Protein 4IQN (pdb70)

Solvent-accessible surface area: 31808 Å² total

CATH classification: 3.40.1580.30

Organism: Salmonella typhimurium (strain 14028s / SGSC 2262) (NCBI:txid588858)

Structure (mmCIF, N/CA/C/O backbone):
data_4IQN
#
_entry.id   4IQN
#
_cell.length_a   62.138
_cell.length_b   95.477
_cell.length_c   69.897
_cell.angle_alpha   90.00
_cell.angle_beta   109.66
_cell.angle_gamma   90.00
#
_symmetry.space_group_name_H-M   'P 1 21 1'
#
loop_
_entity.id
_entity.type
_entity.pdbx_description
1 polymer 'Putative cytoplasmic protein'
2 polymer 'Putative cytoplasmic protein'
3 polymer 'Putative cytoplasmic protein'
4 non-polymer DI(HYDROXYETHYL)ETHER
5 non-polymer 'TETRAETHYLENE GLYCOL'
6 water water
#
loop_
_atom_site.group_PDB
_atom_site.id
_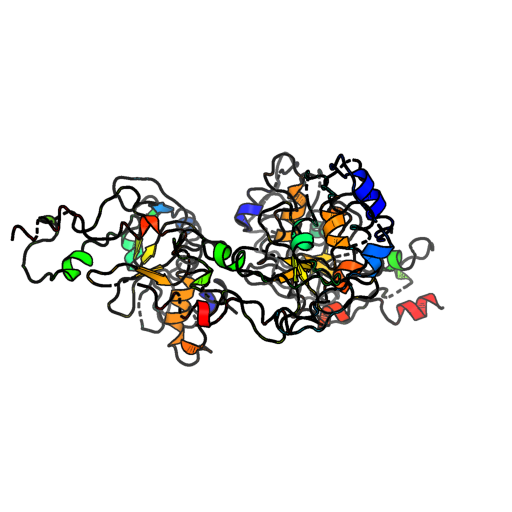atom_site.type_symbol
_atom_site.label_atom_id
_atom_site.label_alt_id
_atom_site.label_comp_id
_atom_site.label_asym_id
_atom_site.label_entity_id
_atom_site.label_seq_id
_atom_site.pdbx_PDB_ins_code
_atom_site.Cartn_x
_atom_site.Cartn_y
_atom_site.Cartn_z
_atom_site.occupancy
_atom_site.B_iso_or_equiv
_atom_site.auth_seq_id
_atom_site.auth_comp_id
_atom_site.auth_asym_id
_atom_site.auth_atom_id
_atom_site.pdbx_PDB_model_num
ATOM 1 N N . ALA A 1 3 ? 42.607 14.628 26.495 1.00 81.74 0 ALA A N 1
ATOM 2 C CA . ALA A 1 3 ? 41.675 13.879 27.388 1.00 66.64 0 ALA A CA 1
ATOM 3 C C . ALA A 1 3 ? 40.618 13.023 26.650 1.00 60.37 0 ALA A C 1
ATOM 4 O O . ALA A 1 3 ? 39.919 12.273 27.303 1.00 62.06 0 ALA A O 1
ATOM 14 N N . ASP A 1 5 ? 38.530 10.125 24.671 1.00 46.02 2 ASP A N 1
ATOM 15 C CA . ASP A 1 5 ? 38.594 8.664 24.692 1.00 49.47 2 ASP A CA 1
ATOM 16 C C . ASP A 1 5 ? 38.337 8.095 23.294 1.00 48.82 2 ASP A C 1
ATOM 17 O O . ASP A 1 5 ? 37.209 8.203 22.767 1.00 52.27 2 ASP A O 1
ATOM 22 N N . ILE A 1 6 ? 39.379 7.479 22.713 1.00 33.84 3 ILE A N 1
ATOM 23 C CA . ILE A 1 6 ? 39.360 7.050 21.307 1.00 35.96 3 ILE A CA 1
ATOM 24 C C . ILE A 1 6 ? 39.586 5.547 21.105 1.00 38.61 3 ILE A C 1
ATOM 25 O O . ILE A 1 6 ? 40.065 5.071 20.021 1.00 37.24 3 ILE A O 1
ATOM 30 N N . SER A 1 7 ? 39.196 4.804 22.133 1.00 34.29 4 SER A N 1
ATOM 31 C CA . SER A 1 7 ? 39.259 3.349 22.111 1.00 33.71 4 SER A CA 1
ATOM 32 C C . SER A 1 7 ? 38.352 2.730 21.044 1.00 31.07 4 SER A C 1
ATOM 33 O O . SER A 1 7 ? 37.373 3.298 20.582 1.00 27.62 4 SER A O 1
ATOM 36 N N . LEU A 1 8 ? 38.676 1.508 20.676 1.00 31.38 5 LEU A N 1
ATOM 37 C CA . LEU A 1 8 ? 37.819 0.774 19.792 1.00 35.34 5 LEU A CA 1
ATOM 38 C C . LEU A 1 8 ? 36.401 0.561 20.390 1.00 34.20 5 LEU A C 1
ATOM 39 O O . LEU A 1 8 ? 35.386 0.666 19.689 1.00 30.99 5 LEU A O 1
ATOM 44 N N . THR A 1 9 ? 36.327 0.315 21.695 1.00 33.83 6 THR A N 1
ATOM 45 C CA . THR A 1 9 ? 35.038 0.071 22.365 1.00 38.97 6 THR A CA 1
ATOM 46 C C . THR A 1 9 ? 34.146 1.292 22.222 1.00 34.81 6 THR A C 1
ATOM 47 O O . THR A 1 9 ? 32.959 1.173 21.877 1.00 31.76 6 THR A O 1
ATOM 51 N N A ASN A 1 10 ? 34.728 2.459 22.488 0.70 31.53 7 ASN A N 1
ATOM 52 N N B ASN A 1 10 ? 34.703 2.472 22.484 0.30 32.04 7 ASN A N 1
ATOM 53 C CA A ASN A 1 10 ? 34.020 3.712 22.337 0.70 32.42 7 ASN A CA 1
ATOM 54 C CA B ASN A 1 10 ? 33.954 3.706 22.307 0.30 30.75 7 ASN A CA 1
ATOM 55 C C A ASN A 1 10 ? 33.576 3.907 20.880 0.70 28.12 7 ASN A C 1
ATOM 56 C C B ASN A 1 10 ? 33.544 3.890 20.855 0.30 28.18 7 ASN A C 1
ATOM 57 O O A ASN A 1 10 ? 32.434 4.315 20.616 0.70 27.95 7 ASN A O 1
ATOM 58 O O B ASN A 1 10 ? 32.406 4.284 20.572 0.30 26.90 7 ASN A O 1
ATOM 67 N N . LEU A 1 11 ? 34.455 3.594 19.928 1.00 29.99 8 LEU A N 1
ATOM 68 C CA . LEU A 1 11 ? 34.132 3.740 18.519 1.00 27.63 8 LEU A CA 1
ATOM 69 C C . LEU A 1 11 ? 32.900 2.906 18.123 1.00 26.93 8 LEU A C 1
ATOM 70 O O . LEU A 1 11 ? 31.995 3.394 17.453 1.00 28.58 8 LEU A O 1
ATOM 75 N N . ILE A 1 12 ? 32.847 1.667 18.568 1.00 27.35 9 ILE A N 1
ATOM 76 C CA . ILE A 1 12 ? 31.728 0.823 18.224 1.00 30.49 9 ILE A CA 1
ATOM 77 C C . ILE A 1 12 ? 30.408 1.364 18.803 1.00 30.93 9 ILE A C 1
ATOM 78 O O . ILE A 1 12 ? 29.390 1.351 18.107 1.00 32.57 9 ILE A O 1
ATOM 83 N N . GLU A 1 13 ? 30.420 1.876 20.036 1.00 30.37 10 GLU A N 1
ATOM 84 C CA . GLU A 1 13 ? 29.222 2.518 20.573 1.00 32.31 10 GLU A CA 1
ATOM 85 C C . GLU A 1 13 ? 28.751 3.664 19.681 1.00 36.24 10 GLU A C 1
ATOM 86 O O . GLU A 1 13 ? 27.536 3.844 19.489 1.00 38.62 10 GLU A O 1
ATOM 92 N N . LEU A 1 14 ? 29.688 4.453 19.167 1.00 30.85 11 LEU A N 1
ATOM 93 C CA . LEU A 1 14 ? 29.341 5.533 18.254 1.00 31.97 11 LEU A CA 1
ATOM 94 C C . LEU A 1 14 ? 28.848 4.985 16.912 1.00 32.58 11 LEU A C 1
ATOM 95 O O . LEU A 1 14 ? 27.899 5.501 16.347 1.00 36.90 11 LEU A O 1
ATOM 100 N N . VAL A 1 15 ? 29.448 3.905 16.428 1.00 32.78 12 VAL A N 1
ATOM 101 C CA . VAL A 1 15 ? 29.004 3.302 15.174 1.00 34.26 12 VAL A CA 1
ATOM 102 C C . VAL A 1 15 ? 27.574 2.775 15.337 1.00 41.26 12 VAL A C 1
ATOM 103 O O . VAL A 1 15 ? 26.724 3.048 14.482 1.00 48.60 12 VAL A O 1
ATOM 107 N N . LYS A 1 16 ? 27.302 2.079 16.448 1.00 42.71 13 LYS A N 1
ATOM 108 C CA . LYS A 1 16 ? 25.926 1.649 16.802 1.00 49.24 13 LYS A CA 1
ATOM 109 C C . LYS A 1 16 ? 24.962 2.825 16.816 1.00 44.03 13 LYS A C 1
ATOM 110 O O . LYS A 1 16 ? 23.797 2.689 16.466 1.00 49.26 13 LYS A O 1
ATOM 116 N N . LYS A 1 17 ? 25.456 3.970 17.247 1.00 50.22 14 LYS A N 1
ATOM 117 C CA . LYS A 1 17 ? 24.636 5.149 17.379 1.00 44.03 14 LYS A CA 1
ATOM 118 C C . LYS A 1 17 ? 24.221 5.755 16.052 1.00 45.47 14 LYS A C 1
ATOM 119 O O . LYS A 1 17 ? 23.099 6.185 15.935 1.00 48.68 14 LYS A O 1
ATOM 125 N N . VAL A 1 18 ? 25.103 5.778 15.061 1.00 41.06 15 VAL A N 1
ATOM 126 C CA . VAL A 1 18 ? 24.796 6.409 13.761 1.00 36.65 15 VAL A CA 1
ATOM 127 C C . VAL A 1 18 ? 24.285 5.443 12.677 1.00 32.32 15 VAL A C 1
ATOM 128 O O . VAL A 1 18 ? 23.814 5.886 11.628 1.00 37.36 15 VAL A O 1
ATOM 132 N N . ASN A 1 19 ? 24.399 4.142 12.911 1.00 31.50 16 ASN A N 1
ATOM 133 C CA . ASN A 1 19 ? 24.160 3.142 11.876 1.00 30.83 16 ASN A CA 1
ATOM 134 C C . ASN A 1 19 ? 22.784 3.324 11.235 1.00 30.84 16 ASN A C 1
ATOM 135 O O . ASN A 1 19 ? 21.770 3.333 11.908 1.00 30.51 16 ASN A O 1
ATOM 140 N N . ARG A 1 20 ? 22.774 3.457 9.921 1.00 32.74 17 ARG A N 1
ATOM 141 C CA . ARG A 1 20 ? 21.558 3.689 9.172 1.00 30.96 17 ARG A CA 1
ATOM 142 C C . ARG A 1 20 ? 20.978 2.377 8.629 1.00 34.34 17 ARG A C 1
ATOM 143 O O . ARG A 1 20 ? 19.884 2.366 8.059 1.00 35.25 17 ARG A O 1
ATOM 151 N N . ASN A 1 21 ? 21.704 1.281 8.812 1.00 31.90 18 ASN A N 1
ATOM 152 C CA . ASN A 1 21 ? 21.243 -0.024 8.368 1.00 32.75 18 ASN A CA 1
ATOM 153 C C . ASN A 1 21 ? 20.185 -0.547 9.299 1.00 34.79 18 ASN A C 1
ATOM 154 O O . ASN A 1 21 ? 20.435 -0.757 10.479 1.00 39.11 18 ASN A O 1
ATOM 159 N N . LYS A 1 22 ? 19.010 -0.784 8.736 1.00 37.53 19 LYS A N 1
ATOM 160 C CA . LYS A 1 22 ? 17.846 -1.211 9.491 1.00 42.22 19 LYS A CA 1
ATOM 161 C C . LYS A 1 22 ? 17.867 -2.729 9.754 1.00 39.82 19 LYS A C 1
ATOM 162 O O . LYS A 1 22 ? 17.073 -3.223 10.550 1.00 38.17 19 LYS A O 1
ATOM 168 N N . VAL A 1 23 ? 18.758 -3.470 9.084 1.00 37.54 20 VAL A N 1
ATOM 169 C CA . VAL A 1 23 ? 18.853 -4.931 9.313 1.00 36.06 20 VAL A CA 1
ATOM 170 C C . VAL A 1 23 ? 20.270 -5.349 9.713 1.00 35.41 20 VAL A C 1
ATOM 171 O O . VAL A 1 23 ? 21.033 -5.903 8.881 1.00 33.93 20 VAL A O 1
ATOM 175 N N . PRO A 1 24 ? 20.638 -5.092 10.984 1.00 35.99 21 PRO A N 1
ATOM 176 C CA . PRO A 1 24 ? 22.019 -5.355 11.383 1.00 36.33 21 PRO A CA 1
ATOM 177 C C . PRO A 1 24 ? 22.318 -6.833 11.290 1.00 32.49 21 PRO A C 1
ATOM 178 O O . PRO A 1 24 ? 21.497 -7.636 11.687 1.00 37.22 21 PRO A O 1
ATOM 182 N N . THR A 1 25 ? 23.479 -7.182 10.759 1.00 29.74 22 THR A N 1
ATOM 183 C CA . THR A 1 25 ? 23.838 -8.590 10.531 1.00 32.35 22 THR A CA 1
ATOM 184 C C . THR A 1 25 ? 25.248 -8.877 11.051 1.00 31.55 22 THR A C 1
ATOM 185 O O . THR A 1 25 ? 26.222 -8.867 10.298 1.00 34.69 22 THR A O 1
ATOM 189 N N . PRO A 1 26 ? 25.377 -9.116 12.350 1.00 33.77 23 PRO A N 1
ATOM 190 C CA . PRO A 1 26 ? 26.712 -9.423 12.856 1.00 31.64 23 PRO A CA 1
ATOM 191 C C . PRO A 1 26 ? 27.198 -10.752 12.359 1.00 38.17 23 PRO A C 1
ATOM 192 O O . PRO A 1 26 ? 26.377 -11.668 12.154 1.00 38.85 23 PRO A O 1
ATOM 204 N N . SER A 1 28 ? 29.260 -14.026 13.526 1.00 36.02 25 SER A N 1
ATOM 205 C CA . SER A 1 28 ? 29.479 -14.610 14.848 1.00 36.02 25 SER A CA 1
ATOM 206 C C . SER A 1 28 ? 30.986 -14.554 15.197 1.00 32.36 25 SER A C 1
ATOM 207 O O . SER A 1 28 ? 31.847 -14.376 14.321 1.00 35.58 25 SER A O 1
ATOM 210 N N . ALA A 1 29 ? 31.268 -14.689 16.482 1.00 34.37 26 ALA A N 1
ATOM 211 C CA . ALA A 1 29 ? 32.636 -14.807 17.013 1.00 38.14 26 ALA A CA 1
ATOM 212 C C . ALA A 1 29 ? 33.438 -15.886 16.303 1.00 36.05 26 ALA A C 1
ATOM 213 O O . ALA A 1 29 ? 34.616 -15.687 15.985 1.00 35.63 26 ALA A O 1
ATOM 215 N N . GLU A 1 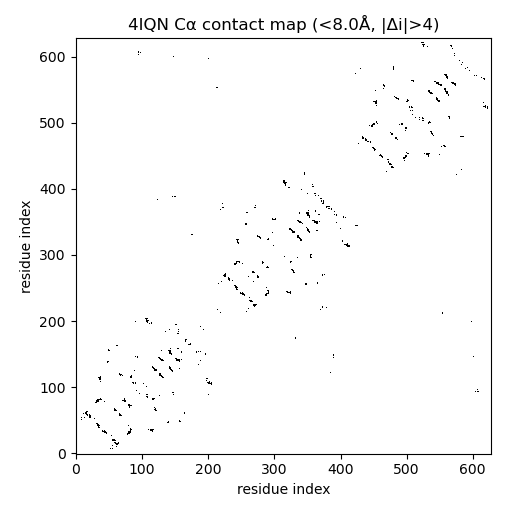30 ? 32.799 -17.037 16.093 1.00 43.07 27 GLU A N 1
ATOM 216 C CA . GLU A 1 30 ? 33.447 -18.178 15.443 1.00 40.10 27 GLU A CA 1
ATOM 217 C C . GLU A 1 30 ? 33.890 -17.822 14.023 1.00 35.34 27 GLU A C 1
ATOM 218 O O . GLU A 1 30 ? 35.044 -18.040 13.672 1.00 40.32 27 GLU A O 1
ATOM 224 N N . GLU A 1 31 ? 32.981 -17.238 13.230 1.00 34.06 28 GLU A N 1
ATOM 225 C CA . GLU A 1 31 ? 33.284 -16.811 11.860 1.00 36.51 28 GLU A CA 1
ATOM 226 C C . GLU A 1 31 ? 34.431 -15.777 11.853 1.00 36.39 28 GLU A C 1
ATOM 227 O O . GLU A 1 31 ? 35.372 -15.846 11.040 1.00 39.39 28 GLU A O 1
ATOM 233 N N . ILE A 1 32 ? 34.347 -14.813 12.760 1.00 37.22 29 ILE A N 1
ATOM 234 C CA . ILE A 1 32 ? 35.353 -13.756 12.843 1.00 29.57 29 ILE A CA 1
ATOM 235 C C . ILE A 1 32 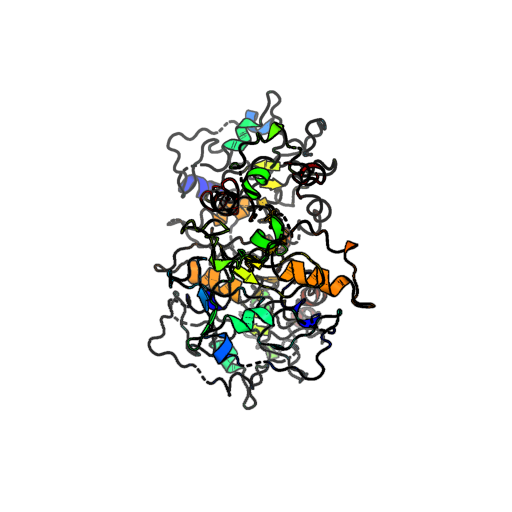? 36.702 -14.344 13.215 1.00 31.48 29 ILE A C 1
ATOM 236 O O . ILE A 1 32 ? 37.699 -13.952 12.654 1.00 35.82 29 ILE A O 1
ATOM 241 N N . SER A 1 33 ? 36.718 -15.341 14.093 1.00 35.26 30 SER A N 1
ATOM 242 C CA . SER A 1 33 ? 37.968 -15.998 14.514 1.00 33.80 30 SER A CA 1
ATOM 243 C C . SER A 1 33 ? 38.739 -16.687 13.413 1.00 32.55 30 SER A C 1
ATOM 244 O O . SER A 1 33 ? 39.955 -16.810 13.513 1.00 38.76 30 SER A O 1
ATOM 247 N N . ARG A 1 34 ? 38.036 -17.182 12.396 1.00 34.84 31 ARG A N 1
ATOM 248 C CA . ARG A 1 34 ? 38.665 -17.884 11.270 1.00 35.34 31 ARG A CA 1
ATOM 249 C C . ARG A 1 34 ? 39.326 -16.924 10.267 1.00 33.73 31 ARG A C 1
ATOM 250 O O . ARG A 1 34 ? 40.122 -17.355 9.419 1.00 30.61 31 ARG A O 1
ATOM 258 N N . LEU A 1 35 ? 38.979 -15.647 10.324 1.00 29.44 32 LEU A N 1
ATOM 259 C CA . LEU A 1 35 ? 39.413 -14.713 9.283 1.00 32.53 32 LEU A CA 1
ATOM 260 C C . LEU A 1 35 ? 40.899 -14.402 9.356 1.00 28.67 32 LEU A C 1
ATOM 261 O O . LEU A 1 35 ? 41.467 -14.226 10.428 1.00 31.64 32 LEU A O 1
ATOM 266 N N . ARG A 1 36 ? 41.506 -14.355 8.183 1.00 26.45 33 ARG A N 1
ATOM 267 C CA . ARG A 1 36 ? 42.887 -13.938 7.993 1.00 26.58 33 ARG A CA 1
ATOM 268 C C . ARG A 1 36 ? 42.907 -13.064 6.744 1.00 25.15 33 ARG A C 1
ATOM 269 O O . ARG A 1 36 ? 41.931 -13.038 5.986 1.00 28.29 33 ARG A O 1
ATOM 277 N N . VAL A 1 37 ? 44.002 -12.350 6.509 1.00 24.60 34 VAL A N 1
ATOM 278 C CA . VAL A 1 37 ? 44.137 -11.581 5.268 1.00 22.04 34 VAL A CA 1
ATOM 279 C C . VAL A 1 37 ? 45.474 -11.937 4.598 1.00 26.89 34 VAL A C 1
ATOM 280 O O . VAL A 1 37 ? 46.499 -12.121 5.283 1.00 27.71 34 VAL A O 1
ATOM 284 N N . ARG A 1 38 ? 45.476 -12.046 3.265 1.00 22.85 35 ARG A N 1
ATOM 285 C CA . ARG A 1 38 ? 46.754 -12.138 2.542 1.00 24.53 35 ARG A CA 1
ATOM 286 C C . ARG A 1 38 ? 47.714 -11.013 2.938 1.00 23.12 35 ARG A C 1
ATOM 287 O O . ARG A 1 38 ? 47.285 -9.870 3.131 1.00 24.49 35 ARG A O 1
ATOM 295 N N . LYS A 1 39 ? 48.996 -11.341 3.104 1.00 25.56 36 LYS A N 1
ATOM 296 C CA . LYS A 1 39 ? 50.018 -10.364 3.486 1.00 24.62 36 LYS A CA 1
ATOM 297 C C . LYS A 1 39 ? 50.461 -9.490 2.309 1.00 25.42 36 LYS A C 1
ATOM 298 O O . LYS A 1 39 ? 50.811 -8.317 2.506 1.00 24.01 36 LYS A O 1
ATOM 304 N N . TYR A 1 40 ? 50.444 -10.046 1.103 1.00 20.43 37 TYR A N 1
ATOM 305 C CA . TYR A 1 40 ? 51.019 -9.383 -0.071 1.00 23.43 37 TYR A CA 1
ATOM 306 C C . TYR A 1 40 ? 50.012 -9.173 -1.178 1.00 23.09 37 TYR A C 1
ATOM 307 O O . TYR A 1 40 ? 49.000 -9.865 -1.282 1.00 26.68 37 TYR A O 1
ATOM 316 N N . ARG A 1 41 ? 50.286 -8.167 -2.011 1.00 24.52 38 ARG A N 1
ATOM 317 C CA . ARG A 1 41 ? 49.462 -7.913 -3.157 1.00 27.04 38 ARG A CA 1
ATOM 318 C C . ARG A 1 41 ? 49.505 -9.041 -4.208 1.00 22.64 38 ARG A C 1
ATOM 319 O O . ARG A 1 41 ? 48.520 -9.334 -4.890 1.00 25.07 38 ARG A O 1
ATOM 327 N N . ASP A 1 42 ? 50.673 -9.639 -4.348 1.00 25.14 39 ASP A N 1
ATOM 328 C CA . ASP A 1 42 ? 50.889 -10.756 -5.309 1.00 25.79 39 ASP A CA 1
ATOM 329 C C . ASP A 1 42 ? 49.879 -11.908 -5.088 1.00 25.01 39 ASP A C 1
ATOM 330 O O . ASP A 1 42 ? 49.946 -12.614 -4.084 1.00 26.45 39 ASP A O 1
ATOM 335 N N . PRO A 1 43 ? 48.943 -12.095 -6.028 1.00 28.13 40 PRO A N 1
ATOM 336 C CA . PRO A 1 43 ? 47.918 -13.129 -5.827 1.00 34.21 40 PRO A CA 1
ATOM 337 C C . PRO A 1 43 ? 48.473 -14.552 -5.646 1.00 33.12 40 PRO A C 1
ATOM 338 O O . PRO A 1 43 ? 47.818 -15.395 -5.011 1.00 35.23 40 PRO A O 1
ATOM 342 N N . GLN A 1 44 ? 49.670 -14.824 -6.169 1.00 34.93 41 GLN A N 1
ATOM 343 C CA . GLN A 1 44 ? 50.241 -16.193 -6.070 1.00 36.73 41 GLN A CA 1
ATOM 344 C C . GLN A 1 44 ? 50.941 -16.422 -4.726 1.00 33.32 41 GLN A C 1
ATOM 345 O O . GLN A 1 44 ? 51.327 -17.536 -4.411 1.00 39.29 41 GLN A O 1
ATOM 351 N N . ASN A 1 45 ? 51.163 -15.355 -3.955 1.00 31.53 42 ASN A N 1
ATOM 352 C CA . ASN A 1 45 ? 51.791 -15.488 -2.651 1.00 32.65 42 ASN A CA 1
ATOM 353 C C . ASN A 1 45 ? 50.728 -15.813 -1.600 1.00 33.57 42 ASN A C 1
ATOM 354 O O . ASN A 1 45 ? 49.922 -14.995 -1.329 1.00 29.00 42 ASN A O 1
ATOM 359 N N . THR A 1 46 ? 50.742 -17.010 -1.017 1.00 32.95 43 THR A N 1
ATOM 360 C CA . THR A 1 46 ? 49.642 -17.421 -0.126 1.00 33.92 43 THR A CA 1
ATOM 361 C C . THR A 1 46 ? 49.851 -17.048 1.358 1.00 36.40 43 THR A C 1
ATOM 362 O O . THR A 1 46 ? 49.045 -17.426 2.203 1.00 33.37 43 THR A O 1
ATOM 366 N N . GLU A 1 47 ? 50.930 -16.337 1.688 1.00 33.09 44 GLU A N 1
ATOM 367 C CA . GLU A 1 47 ? 51.181 -15.972 3.066 1.00 29.30 44 GLU A CA 1
ATOM 368 C C . GLU A 1 47 ? 50.063 -15.099 3.570 1.00 25.47 44 GLU A C 1
ATOM 369 O O . GLU A 1 47 ? 49.617 -14.188 2.878 1.00 27.83 44 GLU A O 1
ATOM 375 N N . THR A 1 48 ? 49.619 -15.367 4.784 1.00 30.28 45 THR A N 1
ATOM 376 C CA . THR A 1 48 ? 48.559 -14.566 5.400 1.00 28.59 45 THR A CA 1
ATOM 377 C C . THR A 1 48 ? 49.054 -13.952 6.698 1.00 30.13 45 THR A C 1
ATOM 378 O O . THR A 1 48 ? 50.141 -14.313 7.213 1.00 30.96 45 THR A O 1
ATOM 382 N N . THR A 1 49 ? 48.263 -13.012 7.214 1.00 26.85 46 THR A N 1
ATOM 383 C CA . THR A 1 49 ? 48.556 -12.333 8.453 1.00 27.82 46 THR A CA 1
ATOM 384 C C . THR A 1 49 ? 47.227 -11.960 9.122 1.00 27.46 46 THR A C 1
ATOM 385 O O . THR A 1 49 ? 46.154 -12.332 8.616 1.00 27.64 46 THR A O 1
ATOM 389 N N . GLU A 1 50 ? 47.291 -11.229 10.238 1.00 28.25 47 GLU A N 1
ATOM 390 C CA . GLU A 1 50 ? 46.098 -10.926 11.061 1.00 30.04 47 GLU A CA 1
ATOM 391 C C . GLU A 1 50 ? 45.299 -9.746 10.526 1.00 27.73 47 GLU A C 1
ATOM 392 O O . GLU A 1 50 ? 45.881 -8.794 9.969 1.00 25.17 47 GLU A O 1
ATOM 398 N N . LEU A 1 51 ? 43.982 -9.805 10.716 1.00 27.28 48 LEU A N 1
ATOM 399 C CA . LEU A 1 51 ? 43.122 -8.656 10.448 1.00 24.76 48 LEU A CA 1
ATOM 400 C C . LEU A 1 51 ? 43.424 -7.578 11.483 1.00 23.88 48 LEU A C 1
ATOM 401 O O . LEU A 1 51 ? 43.907 -7.892 12.594 1.00 23.50 48 LEU A O 1
ATOM 406 N N . PRO A 1 52 ? 43.143 -6.301 11.140 1.00 20.54 49 PRO A N 1
ATOM 407 C CA . PRO A 1 52 ? 43.226 -5.315 12.196 1.00 19.94 49 PRO A CA 1
ATOM 408 C C . PRO A 1 52 ? 42.041 -5.441 13.150 1.00 20.34 49 PRO A C 1
ATOM 409 O O . PRO A 1 52 ? 40.947 -5.841 12.720 1.00 21.70 49 PRO A O 1
ATOM 413 N N . GLU A 1 53 ? 42.235 -5.036 14.406 1.00 20.83 50 GLU A N 1
ATOM 414 C CA . GLU A 1 53 ? 41.209 -5.181 15.444 1.00 21.26 50 GLU A CA 1
ATOM 415 C C . GLU A 1 53 ? 39.906 -4.454 15.112 1.00 21.36 50 GLU A C 1
ATOM 416 O O . GLU A 1 53 ? 38.810 -4.967 15.389 1.00 21.73 50 GLU A O 1
ATOM 422 N N . SER A 1 54 ? 40.030 -3.256 14.533 1.00 21.35 51 SER A N 1
ATOM 423 C CA . SER A 1 54 ? 38.872 -2.456 14.150 1.00 23.43 51 SER A CA 1
ATOM 424 C C . SER A 1 54 ? 37.953 -3.216 13.192 1.00 21.55 51 SER A C 1
ATOM 425 O O . SER A 1 54 ? 36.758 -3.236 13.351 1.00 23.65 51 SER A O 1
ATOM 428 N N . LEU A 1 55 ? 38.522 -3.852 12.180 1.00 23.62 52 LEU A N 1
ATOM 429 C CA . LEU A 1 55 ? 37.710 -4.574 11.192 1.00 23.24 52 LEU A CA 1
ATOM 430 C C . LEU A 1 55 ? 36.956 -5.746 11.848 1.00 23.72 52 LEU A C 1
ATOM 431 O O . LEU A 1 55 ? 35.766 -5.957 11.584 1.00 27.31 52 LEU A O 1
ATOM 447 N N . ALA A 1 57 ? 36.034 -5.914 14.993 1.00 24.20 54 ALA A N 1
ATOM 448 C CA . ALA A 1 57 ? 34.981 -5.355 15.835 1.00 22.58 54 ALA A CA 1
ATOM 449 C C . ALA A 1 57 ? 33.772 -4.885 15.019 1.00 26.57 54 ALA A C 1
ATOM 450 O O . ALA A 1 57 ? 32.611 -5.061 15.458 1.00 25.56 54 ALA A O 1
ATOM 452 N N . LEU A 1 58 ? 34.034 -4.254 13.857 1.00 25.44 55 LEU A N 1
ATOM 453 C CA . LEU A 1 58 ? 32.946 -3.862 12.955 1.00 26.72 55 LEU A CA 1
ATOM 454 C C . LEU A 1 58 ? 32.139 -5.089 12.440 1.00 26.99 55 LEU A C 1
ATOM 455 O O . LEU A 1 58 ? 30.917 -5.091 12.457 1.00 25.44 55 LEU A O 1
ATOM 460 N N . LEU A 1 59 ? 32.828 -6.128 11.990 1.00 25.25 56 LEU A N 1
ATOM 461 C CA . LEU A 1 59 ? 32.167 -7.346 11.502 1.00 25.07 56 LEU A CA 1
ATOM 462 C C . LEU A 1 59 ? 31.355 -8.041 12.581 1.00 27.14 56 LEU A C 1
ATOM 463 O O . LEU A 1 59 ? 30.311 -8.634 12.313 1.00 35.16 56 LEU A O 1
ATOM 468 N N . ALA A 1 60 ? 31.831 -7.945 13.806 1.00 28.03 57 ALA A N 1
ATOM 469 C CA . ALA A 1 60 ? 31.109 -8.498 14.936 1.00 31.06 57 ALA A CA 1
ATOM 470 C C . ALA A 1 60 ? 29.827 -7.732 15.268 1.00 33.64 57 ALA A C 1
ATOM 471 O O . ALA A 1 60 ? 28.974 -8.244 15.988 1.00 35.72 57 ALA A O 1
ATOM 473 N N . TYR A 1 61 ? 29.684 -6.512 14.750 1.00 27.76 58 TYR A N 1
ATOM 474 C CA . TYR A 1 61 ? 28.536 -5.697 15.097 1.00 33.50 58 TYR A CA 1
ATOM 475 C C . TYR A 1 61 ? 27.501 -5.762 13.961 1.00 32.98 58 TYR A C 1
ATOM 476 O O . TYR A 1 61 ? 26.336 -6.127 14.174 1.00 33.18 58 TYR A O 1
ATOM 485 N N . ASP A 1 62 ? 27.933 -5.464 12.745 1.00 29.57 59 ASP A N 1
ATOM 486 C CA . ASP A 1 62 ? 27.035 -5.425 11.615 1.00 30.62 59 ASP A CA 1
ATOM 487 C C . ASP A 1 62 ? 27.845 -5.402 10.333 1.00 27.79 59 ASP A C 1
ATOM 488 O O . ASP A 1 62 ? 28.430 -4.369 9.965 1.00 28.68 59 ASP A O 1
ATOM 493 N N . ARG A 1 63 ? 27.833 -6.522 9.615 1.00 29.98 60 ARG A N 1
ATOM 494 C CA . ARG A 1 63 ? 28.607 -6.628 8.389 1.00 26.81 60 ARG A CA 1
ATOM 495 C C . ARG A 1 63 ? 28.043 -5.723 7.297 1.00 29.28 60 ARG A C 1
ATOM 496 O O . ARG A 1 63 ? 28.700 -5.528 6.262 1.00 29.39 60 ARG A O 1
ATOM 504 N N . ASP A 1 64 ? 26.839 -5.187 7.532 1.00 28.55 61 ASP A N 1
ATOM 505 C CA . ASP A 1 64 ? 26.125 -4.373 6.557 1.00 31.78 61 ASP A CA 1
ATOM 506 C C . ASP A 1 64 ? 25.895 -2.925 7.060 1.00 32.58 61 ASP A C 1
ATOM 507 O O . ASP A 1 64 ? 25.002 -2.212 6.582 1.00 29.81 61 ASP A O 1
ATOM 512 N N . LEU A 1 65 ? 26.718 -2.482 7.998 1.00 28.59 62 LEU A N 1
ATOM 513 C CA . LEU A 1 65 ? 26.562 -1.145 8.585 1.00 30.06 62 LEU A CA 1
ATOM 514 C C . LEU A 1 65 ? 26.644 -0.058 7.532 1.00 26.19 62 LEU A C 1
ATOM 515 O O . LEU A 1 65 ? 27.290 -0.221 6.501 1.00 26.91 62 LEU A O 1
ATOM 520 N N . LEU A 1 66 ? 25.917 1.018 7.803 1.00 28.69 63 LEU A N 1
ATOM 521 C CA . LEU A 1 66 ? 25.851 2.207 6.975 1.00 24.54 63 LEU A CA 1
ATOM 522 C C . LEU A 1 66 ? 26.177 3.384 7.887 1.00 25.29 63 LEU A C 1
ATOM 523 O O . LEU A 1 66 ? 25.591 3.520 8.956 1.00 31.45 63 LEU A O 1
ATOM 528 N N . SER A 1 67 ? 27.124 4.226 7.472 1.00 25.27 64 SER A N 1
ATOM 529 C CA . SER A 1 67 ? 27.533 5.345 8.271 1.00 24.50 64 SER A CA 1
ATOM 530 C C . SER A 1 67 ? 26.435 6.389 8.371 1.00 27.98 64 SER A C 1
ATOM 531 O O . SER A 1 67 ? 25.371 6.255 7.757 1.00 28.75 64 SER A O 1
ATOM 534 N N . ASN A 1 68 ? 26.724 7.424 9.161 1.00 29.60 65 ASN A N 1
ATOM 535 C CA . ASN A 1 68 ? 25.925 8.651 9.183 1.00 31.40 65 ASN A CA 1
ATOM 536 C C . ASN A 1 68 ? 25.698 9.284 7.801 1.00 32.76 65 ASN A C 1
ATOM 537 O O . ASN A 1 68 ? 24.778 10.090 7.637 1.00 35.42 65 ASN A O 1
ATOM 542 N N . TYR A 1 69 ? 26.528 8.933 6.821 1.00 27.97 66 TYR A N 1
ATOM 543 C CA . TYR A 1 69 ? 26.330 9.323 5.426 1.00 30.24 66 TYR A CA 1
ATOM 544 C C . TYR A 1 69 ? 25.350 8.429 4.655 1.00 30.04 66 TYR A C 1
ATOM 545 O O . TYR A 1 69 ? 25.107 8.664 3.477 1.00 30.64 66 TYR A O 1
ATOM 554 N N . ASN A 1 70 ? 24.779 7.440 5.332 1.00 30.44 67 ASN A N 1
ATOM 555 C CA . ASN A 1 70 ? 23.920 6.438 4.734 1.00 32.10 67 ASN A CA 1
ATOM 556 C C . ASN A 1 70 ? 24.616 5.683 3.604 1.00 26.44 67 ASN A C 1
ATOM 557 O O . ASN A 1 70 ? 24.004 5.404 2.582 1.00 28.10 67 ASN A O 1
ATOM 578 N N . PRO A 1 72 ? 27.859 2.532 2.816 1.00 26.22 69 PRO A N 1
ATOM 579 C CA . PRO A 1 72 ? 28.587 1.445 3.450 1.00 25.78 69 PRO A CA 1
ATOM 580 C C . PRO A 1 72 ? 30.052 1.771 3.750 1.00 25.48 69 PRO A C 1
ATOM 581 O O . PRO A 1 72 ? 30.552 2.792 3.297 1.00 23.77 69 PRO A O 1
ATOM 585 N N . VAL A 1 73 ? 30.710 0.903 4.521 1.00 23.55 70 VAL A N 1
ATOM 586 C CA . VAL A 1 73 ? 32.121 1.043 4.872 1.00 20.59 70 VAL A CA 1
ATOM 587 C C . VAL A 1 73 ? 32.915 -0.219 4.555 1.00 23.42 70 VAL A C 1
ATOM 588 O O . VAL A 1 73 ? 34.064 -0.162 4.051 1.00 21.72 70 VAL A O 1
ATOM 592 N N . ILE A 1 74 ? 32.313 -1.362 4.883 1.00 22.46 71 ILE A N 1
ATOM 593 C CA . ILE A 1 74 ? 33.015 -2.632 4.783 1.00 25.74 71 ILE A CA 1
ATOM 594 C C . ILE A 1 74 ? 32.314 -3.602 3.846 1.00 24.81 71 ILE A C 1
ATOM 595 O O . ILE A 1 74 ? 32.396 -4.797 4.032 1.00 27.30 71 ILE A O 1
ATOM 600 N N . GLU A 1 75 ? 31.628 -3.085 2.831 1.00 27.93 72 GLU A N 1
ATOM 601 C CA . GLU A 1 75 ? 30.876 -3.924 1.897 1.00 28.83 72 GLU A CA 1
ATOM 602 C C . GLU A 1 75 ? 31.768 -4.639 0.886 1.00 26.45 72 GLU A C 1
ATOM 603 O O . GLU A 1 75 ? 31.720 -5.868 0.741 1.00 29.34 72 GLU A O 1
ATOM 609 N N . THR A 1 76 ? 32.571 -3.871 0.180 1.00 23.53 73 THR A N 1
ATOM 610 C CA . THR A 1 76 ? 33.387 -4.387 -0.905 1.00 22.28 73 THR A CA 1
ATOM 611 C C . THR A 1 76 ? 34.342 -5.503 -0.448 1.00 23.34 73 THR A C 1
ATOM 612 O O . THR A 1 76 ? 34.573 -6.497 -1.184 1.00 25.61 73 THR A O 1
ATOM 616 N N . LEU A 1 77 ? 34.907 -5.344 0.741 1.00 25.11 74 LEU A N 1
ATOM 617 C CA . LEU A 1 77 ? 35.947 -6.262 1.198 1.00 24.04 74 LEU A CA 1
ATOM 618 C C . LEU A 1 77 ? 35.388 -7.667 1.356 1.00 24.38 74 LEU A C 1
ATOM 619 O O . LEU A 1 77 ? 36.134 -8.671 1.267 1.00 28.57 74 LEU A O 1
ATOM 624 N N . GLN A 1 78 ? 34.087 -7.765 1.580 1.00 27.78 75 GLN A N 1
ATOM 625 C CA . GLN A 1 78 ? 33.470 -9.098 1.786 1.00 29.77 75 GLN A CA 1
ATOM 626 C C . GLN A 1 78 ? 33.439 -9.935 0.488 1.00 27.58 75 GLN A C 1
ATOM 627 O O . GLN A 1 78 ? 33.318 -11.153 0.533 1.00 32.50 75 GLN A O 1
ATOM 633 N N . LYS A 1 79 ? 33.551 -9.267 -0.655 1.00 27.86 76 LYS A N 1
ATOM 634 C CA . LYS A 1 79 ? 33.655 -9.906 -1.935 1.00 29.04 76 LYS A CA 1
ATOM 635 C C . LYS A 1 79 ? 35.000 -10.639 -2.075 1.00 30.71 76 LYS A C 1
ATOM 636 O O . LYS A 1 79 ? 35.149 -11.451 -2.989 1.00 30.47 76 LYS A O 1
ATOM 642 N N . SER A 1 80 ? 35.959 -10.363 -1.183 1.00 27.05 77 SER A N 1
ATOM 643 C CA . SER A 1 80 ? 37.320 -10.923 -1.280 1.00 32.95 77 SER A CA 1
ATOM 644 C C . SER A 1 80 ? 37.570 -12.117 -0.350 1.00 31.40 77 SER A C 1
ATOM 645 O O . SER A 1 80 ? 38.646 -12.685 -0.356 1.00 31.49 77 SER A O 1
ATOM 648 N N . ILE A 1 81 ? 36.576 -12.475 0.449 1.00 26.11 78 ILE A N 1
ATOM 649 C CA . ILE A 1 81 ? 36.714 -13.504 1.469 1.00 27.80 78 ILE A CA 1
ATOM 650 C C . ILE A 1 81 ? 36.474 -14.857 0.813 1.00 33.06 78 ILE A C 1
ATOM 651 O O . ILE A 1 81 ? 35.414 -15.078 0.259 1.00 37.80 78 ILE A O 1
ATOM 656 N N . ASP A 1 82 ? 37.446 -15.760 0.893 1.00 33.84 79 ASP A N 1
ATOM 657 C CA . ASP A 1 82 ? 37.275 -17.111 0.375 1.00 33.92 79 ASP A CA 1
ATOM 658 C C . ASP A 1 82 ? 36.655 -18.084 1.390 1.00 35.21 79 ASP A C 1
ATOM 659 O O . ASP A 1 82 ? 36.344 -17.688 2.498 1.00 37.29 79 ASP A O 1
ATOM 664 N N . ASN A 1 83 ? 36.462 -19.344 0.959 1.00 39.58 80 ASN A N 1
ATOM 665 C CA . ASN A 1 83 ? 36.016 -20.457 1.786 1.00 43.67 80 ASN A CA 1
ATOM 666 C C . ASN A 1 83 ? 36.752 -20.749 3.073 1.00 44.34 80 ASN A C 1
ATOM 667 O O . ASN A 1 83 ? 36.150 -21.192 4.071 1.00 44.91 80 ASN A O 1
ATOM 672 N N A GLU A 1 84 ? 38.053 -20.527 3.033 0.70 39.37 81 GLU A N 1
ATOM 673 N N B GLU A 1 84 ? 38.070 -20.578 3.024 0.30 43.16 81 GLU A N 1
ATOM 674 C CA A GLU A 1 84 ? 38.927 -20.794 4.162 0.70 44.42 81 GLU A CA 1
ATOM 675 C CA B GLU A 1 84 ? 38.952 -20.814 4.167 0.30 40.44 81 GLU A CA 1
ATOM 676 C C A GLU A 1 84 ? 38.905 -19.615 5.135 0.70 41.08 81 GLU A C 1
ATOM 677 C C B GLU A 1 84 ? 39.034 -19.561 5.046 0.30 40.01 81 GLU A C 1
ATOM 678 O O A GLU A 1 84 ? 39.471 -19.675 6.226 0.70 45.85 81 GLU A O 1
ATOM 679 O O B GLU A 1 84 ? 39.845 -19.502 5.970 0.30 52.26 81 GLU A O 1
ATOM 690 N N . GLY A 1 85 ? 38.203 -18.560 4.754 1.00 36.65 82 GLY A N 1
ATOM 691 C CA . GLY A 1 85 ? 38.178 -17.318 5.543 1.00 35.69 82 GLY A CA 1
ATOM 692 C C . GLY A 1 85 ? 39.324 -16.344 5.281 1.00 32.82 82 GLY A C 1
ATOM 693 O O . GLY A 1 85 ? 39.532 -15.421 6.056 1.00 34.28 82 GLY A O 1
ATOM 694 N N . VAL A 1 86 ? 40.061 -16.540 4.191 1.00 30.71 83 VAL A N 1
ATOM 695 C CA . VAL A 1 86 ? 41.148 -15.662 3.852 1.00 30.45 83 VAL A CA 1
ATOM 696 C C . VAL A 1 86 ? 40.627 -14.525 2.983 1.00 27.86 83 VAL A C 1
ATOM 697 O O . VAL A 1 86 ? 40.008 -14.772 1.959 1.00 29.42 83 VAL A O 1
ATOM 701 N N . ILE A 1 87 ? 40.902 -13.286 3.408 1.00 25.07 84 ILE A N 1
ATOM 702 C CA . ILE A 1 87 ? 40.622 -12.093 2.602 1.00 23.83 84 ILE A CA 1
ATOM 703 C C . ILE A 1 87 ? 41.751 -11.928 1.600 1.00 24.79 84 ILE A C 1
ATOM 704 O O . ILE A 1 87 ? 42.885 -11.660 1.989 1.00 22.05 84 ILE A O 1
ATOM 709 N N . HIS A 1 88 ? 41.439 -12.111 0.320 1.00 21.73 85 HIS A N 1
ATOM 710 C CA . HIS A 1 88 ? 42.439 -11.953 -0.746 1.00 23.81 85 HIS A CA 1
ATOM 711 C C . HIS A 1 88 ? 42.675 -10.447 -0.959 1.00 22.98 85 HIS A C 1
ATOM 712 O O . HIS A 1 88 ? 41.813 -9.642 -0.663 1.00 22.93 85 HIS A O 1
ATOM 719 N N . SER A 1 89 ? 43.873 -10.100 -1.402 1.00 23.60 86 SER A N 1
ATOM 720 C CA . SER A 1 89 ? 44.226 -8.715 -1.608 1.00 23.43 86 SER A CA 1
ATOM 721 C C . SER A 1 89 ? 43.371 -8.073 -2.696 1.00 22.46 86 SER A C 1
ATOM 722 O O . SER A 1 89 ? 42.968 -8.680 -3.670 1.00 21.23 86 SER A O 1
ATOM 725 N N . TYR A 1 90 ? 43.135 -6.782 -2.520 1.00 22.02 87 TYR A N 1
ATOM 726 C CA . TYR A 1 90 ? 42.547 -5.965 -3.540 1.00 22.93 87 TYR A CA 1
ATOM 727 C C . TYR A 1 90 ? 43.709 -5.335 -4.288 1.00 22.47 87 TYR A C 1
ATOM 728 O O . TYR A 1 90 ? 44.787 -5.140 -3.728 1.00 26.70 87 TYR A O 1
ATOM 737 N N . SER A 1 91 ? 43.485 -4.988 -5.534 1.00 25.17 88 SER A N 1
ATOM 738 C CA . SER A 1 91 ? 44.521 -4.316 -6.321 1.00 27.08 88 SER A CA 1
ATOM 739 C C . SER A 1 91 ? 43.855 -3.107 -6.937 1.00 24.75 88 SER A C 1
ATOM 740 O O . SER A 1 91 ? 42.767 -3.230 -7.461 1.00 27.62 88 SER A O 1
ATOM 743 N N . PRO A 1 92 ? 44.518 -1.938 -6.895 1.00 23.11 89 PRO A N 1
ATOM 744 C CA . PRO A 1 92 ? 43.867 -0.732 -7.298 1.00 23.80 89 PRO A CA 1
ATOM 745 C C . PRO A 1 92 ? 43.913 -0.410 -8.798 1.00 21.71 89 PRO A C 1
ATOM 746 O O . PRO A 1 92 ? 43.897 0.746 -9.187 1.00 19.90 89 PRO A O 1
ATOM 750 N N . ASP A 1 93 ? 43.914 -1.399 -9.657 1.00 22.43 90 ASP A N 1
ATOM 751 C CA . ASP A 1 93 ? 44.046 -1.127 -11.076 1.00 23.95 90 ASP A CA 1
ATOM 752 C C . ASP A 1 93 ? 42.853 -0.318 -11.654 1.00 24.08 90 ASP A C 1
ATOM 753 O O . ASP A 1 93 ? 43.079 0.573 -12.478 1.00 22.43 90 ASP A O 1
ATOM 758 N N A GLU A 1 94 ? 41.625 -0.597 -11.195 0.70 24.03 91 GLU A N 1
ATOM 759 N N B GLU A 1 94 ? 41.623 -0.613 -11.231 0.30 24.30 91 GLU A N 1
ATOM 760 C CA A GLU A 1 94 ? 40.442 0.102 -11.737 0.70 26.53 91 GLU A CA 1
ATOM 761 C CA B GLU A 1 94 ? 40.455 0.100 -11.766 0.30 25.15 91 GLU A CA 1
ATOM 762 C C A GLU A 1 94 ? 40.463 1.568 -11.350 0.70 25.57 91 GLU A C 1
ATOM 763 C C B GLU A 1 94 ? 40.466 1.566 -11.356 0.30 24.61 91 GLU A C 1
ATOM 764 O O A GLU A 1 94 ? 40.234 2.459 -12.201 0.70 26.64 91 GLU A O 1
ATOM 765 O O B GLU A 1 94 ? 40.218 2.455 -12.188 0.30 25.39 91 GLU A O 1
ATOM 776 N N . GLU A 1 95 ? 40.769 1.815 -10.086 1.00 21.23 92 GLU A N 1
ATOM 777 C CA . GLU A 1 95 ? 40.899 3.183 -9.574 1.00 24.03 92 GLU A CA 1
ATOM 778 C C . GLU A 1 95 ? 42.000 3.918 -10.330 1.00 24.29 92 GLU A C 1
ATOM 779 O O . GLU A 1 95 ? 41.828 5.058 -10.716 1.00 22.34 92 GLU A O 1
ATOM 785 N N . ALA A 1 96 ? 43.115 3.236 -10.581 1.00 22.34 93 ALA A N 1
ATOM 786 C CA . ALA A 1 96 ? 44.237 3.824 -11.346 1.00 22.27 93 ALA A CA 1
ATOM 787 C C . ALA A 1 96 ? 43.889 4.145 -12.789 1.00 20.72 93 ALA A C 1
ATOM 788 O O . ALA A 1 96 ? 44.267 5.191 -13.330 1.00 22.82 93 ALA A O 1
ATOM 790 N N . TYR A 1 97 ? 43.178 3.222 -13.413 1.00 20.46 94 TYR A N 1
ATOM 791 C CA . TYR A 1 97 ? 42.723 3.365 -14.769 1.00 20.64 94 TYR A CA 1
ATOM 792 C C . TYR A 1 97 ? 41.761 4.549 -14.924 1.00 22.93 94 TYR A C 1
ATOM 793 O O . TYR A 1 97 ? 41.937 5.416 -15.807 1.00 22.89 94 TYR A O 1
ATOM 802 N N . TYR A 1 98 ? 40.772 4.603 -14.039 1.00 22.68 95 TYR A N 1
ATOM 803 C CA . TYR A 1 98 ? 39.845 5.750 -13.995 1.00 26.01 95 TYR A CA 1
ATOM 804 C C . TYR A 1 98 ? 40.621 7.051 -13.673 1.00 23.19 95 TYR A C 1
ATOM 805 O O . TYR A 1 98 ? 40.251 8.139 -14.146 1.00 23.87 95 TYR A O 1
ATOM 814 N N . GLY A 1 99 ? 41.685 6.950 -12.886 1.00 25.11 96 GLY A N 1
ATOM 815 C CA . GLY A 1 99 ? 42.452 8.115 -12.445 1.00 24.95 96 GLY A CA 1
ATOM 816 C C . GLY A 1 99 ? 43.118 8.908 -13.561 1.00 28.63 96 GLY A C 1
ATOM 817 O O . GLY A 1 99 ? 43.296 10.110 -13.448 1.00 30.29 96 GLY A O 1
ATOM 818 N N . VAL A 1 100 ? 43.525 8.222 -14.625 1.00 24.70 97 VAL A N 1
ATOM 819 C CA . VAL A 1 100 ? 44.101 8.896 -15.775 1.00 23.39 97 VAL A CA 1
ATOM 820 C C . VAL A 1 100 ? 43.088 9.042 -16.899 1.00 25.83 97 VAL A C 1
ATOM 821 O O . VAL A 1 100 ? 43.454 9.302 -18.044 1.00 27.72 97 VAL A O 1
ATOM 825 N N . GLY A 1 101 ? 41.810 8.871 -16.550 1.00 25.52 98 GLY A N 1
ATOM 826 C CA . GLY A 1 101 ? 40.685 9.067 -17.447 1.00 22.88 98 GLY A CA 1
ATOM 827 C C . GLY A 1 101 ? 40.484 7.984 -18.509 1.00 26.29 98 GLY A C 1
ATOM 828 O O . GLY A 1 101 ? 39.774 8.212 -19.473 1.00 28.12 98 GLY A O 1
ATOM 837 N N . ASP A 1 103 ? 38.823 5.352 -18.493 1.00 31.46 100 ASP A N 1
ATOM 838 C CA . ASP A 1 103 ? 37.464 4.818 -18.549 1.00 37.12 100 ASP A CA 1
ATOM 839 C C . ASP A 1 103 ? 36.681 5.341 -19.761 1.00 35.87 100 ASP A C 1
ATOM 840 O O . ASP A 1 103 ? 35.702 4.747 -20.150 1.00 37.45 100 ASP A O 1
ATOM 845 N N . SER A 1 104 ? 37.104 6.454 -20.358 1.00 35.65 101 SER A N 1
ATOM 846 C CA . SER A 1 104 ? 36.427 6.973 -21.545 1.00 32.06 101 SER A CA 1
ATOM 847 C C . SER A 1 104 ? 37.176 6.618 -22.821 1.00 30.79 101 SER A C 1
ATOM 848 O O . SER A 1 104 ? 36.800 7.079 -23.857 1.00 37.49 101 SER A O 1
ATOM 851 N N . SER A 1 105 ? 38.234 5.805 -22.739 1.00 30.06 102 SER A N 1
ATOM 852 C CA . SER A 1 105 ? 39.039 5.466 -23.917 1.00 32.04 102 SER A CA 1
ATOM 853 C C . SER A 1 105 ? 38.391 4.462 -24.834 1.00 37.58 102 SER A C 1
ATOM 854 O O . SER A 1 105 ? 38.801 4.360 -25.976 1.00 39.22 102 SER A O 1
ATOM 857 N N . GLY A 1 106 ? 37.435 3.683 -24.320 1.00 33.91 103 GLY A N 1
ATOM 858 C CA . GLY A 1 106 ? 36.868 2.546 -25.055 1.00 40.03 103 GLY A CA 1
ATOM 859 C C . GLY A 1 106 ? 37.785 1.327 -25.143 1.00 38.66 103 GLY A C 1
ATOM 860 O O . GLY A 1 106 ? 37.490 0.372 -25.882 1.00 44.54 103 GLY A O 1
ATOM 861 N N . ILE A 1 107 ? 38.880 1.352 -24.390 1.00 32.54 104 ILE A N 1
ATOM 862 C CA . ILE A 1 107 ? 39.826 0.248 -24.308 1.00 35.41 104 ILE A CA 1
ATOM 863 C C . ILE A 1 107 ? 39.536 -0.451 -23.013 1.00 32.40 104 ILE A C 1
ATOM 864 O O . ILE A 1 107 ? 39.528 0.193 -21.967 1.00 33.96 104 ILE A O 1
ATOM 869 N N . ASP A 1 108 ? 39.284 -1.758 -23.094 1.00 35.82 105 ASP A N 1
ATOM 870 C CA . ASP A 1 108 ? 39.041 -2.596 -21.919 1.00 34.10 105 ASP A CA 1
ATOM 871 C C . ASP A 1 108 ? 40.295 -2.638 -21.049 1.00 30.01 105 ASP A C 1
ATOM 872 O O . ASP A 1 108 ? 41.411 -2.854 -21.556 1.00 30.21 105 ASP A O 1
ATOM 877 N N . ILE A 1 109 ? 40.115 -2.447 -19.736 1.00 30.11 106 ILE A N 1
ATOM 878 C CA . ILE A 1 109 ? 41.234 -2.436 -18.802 1.00 27.26 106 ILE A CA 1
ATOM 879 C C . ILE A 1 109 ? 42.109 -3.696 -18.951 1.00 26.38 106 ILE A C 1
ATOM 880 O O . ILE A 1 109 ? 43.329 -3.625 -18.865 1.00 25.48 106 ILE A O 1
ATOM 885 N N . GLU A 1 110 ? 41.467 -4.835 -19.212 1.00 29.92 107 GLU A N 1
ATOM 886 C CA . GLU A 1 110 ? 42.170 -6.120 -19.353 1.00 30.10 107 GLU A CA 1
ATOM 887 C C . GLU A 1 110 ? 43.287 -6.040 -20.397 1.00 31.93 107 GLU A C 1
ATOM 888 O O . GLU A 1 110 ? 44.353 -6.603 -20.198 1.00 35.40 107 GLU A O 1
ATOM 894 N N . ASP A 1 111 ? 43.051 -5.312 -21.483 1.00 32.36 108 ASP A N 1
ATOM 895 C CA . ASP A 1 111 ? 44.059 -5.126 -22.548 1.00 35.90 108 ASP A CA 1
ATOM 896 C C . ASP A 1 111 ? 45.285 -4.320 -22.101 1.00 34.31 108 ASP A C 1
ATOM 897 O O . ASP A 1 111 ? 46.334 -4.358 -22.765 1.00 35.97 108 ASP A O 1
ATOM 902 N N . LEU A 1 112 ? 45.163 -3.581 -21.002 1.00 34.32 109 LEU A N 1
ATOM 903 C CA . LEU A 1 112 ? 46.268 -2.721 -20.558 1.00 31.76 109 LEU A CA 1
ATOM 904 C C . LEU A 1 112 ? 46.886 -3.107 -19.197 1.00 28.58 109 LEU A C 1
ATOM 905 O O . LEU A 1 112 ? 47.760 -2.398 -18.681 1.00 26.97 109 LEU A O 1
ATOM 918 N N . PRO A 1 114 ? 49.196 -5.219 -16.459 1.00 26.61 111 PRO A N 1
ATOM 919 C CA . PRO A 1 114 ? 49.031 -4.406 -15.270 1.00 24.44 111 PRO A CA 1
ATOM 920 C C . PRO A 1 114 ? 48.996 -2.910 -15.395 1.00 25.99 111 PRO A C 1
ATOM 921 O O . PRO A 1 114 ? 49.849 -2.337 -16.077 1.00 24.06 111 PRO A O 1
ATOM 925 N N . VAL A 1 115 ? 48.017 -2.294 -14.731 1.00 21.85 112 VAL A N 1
ATOM 926 C CA . VAL A 1 115 ? 47.924 -0.832 -14.736 1.00 21.67 112 VAL A CA 1
ATOM 927 C C . VAL A 1 115 ? 48.831 -0.240 -13.652 1.00 21.92 112 VAL A C 1
ATOM 928 O O . VAL A 1 115 ? 49.645 0.651 -13.919 1.00 20.39 112 VAL A O 1
ATOM 932 N N . TRP A 1 116 ? 48.669 -0.719 -12.431 1.00 21.92 113 TRP A N 1
ATOM 933 C CA . TRP A 1 116 ? 49.488 -0.334 -11.294 1.00 21.18 113 TRP A CA 1
ATOM 934 C C . TRP A 1 116 ? 50.664 -1.260 -11.164 1.00 21.43 113 TRP A C 1
ATOM 935 O O . TRP A 1 116 ? 50.675 -2.335 -11.764 1.00 23.21 113 TRP A O 1
ATOM 946 N N . SER A 1 117 ? 51.666 -0.836 -10.407 1.00 20.30 114 SER A N 1
ATOM 947 C CA . SER A 1 117 ? 52.849 -1.643 -10.140 1.00 22.89 114 SER A CA 1
ATOM 948 C C . SER A 1 117 ? 52.459 -3.015 -9.612 1.00 19.55 114 SER A C 1
ATOM 949 O O . SER A 1 117 ? 51.478 -3.158 -8.905 1.00 22.41 114 SER A O 1
ATOM 952 N N . ASN A 1 118 ? 53.221 -4.018 -10.008 1.00 23.75 115 ASN A N 1
ATOM 953 C CA . ASN A 1 118 ? 53.055 -5.385 -9.463 1.00 21.45 115 ASN A CA 1
ATOM 954 C C . ASN A 1 118 ? 54.329 -5.840 -8.771 1.00 22.45 115 ASN A C 1
ATOM 955 O O . ASN A 1 118 ? 54.617 -7.029 -8.696 1.00 22.50 115 ASN A O 1
ATOM 960 N N . ASP A 1 119 ? 55.112 -4.893 -8.272 1.00 22.03 116 ASP A N 1
ATOM 961 C CA . ASP A 1 119 ? 56.350 -5.241 -7.598 1.00 23.06 116 ASP A CA 1
ATOM 962 C C . ASP A 1 119 ? 56.061 -6.292 -6.506 1.00 22.89 116 ASP A C 1
ATOM 963 O O . ASP A 1 119 ? 55.085 -6.170 -5.767 1.00 23.12 116 ASP A O 1
ATOM 968 N N . PRO A 1 120 ? 56.893 -7.334 -6.406 1.00 26.31 117 PRO A N 1
ATOM 969 C CA . PRO A 1 120 ? 56.613 -8.442 -5.481 1.00 25.78 117 PRO A CA 1
ATOM 970 C C . PRO A 1 120 ? 56.631 -8.083 -3.972 1.00 26.65 117 PRO A C 1
ATOM 971 O O . PRO A 1 120 ? 56.136 -8.857 -3.147 1.00 27.67 117 PRO A O 1
ATOM 975 N N . ARG A 1 121 ? 57.230 -6.939 -3.628 1.00 22.45 118 ARG A N 1
ATOM 976 C CA . ARG A 1 121 ? 57.221 -6.429 -2.269 1.00 23.07 118 ARG A CA 1
ATOM 977 C C . ARG A 1 121 ? 55.911 -5.760 -1.849 1.00 22.55 118 ARG A C 1
ATOM 978 O O . ARG A 1 121 ? 55.719 -5.525 -0.658 1.00 23.94 118 ARG A O 1
ATOM 986 N N . LEU A 1 122 ? 55.021 -5.452 -2.792 1.00 20.36 119 LEU A N 1
ATOM 987 C CA . LEU A 1 122 ? 53.839 -4.607 -2.461 1.00 19.91 119 LEU A CA 1
ATOM 988 C C . LEU A 1 122 ? 52.959 -5.326 -1.425 1.00 19.60 119 LEU A C 1
ATOM 989 O O . LEU A 1 122 ? 52.762 -6.543 -1.512 1.00 24.37 119 LEU A O 1
ATOM 994 N N . PRO A 1 123 ? 52.476 -4.594 -0.413 1.00 18.30 120 PRO A N 1
ATOM 995 C CA . PRO A 1 123 ? 51.627 -5.195 0.585 1.00 18.56 120 PRO A CA 1
ATOM 996 C C . PRO A 1 123 ? 50.218 -5.370 0.078 1.00 16.62 120 PRO A C 1
ATOM 997 O O . PRO A 1 123 ? 49.792 -4.709 -0.867 1.00 20.38 120 PRO A O 1
ATOM 1001 N N . ALA A 1 124 ? 49.480 -6.255 0.728 1.00 18.16 121 ALA A N 1
ATOM 1002 C CA . ALA A 1 124 ? 48.055 -6.414 0.446 1.00 16.98 121 ALA A CA 1
ATOM 1003 C C . ALA A 1 124 ? 47.280 -5.162 0.754 1.00 16.53 121 ALA A C 1
ATOM 1004 O O . ALA A 1 124 ? 47.746 -4.362 1.538 1.00 18.13 121 ALA A O 1
ATOM 1006 N N . LEU A 1 125 ? 46.108 -5.036 0.148 1.00 17.38 122 LEU A N 1
ATOM 1007 C CA . LEU A 1 125 ? 45.171 -3.939 0.404 1.00 19.23 122 LEU A CA 1
ATOM 1008 C C . LEU A 1 125 ? 43.814 -4.519 0.707 1.00 19.21 122 LEU A C 1
ATOM 1009 O O . LEU A 1 125 ? 43.416 -5.497 0.122 1.00 20.74 122 LEU A O 1
ATOM 1014 N N . ILE A 1 126 ? 43.107 -3.882 1.633 1.00 17.47 123 ILE A N 1
ATOM 1015 C CA . ILE A 1 126 ? 41.698 -4.124 1.852 1.00 19.09 123 ILE A CA 1
ATOM 1016 C C . ILE A 1 126 ? 40.977 -2.860 1.473 1.00 18.28 123 ILE A C 1
ATOM 1017 O O . ILE A 1 126 ? 41.266 -1.781 2.043 1.00 19.82 123 ILE A O 1
ATOM 1022 N N . ARG A 1 127 ? 40.018 -2.970 0.560 1.00 20.44 124 ARG A N 1
ATOM 1023 C CA . ARG A 1 127 ? 39.276 -1.781 0.106 1.00 17.11 124 ARG A CA 1
ATOM 1024 C C . ARG A 1 127 ? 38.240 -1.407 1.135 1.00 19.48 124 ARG A C 1
ATOM 1025 O O . ARG A 1 127 ? 37.519 -2.261 1.640 1.00 21.36 124 ARG A O 1
ATOM 1033 N N . ILE A 1 128 ? 38.161 -0.121 1.445 1.00 16.93 125 ILE A N 1
ATOM 1034 C CA . ILE A 1 128 ? 37.123 0.442 2.335 1.00 18.43 125 ILE A CA 1
ATOM 1035 C C . ILE A 1 128 ? 36.217 1.331 1.482 1.00 19.62 125 ILE A C 1
ATOM 1036 O O . ILE A 1 128 ? 36.704 2.106 0.652 1.00 21.07 125 ILE A O 1
ATOM 1041 N N . ASP A 1 129 ? 34.905 1.218 1.678 1.00 18.82 126 ASP A N 1
ATOM 1042 C CA . ASP A 1 129 ? 33.946 1.978 0.909 1.00 21.24 126 ASP A CA 1
ATOM 1043 C C . ASP A 1 129 ? 33.878 3.378 1.526 1.00 21.71 126 ASP A C 1
ATOM 1044 O O . ASP A 1 129 ? 33.789 3.516 2.723 1.00 20.36 126 ASP A O 1
ATOM 1049 N N . HIS A 1 130 ? 33.957 4.391 0.681 1.00 24.28 127 HIS A N 1
ATOM 1050 C CA . HIS A 1 130 ? 34.178 5.761 1.120 1.00 24.10 127 HIS A CA 1
ATOM 1051 C C . HIS A 1 130 ? 32.966 6.622 0.807 1.00 27.61 127 HIS A C 1
ATOM 1052 O O . HIS A 1 130 ? 32.076 6.219 0.059 1.00 28.38 127 HIS A O 1
ATOM 1059 N N . VAL A 1 131 ? 32.911 7.779 1.449 1.00 26.17 128 VAL A N 1
ATOM 1060 C CA . VAL A 1 131 ? 31.770 8.664 1.351 1.00 26.22 128 VAL A CA 1
ATOM 1061 C C . VAL A 1 131 ? 31.943 9.697 0.244 1.00 30.52 128 VAL A C 1
ATOM 1062 O O . VAL A 1 131 ? 30.990 10.412 -0.080 1.00 32.39 128 VAL A O 1
ATOM 1066 N N . GLY A 1 132 ? 33.138 9.756 -0.342 1.00 31.21 129 GLY A N 1
ATOM 1067 C CA . GLY A 1 132 ? 33.446 10.657 -1.461 1.00 35.61 129 GLY A CA 1
ATOM 1068 C C . GLY A 1 132 ? 34.123 9.933 -2.615 1.00 30.82 129 GLY A C 1
ATOM 1069 O O . GLY A 1 132 ? 34.081 8.710 -2.706 1.00 31.65 129 GLY A O 1
ATOM 1070 N N . ASP A 1 133 ? 34.756 10.709 -3.496 1.00 29.90 130 ASP A N 1
ATOM 1071 C CA . ASP A 1 133 ? 35.364 10.215 -4.734 1.00 33.37 130 ASP A CA 1
ATOM 1072 C C . ASP A 1 133 ? 36.652 9.434 -4.485 1.00 30.43 130 ASP A C 1
ATOM 1073 O O . ASP A 1 133 ? 37.054 8.602 -5.305 1.00 29.04 130 ASP A O 1
ATOM 1078 N N . GLN A 1 134 ? 37.346 9.713 -3.398 1.00 27.15 131 GLN A N 1
ATOM 1079 C CA . GLN A 1 134 ? 38.628 9.030 -3.178 1.00 23.07 131 GLN A CA 1
ATOM 1080 C C . GLN A 1 134 ? 38.439 7.539 -2.897 1.00 22.74 131 GLN A C 1
ATOM 1081 O O . GLN A 1 134 ? 37.377 7.107 -2.413 1.00 27.19 131 GLN A O 1
ATOM 1087 N N . ALA A 1 135 ? 39.491 6.782 -3.173 1.00 18.68 132 ALA A N 1
ATOM 1088 C CA . ALA A 1 135 ? 39.568 5.372 -2.723 1.00 19.77 132 ALA A CA 1
ATOM 1089 C C . ALA A 1 135 ? 40.291 5.313 -1.389 1.00 19.07 132 ALA A C 1
ATOM 1090 O O . ALA A 1 135 ? 41.289 6.035 -1.175 1.00 20.15 132 ALA A O 1
ATOM 1092 N N . ILE A 1 136 ? 39.839 4.419 -0.495 1.00 17.51 133 ILE A N 1
ATOM 1093 C CA . ILE A 1 136 ? 40.403 4.279 0.814 1.00 18.95 133 ILE A CA 1
ATOM 1094 C C . ILE A 1 136 ? 40.788 2.796 0.945 1.00 16.80 133 ILE A C 1
ATOM 1095 O O . ILE A 1 136 ? 40.002 1.926 0.515 1.00 17.62 133 ILE A O 1
ATOM 1100 N N . PHE A 1 137 ? 41.965 2.521 1.527 1.00 16.37 134 PHE A N 1
ATOM 1101 C CA . PHE A 1 137 ? 42.437 1.131 1.677 1.00 16.98 134 PHE A CA 1
ATOM 1102 C C . PHE A 1 137 ? 43.056 0.972 3.050 1.00 17.55 134 PHE A C 1
ATOM 1103 O O . PHE A 1 137 ? 43.662 1.887 3.603 1.00 16.19 134 PHE A O 1
ATOM 1111 N N . ILE A 1 138 ? 42.912 -0.211 3.615 1.00 17.08 135 ILE A N 1
ATOM 1112 C CA . ILE A 1 138 ? 43.716 -0.605 4.703 1.00 17.67 135 ILE A CA 1
ATOM 1113 C C . ILE A 1 138 ? 44.991 -1.168 4.082 1.00 16.30 135 ILE A C 1
ATOM 1114 O O . ILE A 1 138 ? 44.929 -2.038 3.182 1.00 20.36 135 ILE A O 1
ATOM 1119 N N . TYR A 1 139 ? 46.120 -0.667 4.558 1.00 17.55 136 TYR A N 1
ATOM 1120 C CA . TYR A 1 139 ? 47.441 -0.965 3.981 1.00 17.77 136 TYR A CA 1
ATOM 1121 C C . TYR A 1 139 ? 48.067 -2.051 4.815 1.00 18.90 136 TYR A C 1
ATOM 1122 O O . TYR A 1 139 ? 48.501 -1.794 5.938 1.00 18.95 136 TYR A O 1
ATOM 1131 N N . ILE A 1 140 ? 48.101 -3.286 4.285 1.00 19.00 137 ILE A N 1
ATOM 1132 C CA . ILE A 1 140 ? 48.439 -4.438 5.110 1.00 19.43 137 ILE A CA 1
ATOM 1133 C C . ILE A 1 140 ? 49.963 -4.642 5.194 1.00 22.03 137 ILE A C 1
ATOM 1134 O O . ILE A 1 140 ? 50.542 -5.392 4.429 1.00 22.40 137 ILE A O 1
ATOM 1139 N N . THR A 1 141 ? 50.598 -3.921 6.109 1.00 21.31 138 THR A N 1
ATOM 1140 C CA . THR A 1 141 ? 52.021 -3.994 6.337 1.00 23.44 138 THR A CA 1
ATOM 1141 C C . THR A 1 141 ? 52.209 -4.620 7.699 1.00 24.56 138 THR A C 1
ATOM 1142 O O . THR A 1 141 ? 52.234 -5.853 7.806 1.00 24.03 138 THR A O 1
ATOM 1146 N N . GLU A 1 142 ? 52.265 -3.814 8.744 1.00 23.14 139 GLU A N 1
ATOM 1147 C CA . GLU A 1 142 ? 52.523 -4.323 10.094 1.00 25.52 139 GLU A CA 1
ATOM 1148 C C . GLU A 1 142 ? 51.500 -3.664 10.992 1.00 23.12 139 GLU A C 1
ATOM 1149 O O . GLU A 1 142 ? 51.170 -2.488 10.790 1.00 22.59 139 GLU A O 1
ATOM 1155 N N . ARG A 1 143 ? 50.973 -4.422 11.944 1.00 21.78 140 ARG A N 1
ATOM 1156 C CA . ARG A 1 143 ? 50.082 -3.851 12.949 1.00 24.68 140 ARG A CA 1
ATOM 1157 C C . ARG A 1 143 ? 50.831 -3.068 14.024 1.00 21.65 140 ARG A C 1
ATOM 1158 O O . ARG A 1 143 ? 51.954 -3.378 14.393 1.00 25.70 140 ARG A O 1
ATOM 1166 N N . ASP A 1 144 ? 50.180 -2.034 14.528 1.00 21.79 141 ASP A N 1
ATOM 1167 C CA . ASP A 1 144 ? 50.728 -1.195 15.537 1.00 20.44 141 ASP A CA 1
ATOM 1168 C C . ASP A 1 144 ? 50.330 -1.671 16.923 1.00 19.92 141 ASP A C 1
ATOM 1169 O O . ASP A 1 144 ? 49.808 -2.764 17.083 1.00 22.18 141 ASP A O 1
ATOM 1174 N N . ALA A 1 145 ? 50.606 -0.867 17.944 1.00 19.94 142 ALA A N 1
ATOM 1175 C CA . ALA A 1 145 ? 50.360 -1.249 19.340 1.00 21.13 142 ALA A CA 1
ATOM 1176 C C . ALA A 1 145 ? 48.899 -1.519 19.651 1.00 21.25 142 ALA A C 1
ATOM 1177 O O . ALA A 1 145 ? 48.615 -2.211 20.609 1.00 24.47 142 ALA A O 1
ATOM 1179 N N . ASN A 1 146 ? 47.989 -0.936 18.888 1.00 18.84 143 ASN A N 1
ATOM 1180 C CA . ASN A 1 146 ? 46.540 -1.154 19.021 1.00 22.09 143 ASN A CA 1
ATOM 1181 C C . ASN A 1 146 ? 46.010 -2.213 18.077 1.00 21.26 143 ASN A C 1
ATOM 1182 O O . ASN A 1 146 ? 44.793 -2.402 17.964 1.00 25.69 143 ASN A O 1
ATOM 1187 N N . GLY A 1 147 ? 46.895 -2.899 17.363 1.00 23.71 144 GLY A N 1
ATOM 1188 C CA . GLY A 1 147 ? 46.449 -3.916 16.413 1.00 22.09 144 GLY A CA 1
ATOM 1189 C C . GLY A 1 147 ? 45.863 -3.377 15.121 1.00 20.98 144 GLY A C 1
ATOM 1190 O O . GLY A 1 147 ? 45.010 -4.014 14.525 1.00 20.95 144 GLY A O 1
ATOM 1191 N N . GLU A 1 148 ? 46.302 -2.186 14.703 1.00 21.87 145 GLU A N 1
ATOM 1192 C CA . GLU A 1 148 ? 45.798 -1.543 13.505 1.00 19.51 145 GLU A CA 1
ATOM 1193 C C . GLU A 1 148 ? 46.850 -1.447 12.418 1.00 19.45 145 GLU A C 1
ATOM 1194 O O . GLU A 1 148 ? 48.029 -1.372 12.705 1.00 17.07 145 GLU A O 1
ATOM 1200 N N . TYR A 1 149 ? 46.386 -1.422 11.175 1.00 18.49 146 TYR A N 1
ATOM 1201 C CA . TYR A 1 149 ? 47.210 -1.113 10.023 1.00 17.36 146 TYR A CA 1
ATOM 1202 C C . TYR A 1 149 ? 46.956 0.342 9.586 1.00 16.72 146 TYR A C 1
ATOM 1203 O O . TYR A 1 149 ? 45.923 0.922 9.900 1.00 17.57 146 TYR A O 1
ATOM 1212 N N . PRO A 1 150 ? 47.863 0.902 8.789 1.00 17.10 147 PRO A N 1
ATOM 1213 C CA . PRO A 1 150 ? 47.577 2.267 8.286 1.00 17.32 147 PRO A CA 1
ATOM 1214 C C . PRO A 1 150 ? 46.448 2.303 7.260 1.00 18.33 147 PRO A C 1
ATOM 1215 O O . PRO A 1 150 ? 46.061 1.270 6.696 1.00 17.63 147 PRO A O 1
ATOM 1219 N N . ILE A 1 151 ? 45.922 3.497 7.004 1.00 17.15 148 ILE A N 1
ATOM 1220 C CA . ILE A 1 151 ? 45.032 3.747 5.894 1.00 16.56 148 ILE A CA 1
ATOM 1221 C C . ILE A 1 151 ? 45.821 4.413 4.763 1.00 18.29 148 ILE A C 1
ATOM 1222 O O . ILE A 1 151 ? 46.681 5.266 5.013 1.00 17.45 148 ILE A O 1
ATOM 1227 N N . ALA A 1 152 ? 45.530 3.996 3.535 1.00 17.77 149 ALA A N 1
ATOM 1228 C CA . ALA A 1 152 ? 46.036 4.662 2.335 1.00 14.92 149 ALA A CA 1
ATOM 1229 C C . ALA A 1 152 ? 44.862 5.266 1.588 1.00 18.09 149 ALA A C 1
ATOM 1230 O O . ALA A 1 152 ? 43.730 4.737 1.646 1.00 16.89 149 ALA A O 1
ATOM 1232 N N . ARG A 1 153 ? 45.141 6.363 0.878 1.00 18.22 150 ARG A N 1
ATOM 1233 C CA . ARG A 1 153 ? 44.180 7.032 0.038 1.00 15.87 150 ARG A CA 1
ATOM 1234 C C . ARG A 1 153 ? 44.676 7.117 -1.398 1.00 17.15 150 ARG A C 1
ATOM 1235 O O . ARG A 1 153 ? 45.889 7.196 -1.642 1.00 20.32 150 ARG A O 1
ATOM 1251 N N . GLU A 1 155 ? 43.588 9.272 -5.045 1.00 26.16 152 GLU A N 1
ATOM 1252 C CA . GLU A 1 155 ? 42.752 10.225 -5.762 1.00 25.23 152 GLU A CA 1
ATOM 1253 C C . GLU A 1 155 ? 43.387 10.486 -7.091 1.00 26.12 152 GLU A C 1
ATOM 1254 O O . GLU A 1 155 ? 44.567 10.801 -7.147 1.00 26.28 152 GLU A O 1
ATOM 1260 N N . ARG A 1 156 ? 42.606 10.359 -8.151 1.00 27.06 153 ARG A N 1
ATOM 1261 C CA . ARG A 1 156 ? 43.115 10.351 -9.515 1.00 30.49 153 ARG A CA 1
ATOM 1262 C C . ARG A 1 156 ? 44.381 9.488 -9.583 1.00 27.79 153 ARG A C 1
ATOM 1263 O O . ARG A 1 156 ? 44.329 8.296 -9.299 1.00 28.40 153 ARG A O 1
ATOM 1271 N N . ASN A 1 157 ? 45.505 10.069 -9.953 1.00 25.24 154 ASN A N 1
ATOM 1272 C CA . ASN A 1 157 ? 46.731 9.312 -10.070 1.00 28.96 154 ASN A CA 1
ATOM 1273 C C . ASN A 1 157 ? 47.595 9.218 -8.839 1.00 25.37 154 ASN A C 1
ATOM 1274 O O . ASN A 1 157 ? 48.672 8.645 -8.922 1.00 30.60 154 ASN A O 1
ATOM 1279 N N A GLU A 1 158 ? 47.142 9.780 -7.715 0.70 24.03 155 GLU A N 1
ATOM 1280 N N B GLU A 1 158 ? 47.172 9.773 -7.707 0.30 23.45 155 GLU A N 1
ATOM 1281 C CA A GLU A 1 158 ? 47.972 9.899 -6.507 0.70 24.12 155 GLU A CA 1
ATOM 1282 C CA B GLU A 1 158 ? 48.078 9.906 -6.558 0.30 23.58 155 GLU A CA 1
ATOM 1283 C C A GLU A 1 158 ? 47.588 8.821 -5.472 0.70 23.60 155 GLU A C 1
ATOM 1284 C C B GLU A 1 158 ? 47.631 9.011 -5.364 0.30 21.09 155 GLU A C 1
ATOM 1285 O O A GLU A 1 158 ? 46.411 8.505 -5.302 0.70 24.38 155 GLU A O 1
ATOM 1286 O O B GLU A 1 158 ? 46.462 8.992 -4.990 0.30 19.38 155 GLU A O 1
ATOM 1297 N N . PHE A 1 159 ? 48.589 8.281 -4.793 1.00 20.84 156 PHE A N 1
ATOM 1298 C CA . PHE A 1 159 ? 48.363 7.245 -3.762 1.00 19.69 156 PHE A CA 1
ATOM 1299 C C . PHE A 1 159 ? 49.259 7.571 -2.585 1.00 19.79 156 PHE A C 1
ATOM 1300 O O . PHE A 1 159 ? 50.444 7.787 -2.784 1.00 24.06 156 PHE A O 1
ATOM 1308 N N . TRP A 1 160 ? 48.712 7.669 -1.376 1.00 21.36 157 TRP A N 1
ATOM 1309 C CA . TRP A 1 160 ? 49.491 8.040 -0.196 1.00 17.84 157 TRP A CA 1
ATOM 1310 C C . TRP A 1 160 ? 48.971 7.462 1.117 1.00 17.61 157 TRP A C 1
ATOM 1311 O O . TRP A 1 160 ? 47.801 7.163 1.240 1.00 18.88 157 TRP A O 1
ATOM 1322 N N . LEU A 1 161 ? 49.859 7.329 2.089 1.00 18.65 158 LEU A N 1
ATOM 1323 C CA . LEU A 1 161 ? 49.468 6.947 3.453 1.00 20.17 158 LEU A CA 1
ATOM 1324 C C . LEU A 1 161 ? 48.836 8.148 4.137 1.00 19.29 158 LEU A C 1
ATOM 1325 O O . LEU A 1 161 ? 49.370 9.267 4.104 1.00 20.63 158 LEU A O 1
ATOM 1330 N N . ALA A 1 162 ? 47.703 7.895 4.736 1.00 18.02 159 ALA A N 1
ATOM 1331 C CA . ALA A 1 162 ? 46.866 8.940 5.279 1.00 17.59 159 ALA A CA 1
ATOM 1332 C C . ALA A 1 162 ? 46.603 8.716 6.803 1.00 16.29 159 ALA A C 1
ATOM 1333 O O . ALA A 1 162 ? 47.555 8.815 7.611 1.00 17.71 159 ALA A O 1
ATOM 1335 N N . GLU A 1 163 ? 45.366 8.417 7.210 1.00 16.30 160 GLU A N 1
ATOM 1336 C CA . GLU A 1 163 ? 45.051 8.180 8.603 1.00 16.42 160 GLU A CA 1
ATOM 1337 C C . GLU A 1 163 ? 45.898 7.054 9.230 1.00 17.69 160 GLU A C 1
ATOM 1338 O O . GLU A 1 163 ? 46.370 6.131 8.525 1.00 16.44 160 GLU A O 1
ATOM 1344 N N . SER A 1 164 ? 46.081 7.168 10.539 1.00 17.76 161 SER A N 1
ATOM 1345 C CA . SER A 1 164 ? 46.880 6.247 11.327 1.00 15.43 161 SER A CA 1
ATOM 1346 C C . SER A 1 164 ? 46.254 4.840 11.252 1.00 16.91 161 SER A C 1
ATOM 1347 O O . SER A 1 164 ? 46.995 3.864 11.260 1.00 18.44 161 SER A O 1
ATOM 1350 N N . SER A 1 165 ? 44.925 4.776 11.155 1.00 15.40 162 SER A N 1
ATOM 1351 C CA . SER A 1 165 ? 44.171 3.537 11.109 1.00 16.62 162 SER A CA 1
ATOM 1352 C C . SER A 1 165 ? 42.743 3.766 10.711 1.00 16.76 162 SER A C 1
ATOM 1353 O O . SER A 1 165 ? 42.273 4.919 10.647 1.00 15.70 162 SER A O 1
ATOM 1356 N N . LEU A 1 166 ? 42.012 2.659 10.502 1.00 15.66 163 LEU A N 1
ATOM 1357 C CA . LEU A 1 166 ? 40.584 2.683 10.298 1.00 16.84 163 LEU A CA 1
ATOM 1358 C C . LEU A 1 166 ? 39.825 3.361 11.479 1.00 15.78 163 LEU A C 1
ATOM 1359 O O . LEU A 1 166 ? 38.772 3.972 11.271 1.00 18.48 163 LEU A O 1
ATOM 1364 N N . VAL A 1 167 ? 40.365 3.251 12.687 1.00 17.67 164 VAL A N 1
ATOM 1365 C CA . VAL A 1 167 ? 39.792 3.909 13.851 1.00 18.27 164 VAL A CA 1
ATOM 1366 C C . VAL A 1 167 ? 39.788 5.433 13.656 1.00 17.43 164 VAL A C 1
ATOM 1367 O O . VAL A 1 167 ? 38.745 6.064 13.791 1.00 16.80 164 VAL A O 1
ATOM 1371 N N . GLU A 1 168 ? 40.919 6.000 13.310 1.00 17.02 165 GLU A N 1
ATOM 1372 C CA . GLU A 1 168 ? 40.992 7.437 13.044 1.00 17.25 165 GLU A CA 1
ATOM 1373 C C . GLU A 1 168 ? 40.072 7.828 11.876 1.00 15.93 165 GLU A C 1
ATOM 1374 O O . GLU A 1 168 ? 39.347 8.824 11.954 1.00 17.31 165 GLU A O 1
ATOM 1380 N N . TYR A 1 169 ? 40.092 7.039 10.805 1.00 16.56 166 TYR A N 1
ATOM 1381 C CA . TYR A 1 169 ? 39.248 7.296 9.659 1.00 16.04 166 TYR A CA 1
ATOM 1382 C C . TYR A 1 169 ? 37.778 7.380 10.083 1.00 17.25 166 TYR A C 1
ATOM 1383 O O . TYR A 1 169 ? 37.063 8.337 9.740 1.00 18.56 166 TYR A O 1
ATOM 1392 N N . LEU A 1 170 ? 37.307 6.392 10.847 1.00 17.12 167 LEU A N 1
ATOM 1393 C CA . LEU A 1 170 ? 35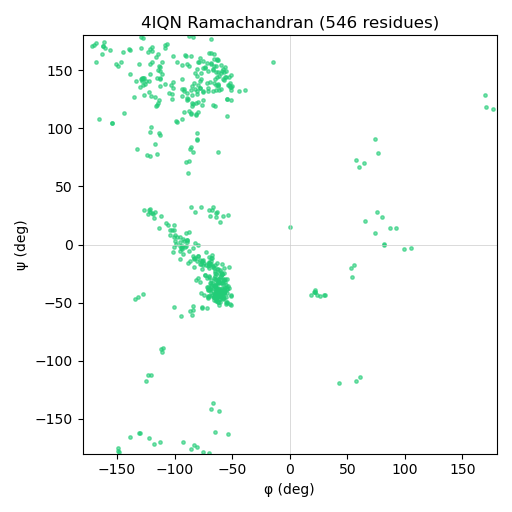.908 6.364 11.219 1.00 18.33 167 LEU A CA 1
ATOM 1394 C C . LEU A 1 170 ? 35.505 7.474 12.200 1.00 20.46 167 LEU A C 1
ATOM 1395 O O . LEU A 1 170 ? 34.392 8.021 12.085 1.00 20.77 167 LEU A O 1
ATOM 1400 N N . TYR A 1 171 ? 36.366 7.803 13.158 1.00 17.12 168 TYR A N 1
ATOM 1401 C CA . TYR A 1 171 ? 36.061 8.916 14.064 1.00 17.73 168 TYR A CA 1
ATOM 1402 C C . TYR A 1 171 ? 35.818 10.178 13.248 1.00 20.27 168 TYR A C 1
ATOM 1403 O O . TYR A 1 171 ? 34.910 10.984 13.559 1.00 20.69 168 TYR A O 1
ATOM 1412 N N . ASN A 1 172 ? 36.626 10.357 12.214 1.00 19.06 169 ASN A N 1
ATOM 1413 C CA . ASN A 1 172 ? 36.465 11.530 11.352 1.00 19.39 169 ASN A CA 1
ATOM 1414 C C . ASN A 1 172 ? 35.139 11.458 10.561 1.00 23.93 169 ASN A C 1
ATOM 1415 O O . ASN A 1 172 ? 34.396 12.431 10.521 1.00 21.75 169 ASN A O 1
ATOM 1420 N N . ILE A 1 173 ? 34.799 10.289 10.012 1.00 20.27 170 ILE A N 1
ATOM 1421 C CA . ILE A 1 173 ? 33.526 10.137 9.297 1.00 24.45 170 ILE A CA 1
ATOM 1422 C C . ILE A 1 173 ? 32.352 10.498 10.204 1.00 24.09 170 ILE A C 1
ATOM 1423 O O . ILE A 1 173 ? 31.473 11.256 9.817 1.00 26.14 170 ILE A O 1
ATOM 1428 N N A ILE A 1 174 ? 32.381 9.962 11.415 0.50 22.00 171 ILE A N 1
ATOM 1429 N N B ILE A 1 174 ? 32.322 9.960 11.412 0.50 21.98 171 ILE A N 1
ATOM 1430 C CA A ILE A 1 174 ? 31.285 10.103 12.363 0.50 24.26 171 ILE A CA 1
ATOM 1431 C CA B ILE A 1 174 ? 31.156 10.177 12.265 0.50 23.75 171 ILE A CA 1
ATOM 1432 C C A ILE A 1 174 ? 31.177 11.495 12.996 0.50 24.15 171 ILE A C 1
ATOM 1433 C C B ILE A 1 174 ? 31.137 11.545 12.954 0.50 23.85 171 ILE A C 1
ATOM 1434 O O A ILE A 1 174 ? 30.122 11.861 13.501 0.50 25.81 171 ILE A O 1
ATOM 1435 O O B ILE A 1 174 ? 30.096 11.952 13.457 0.50 24.40 171 ILE A O 1
ATOM 1444 N N . SER A 1 175 ? 32.253 12.275 12.931 1.00 24.79 172 SER A N 1
ATOM 1445 C CA . SER A 1 175 ? 32.304 13.605 13.592 1.00 26.18 172 SER A CA 1
ATOM 1446 C C . SER A 1 175 ? 31.257 14.597 13.083 1.00 27.65 172 SER A C 1
ATOM 1447 O O . SER A 1 175 ? 30.863 15.500 13.812 1.00 29.01 172 SER A O 1
ATOM 1450 N N . GLY A 1 176 ? 30.808 14.442 11.847 1.00 28.34 173 GLY A N 1
ATOM 1451 C CA . GLY A 1 176 ? 29.858 15.382 11.260 1.00 32.38 173 GLY A CA 1
ATOM 1452 C C . GLY A 1 176 ? 28.459 15.253 11.815 1.00 35.12 173 GLY A C 1
ATOM 1453 O O . GLY A 1 176 ? 27.647 16.158 11.646 1.00 36.69 173 GLY A O 1
ATOM 1454 N N . ALA A 1 177 ? 28.158 14.130 12.466 1.00 29.69 174 ALA A N 1
ATOM 1455 C CA . ALA A 1 177 ? 26.866 13.984 13.105 1.00 34.24 174 ALA A CA 1
ATOM 1456 C C . ALA A 1 177 ? 26.766 15.019 14.250 1.00 35.73 174 ALA A C 1
ATOM 1457 O O . ALA A 1 177 ? 27.692 15.246 15.016 1.00 34.72 174 ALA A O 1
ATOM 1470 N N . ASP A 1 179 ? 24.720 15.205 16.971 1.00 29.10 176 ASP A N 1
ATOM 1471 C CA . ASP A 1 179 ? 24.491 14.801 18.341 1.00 30.87 176 ASP A CA 1
ATOM 1472 C C . ASP A 1 179 ? 25.596 13.904 18.862 1.00 27.55 176 ASP A C 1
ATOM 1473 O O . ASP A 1 179 ? 25.420 13.275 19.900 1.00 31.07 176 ASP A O 1
ATOM 1478 N N . ILE A 1 180 ? 26.733 13.857 18.168 1.00 29.20 177 ILE A N 1
ATOM 1479 C CA . ILE A 1 180 ? 27.744 12.833 18.460 1.00 30.88 177 ILE A CA 1
ATOM 1480 C C . ILE A 1 180 ? 28.709 13.236 19.573 1.00 30.18 177 ILE A C 1
ATOM 1481 O O . ILE A 1 180 ? 29.441 12.396 20.081 1.00 31.58 177 ILE A O 1
ATOM 1486 N N . GLY A 1 181 ? 28.743 14.512 19.948 1.00 26.67 178 GLY A N 1
ATOM 1487 C CA . GLY A 1 181 ? 29.557 14.922 21.105 1.00 27.40 178 GLY A CA 1
ATOM 1488 C C . GLY A 1 181 ? 30.925 15.522 20.808 1.00 31.49 178 GLY A C 1
ATOM 1489 O O . GLY A 1 181 ? 31.606 15.973 21.725 1.00 36.21 178 GLY A O 1
ATOM 1490 N N . PHE A 1 182 ? 31.317 15.554 19.539 1.00 26.77 179 PHE A N 1
ATOM 1491 C CA . PHE A 1 182 ? 32.596 16.099 19.147 1.00 26.30 179 PHE A CA 1
ATOM 1492 C C . PHE A 1 182 ? 32.529 16.557 17.677 1.00 25.58 179 PHE A C 1
ATOM 1493 O O . PHE A 1 182 ? 31.551 16.250 16.955 1.00 26.01 179 PHE A O 1
ATOM 1501 N N . THR A 1 183 ? 33.541 17.321 17.260 1.00 23.61 180 THR A N 1
ATOM 1502 C CA . THR A 1 183 ? 33.701 17.707 15.865 1.00 27.14 180 THR A CA 1
ATOM 1503 C C . THR A 1 183 ? 35.104 17.346 15.395 1.00 22.67 180 THR A C 1
ATOM 1504 O O . THR A 1 183 ? 35.945 16.894 16.179 1.00 21.12 180 THR A O 1
ATOM 1508 N N . GLU A 1 184 ? 35.346 17.607 14.114 1.00 21.65 181 GLU A N 1
ATOM 1509 C CA . GLU A 1 184 ? 36.654 17.413 13.481 1.00 24.06 181 GLU A CA 1
ATOM 1510 C C . GLU A 1 184 ? 37.765 18.156 14.225 1.00 22.39 181 GLU A C 1
ATOM 1511 O O . GLU A 1 184 ? 38.931 17.736 14.206 1.00 21.78 181 GLU A O 1
ATOM 1517 N N . GLU A 1 185 ? 37.433 19.278 14.872 1.00 23.21 182 GLU A N 1
ATOM 1518 C CA . GLU A 1 185 ? 38.439 20.071 15.584 1.00 23.36 182 GLU A CA 1
ATOM 1519 C C . GLU A 1 185 ? 38.984 19.376 16.822 1.00 22.61 182 GLU A C 1
ATOM 1520 O O . GLU A 1 185 ? 40.057 19.745 17.304 1.00 25.42 182 GLU A O 1
ATOM 1526 N N . ASP A 1 186 ? 38.271 18.335 17.298 1.00 19.41 183 ASP A N 1
ATOM 1527 C CA . ASP A 1 186 ? 38.687 17.557 18.450 1.00 20.92 183 ASP A CA 1
ATOM 1528 C C . ASP A 1 186 ? 39.554 16.363 18.075 1.00 19.57 183 ASP A C 1
ATOM 1529 O O . ASP A 1 186 ? 39.987 15.628 18.948 1.00 20.64 183 ASP A O 1
ATOM 1534 N N . LEU A 1 187 ? 39.796 16.173 16.791 1.00 18.45 184 LEU A N 1
ATOM 1535 C CA . LEU A 1 187 ? 40.465 14.937 16.303 1.00 20.18 184 LEU A CA 1
ATOM 1536 C C . LEU A 1 187 ? 41.919 15.117 15.885 1.00 17.77 184 LEU A C 1
ATOM 1537 O O . LEU A 1 187 ? 42.486 14.268 15.219 1.00 19.03 184 LEU A O 1
ATOM 1542 N N . HIS A 1 188 ? 42.540 16.210 16.289 1.00 18.66 185 HIS A N 1
ATOM 1543 C CA . HIS A 1 188 ? 43.975 16.407 16.047 1.00 18.15 185 HIS A CA 1
ATOM 1544 C C . HIS A 1 188 ? 44.754 15.848 17.234 1.00 19.26 185 HIS A C 1
ATOM 1545 O O . HIS A 1 188 ? 45.284 16.572 18.055 1.00 21.65 185 HIS A O 1
ATOM 1552 N N . LEU A 1 189 ? 44.780 14.516 17.355 1.00 21.12 186 LEU A N 1
ATOM 1553 C CA . LEU A 1 189 ? 45.335 13.888 18.524 1.00 20.93 186 LEU A CA 1
ATOM 1554 C C . LEU A 1 189 ? 46.814 13.548 18.293 1.00 17.36 186 LEU A C 1
ATOM 1555 O O . LEU A 1 189 ? 47.163 12.986 17.243 1.00 18.07 186 LEU A O 1
ATOM 1560 N N . PRO A 1 190 ? 47.687 13.875 19.271 1.00 18.04 187 PRO A N 1
ATOM 1561 C CA . PRO A 1 190 ? 49.127 13.651 19.084 1.00 17.56 187 PRO A CA 1
ATOM 1562 C C . PRO A 1 190 ? 49.441 12.195 18.908 1.00 19.04 187 PRO A C 1
ATOM 1563 O O . PRO A 1 190 ? 50.373 11.861 18.191 1.00 19.57 187 PRO A O 1
ATOM 1567 N N . GLN A 1 191 ? 48.656 11.327 19.532 1.00 16.77 188 GLN A N 1
ATOM 1568 C CA . GLN A 1 191 ? 48.989 9.885 19.381 1.00 16.85 188 GLN A CA 1
ATOM 1569 C C . GLN A 1 191 ? 48.750 9.384 17.977 1.00 17.51 188 GLN A C 1
ATOM 1570 O O . GLN A 1 191 ? 49.483 8.468 17.494 1.00 20.55 188 GLN A O 1
ATOM 1576 N N . TRP A 1 192 ? 47.734 9.933 17.304 1.00 17.58 189 TRP A N 1
ATOM 1577 C CA . TRP A 1 192 ? 47.508 9.641 15.899 1.00 14.90 189 TRP A CA 1
ATOM 1578 C C . TRP A 1 192 ? 48.606 10.164 15.011 1.00 16.63 189 TRP A C 1
ATOM 1579 O O . TRP A 1 192 ? 49.107 9.433 14.148 1.00 17.86 189 TRP A O 1
ATOM 1590 N N . LYS A 1 193 ? 49.002 11.431 15.197 1.00 16.13 190 LYS A N 1
ATOM 1591 C CA . LYS A 1 193 ? 50.105 11.978 14.396 1.00 18.20 190 LYS A CA 1
ATOM 1592 C C . LYS A 1 193 ? 51.387 11.156 14.584 1.00 18.47 190 LYS A C 1
ATOM 1593 O O . LYS A 1 193 ? 52.106 10.877 13.612 1.00 19.22 190 LYS A O 1
ATOM 1599 N N . ALA A 1 194 ? 51.662 10.772 15.812 1.00 19.25 191 ALA A N 1
ATOM 1600 C CA . ALA A 1 194 ? 52.853 9.981 16.154 1.00 21.57 191 ALA A CA 1
ATOM 1601 C C . ALA A 1 194 ? 52.819 8.622 15.452 1.00 19.48 191 ALA A C 1
ATOM 1602 O O . ALA A 1 194 ? 53.838 8.174 14.964 1.00 19.86 191 ALA A O 1
ATOM 1604 N N . GLN A 1 195 ? 51.654 7.987 15.399 1.00 17.58 192 GLN A N 1
ATOM 1605 C CA . GLN A 1 195 ? 51.551 6.703 14.697 1.00 17.06 192 GLN A CA 1
ATOM 1606 C C . GLN A 1 195 ? 51.680 6.885 13.175 1.00 18.30 192 GLN A C 1
ATOM 1607 O O . GLN A 1 195 ? 52.324 6.066 12.496 1.00 20.14 192 GLN A O 1
ATOM 1613 N N . GLN A 1 196 ? 51.096 7.944 12.626 1.00 17.65 193 GLN A N 1
ATOM 1614 C CA . GLN A 1 196 ? 51.259 8.240 11.221 1.00 17.02 193 GLN A CA 1
ATOM 1615 C C . GLN A 1 196 ? 52.720 8.418 10.855 1.00 17.41 193 GLN A C 1
ATOM 1616 O O . GLN A 1 196 ? 53.181 7.899 9.845 1.00 20.11 193 GLN A O 1
ATOM 1622 N N . LYS A 1 197 ? 53.436 9.189 11.660 1.00 21.02 194 LYS A N 1
ATOM 1623 C CA . LYS A 1 197 ? 54.886 9.370 11.451 1.00 22.67 194 LYS A CA 1
ATOM 1624 C C . LYS A 1 197 ? 55.641 8.020 11.491 1.00 22.43 194 LYS A C 1
ATOM 1625 O O . LYS A 1 197 ? 56.467 7.752 10.624 1.00 26.50 194 LYS A O 1
ATOM 1639 N N . ASN A 1 199 ? 54.383 5.069 10.864 1.00 20.19 196 ASN A N 1
ATOM 1640 C CA . ASN A 1 199 ? 53.879 4.260 9.763 1.00 17.60 196 ASN A CA 1
ATOM 1641 C C . ASN A 1 199 ? 54.606 4.664 8.502 1.00 18.34 196 ASN A C 1
ATOM 1642 O O . ASN A 1 199 ? 55.061 3.822 7.754 1.00 20.07 196 ASN A O 1
ATOM 1647 N N . GLU A 1 200 ? 54.777 5.968 8.303 1.00 20.82 197 GLU A N 1
ATOM 1648 C CA . GLU A 1 200 ? 55.440 6.465 7.113 1.00 20.19 197 GLU A CA 1
ATOM 1649 C C . GLU A 1 200 ? 56.911 6.099 7.057 1.00 23.86 197 GLU A C 1
ATOM 1650 O O . GLU A 1 200 ? 57.433 5.741 5.974 1.00 25.32 197 GLU A O 1
ATOM 1656 N N A GLN A 1 201 ? 57.582 6.157 8.194 0.70 21.89 198 GLN A N 1
ATOM 1657 N N B GLN A 1 201 ? 57.578 6.168 8.211 0.30 22.65 198 GLN A N 1
ATOM 1658 C CA A GLN A 1 201 ? 58.983 5.761 8.252 0.70 28.25 198 GLN A CA 1
ATOM 1659 C CA B GLN A 1 201 ? 58.992 5.777 8.360 0.30 26.52 198 GLN A CA 1
ATOM 1660 C C A GLN A 1 201 ? 59.086 4.275 7.931 0.70 26.93 198 GLN A C 1
ATOM 1661 C C B GLN A 1 201 ? 59.200 4.284 8.118 0.30 26.29 198 GLN A C 1
ATOM 1662 O O A GLN A 1 201 ? 59.861 3.872 7.060 0.70 26.44 198 GLN A O 1
ATOM 1663 O O B GLN A 1 201 ? 60.210 3.870 7.550 0.30 26.74 198 GLN A O 1
ATOM 1674 N N . ARG A 1 202 ? 58.254 3.488 8.596 1.00 26.56 199 ARG A N 1
ATOM 1675 C CA . ARG A 1 202 ? 58.319 2.036 8.510 1.00 28.49 199 ARG A CA 1
ATOM 1676 C C . ARG A 1 202 ? 58.010 1.536 7.099 1.00 25.95 199 ARG A C 1
ATOM 1677 O O . ARG A 1 202 ? 58.680 0.639 6.616 1.00 24.61 199 ARG A O 1
ATOM 1685 N N . ASP A 1 203 ? 57.010 2.129 6.443 1.00 26.92 200 ASP A N 1
ATOM 1686 C CA . ASP A 1 203 ? 56.489 1.646 5.173 1.00 25.87 200 ASP A CA 1
ATOM 1687 C C . ASP A 1 203 ? 56.935 2.469 3.951 1.00 24.20 200 ASP A C 1
ATOM 1688 O O . ASP A 1 203 ? 56.461 2.245 2.838 1.00 22.08 200 ASP A O 1
ATOM 1693 N N . ALA A 1 204 ? 57.868 3.402 4.154 1.00 23.51 201 ALA A N 1
ATOM 1694 C CA . ALA A 1 204 ? 58.282 4.340 3.092 1.00 25.52 201 ALA A CA 1
ATOM 1695 C C . ALA A 1 204 ? 58.786 3.646 1.827 1.00 26.00 201 ALA A C 1
ATOM 1696 O O . ALA A 1 204 ? 58.489 4.086 0.709 1.00 22.78 201 ALA A O 1
ATOM 1698 N N . ALA A 1 205 ? 59.513 2.544 2.001 1.00 25.55 202 ALA A N 1
ATOM 1699 C CA . ALA A 1 205 ? 60.131 1.880 0.859 1.00 28.49 202 ALA A CA 1
ATOM 1700 C C . ALA A 1 205 ? 59.067 1.185 0.018 1.00 26.66 202 ALA A C 1
ATOM 1701 O O . ALA A 1 205 ? 59.207 1.058 -1.189 1.00 31.60 202 ALA A O 1
ATOM 1703 N N . LEU A 1 206 ? 57.980 0.774 0.661 1.00 21.86 203 LEU A N 1
ATOM 1704 C CA . LEU A 1 206 ? 56.871 0.193 -0.035 1.00 22.66 203 LEU A CA 1
ATOM 1705 C C . LEU A 1 206 ? 56.010 1.227 -0.731 1.00 22.29 203 LEU A C 1
ATOM 1706 O O . LEU A 1 206 ? 55.585 1.018 -1.853 1.00 23.54 203 LEU A O 1
ATOM 1711 N N . LEU A 1 207 ? 55.756 2.350 -0.065 1.00 21.33 204 LEU A N 1
ATOM 1712 C CA . LEU A 1 207 ? 54.963 3.414 -0.673 1.00 23.06 204 LEU A CA 1
ATOM 1713 C C . LEU A 1 207 ? 55.639 3.941 -1.919 1.00 21.35 204 LEU A C 1
ATOM 1714 O O . LEU A 1 207 ? 54.981 4.338 -2.883 1.00 22.25 204 LEU A O 1
ATOM 1719 N N A ASP A 1 208 ? 56.958 3.936 -1.887 0.70 20.54 205 ASP A N 1
ATOM 1720 N N B ASP A 1 208 ? 56.973 3.973 -1.881 0.30 21.98 205 ASP A N 1
ATOM 1721 C CA A ASP A 1 208 ? 57.735 4.395 -3.013 0.70 27.62 205 ASP A CA 1
ATOM 1722 C CA B ASP A 1 208 ? 57.780 4.366 -3.038 0.30 25.67 205 ASP A CA 1
ATOM 1723 C C A ASP A 1 208 ? 57.480 3.531 -4.254 0.70 26.09 205 ASP A C 1
ATOM 1724 C C B ASP A 1 208 ? 57.409 3.548 -4.268 0.30 24.87 205 ASP A C 1
ATOM 1725 O O A ASP A 1 208 ? 57.679 3.985 -5.365 0.70 24.28 205 ASP A O 1
ATOM 1726 O O B ASP A 1 208 ? 57.464 4.049 -5.384 0.30 21.88 205 ASP A O 1
ATOM 1735 N N . LEU A 1 209 ? 57.020 2.290 -4.061 1.00 23.25 206 LEU A N 1
ATOM 1736 C CA . LEU A 1 209 ? 56.665 1.400 -5.177 1.00 22.80 206 LEU A CA 1
ATOM 1737 C C . LEU A 1 209 ? 55.246 1.610 -5.751 1.00 22.21 206 LEU A C 1
ATOM 1738 O O . LEU A 1 209 ? 54.910 1.065 -6.807 1.00 24.76 206 LEU A O 1
ATOM 1743 N N . GLU A 1 210 ? 54.399 2.366 -5.057 1.00 22.64 207 GLU A N 1
ATOM 1744 C CA . GLU A 1 210 ? 52.993 2.548 -5.490 1.00 19.67 207 GLU A CA 1
ATOM 1745 C C . GLU A 1 210 ? 52.887 3.594 -6.596 1.00 22.27 207 GLU A C 1
ATOM 1746 O O . GLU A 1 210 ? 52.829 4.814 -6.324 1.00 24.52 207 GLU A O 1
ATOM 1752 N N . ASP A 1 211 ? 52.858 3.147 -7.821 1.00 18.75 208 ASP A N 1
ATOM 1753 C CA . ASP A 1 211 ? 52.724 4.029 -8.998 1.00 21.99 208 ASP A CA 1
ATOM 1754 C C . ASP A 1 211 ? 52.287 3.141 -10.134 1.00 21.14 208 ASP A C 1
ATOM 1755 O O . ASP A 1 211 ? 52.264 1.883 -10.015 1.00 21.78 208 ASP A O 1
ATOM 1760 N N . TYR A 1 212 ? 51.932 3.786 -11.224 1.00 20.72 209 TYR A N 1
ATOM 1761 C CA . TYR A 1 212 ? 51.607 3.154 -12.477 1.00 19.93 209 TYR A CA 1
ATOM 1762 C C . TYR A 1 212 ? 52.770 2.306 -12.909 1.00 21.06 209 TYR A C 1
ATOM 1763 O O . TYR A 1 212 ? 53.957 2.634 -12.682 1.00 23.44 209 TYR A O 1
ATOM 1772 N N . HIS A 1 213 ? 52.427 1.198 -13.517 1.00 21.40 210 HIS A N 1
ATOM 1773 C CA . HIS A 1 213 ? 53.437 0.273 -14.078 1.00 22.72 210 HIS A CA 1
ATOM 1774 C C . HIS A 1 213 ? 54.109 0.892 -15.281 1.00 23.13 210 HIS A C 1
ATOM 1775 O O . HIS A 1 213 ? 53.465 1.532 -16.105 1.00 25.33 210 HIS A O 1
ATOM 1782 N N . GLU A 1 214 ? 55.415 0.691 -15.395 1.00 22.52 211 GLU A N 1
ATOM 1783 C CA . GLU A 1 214 ? 56.143 1.111 -16.583 1.00 27.53 211 GLU A CA 1
ATOM 1784 C C . GLU A 1 214 ? 55.578 0.548 -17.860 1.00 25.45 211 GLU A C 1
ATOM 1785 O O . GLU A 1 214 ? 55.563 1.237 -18.899 1.00 28.05 211 GLU A O 1
ATOM 1791 N N . ALA A 1 215 ? 55.103 -0.700 -17.804 1.00 23.96 212 ALA A N 1
ATOM 1792 C CA . ALA A 1 215 ? 54.570 -1.334 -18.988 1.00 29.28 212 ALA A CA 1
ATOM 1793 C C . ALA A 1 215 ? 53.230 -0.713 -19.411 1.00 25.65 212 ALA A C 1
ATOM 1794 O O . ALA A 1 215 ? 52.902 -0.692 -20.593 1.00 28.18 212 ALA A O 1
ATOM 1796 N N . PHE A 1 216 ? 52.479 -0.168 -18.461 1.00 24.25 213 PHE A N 1
ATOM 1797 C CA . PHE A 1 216 ? 51.274 0.561 -18.774 1.00 24.74 213 PHE A CA 1
ATOM 1798 C C . PHE A 1 216 ? 51.586 1.840 -19.609 1.00 23.97 213 PHE A C 1
ATOM 1799 O O . PHE A 1 216 ? 50.969 2.074 -20.631 1.00 24.99 213 PHE A O 1
ATOM 1807 N N . TRP A 1 217 ? 52.570 2.628 -19.185 1.00 24.00 214 TRP A N 1
ATOM 1808 C CA . TRP A 1 217 ? 53.000 3.799 -19.943 1.00 26.54 214 TRP A CA 1
ATOM 1809 C C . TRP A 1 217 ? 53.481 3.395 -21.344 1.00 28.01 214 TRP A C 1
ATOM 1810 O O . TRP A 1 217 ? 53.154 4.048 -22.300 1.00 28.70 214 TRP A O 1
ATOM 1821 N N . ALA A 1 218 ? 54.229 2.292 -21.434 1.00 28.55 215 ALA A N 1
ATOM 1822 C CA . ALA A 1 218 ? 54.760 1.786 -22.712 1.00 31.35 215 ALA A CA 1
ATOM 1823 C C . ALA A 1 218 ? 53.619 1.446 -23.700 1.00 35.30 215 ALA A C 1
ATOM 1824 O O . ALA A 1 218 ? 53.659 1.826 -24.879 1.00 35.55 215 ALA A O 1
ATOM 1837 N N . LEU A 1 220 ? 50.482 2.604 -23.496 1.00 30.32 217 LEU A N 1
ATOM 1838 C CA . LEU A 1 220 ? 49.787 3.843 -23.857 1.00 31.02 217 LEU A CA 1
ATOM 1839 C C . LEU A 1 220 ? 50.541 4.627 -24.918 1.00 31.01 217 LEU A C 1
ATOM 1840 O O . LEU A 1 220 ? 49.932 5.192 -25.817 1.00 30.61 217 LEU A O 1
ATOM 1845 N N . ASP A 1 221 ? 51.860 4.686 -24.785 1.00 33.89 218 ASP A N 1
ATOM 1846 C CA . ASP A 1 221 ? 52.714 5.391 -25.761 1.00 36.74 218 ASP A CA 1
ATOM 1847 C C . ASP A 1 221 ? 52.660 4.734 -27.117 1.00 36.97 218 ASP A C 1
ATOM 1848 O O . ASP A 1 221 ? 52.720 5.411 -28.159 1.00 38.73 218 ASP A O 1
ATOM 1853 N N . ALA A 1 222 ? 52.544 3.417 -27.130 1.00 37.42 219 ALA A N 1
ATOM 1854 C CA . ALA A 1 222 ? 52.491 2.683 -28.395 1.00 41.96 219 ALA A CA 1
ATOM 1855 C C . ALA A 1 222 ? 51.130 2.794 -29.112 1.00 42.40 219 ALA A C 1
ATOM 1856 O O . ALA A 1 222 ? 51.043 2.463 -30.286 1.00 48.59 219 ALA A O 1
ATOM 1858 N N . LEU A 1 223 ? 50.073 3.268 -28.437 1.00 39.42 220 LEU A N 1
ATOM 1859 C CA . LEU A 1 223 ? 48.739 3.305 -29.069 1.00 40.70 220 LEU A CA 1
ATOM 1860 C C . LEU A 1 223 ? 48.736 4.216 -30.281 1.00 44.20 220 LEU A C 1
ATOM 1861 O O . LEU A 1 223 ? 49.480 5.201 -30.311 1.00 49.80 220 LEU A O 1
ATOM 1866 N N . VAL A 1 224 ? 47.917 3.881 -31.277 1.00 59.24 221 VAL A N 1
ATOM 1867 C CA . VAL A 1 224 ? 47.602 4.804 -32.390 1.00 62.37 221 VAL A CA 1
ATOM 1868 C C . VAL A 1 224 ? 46.090 4.964 -32.499 1.00 58.19 221 VAL A C 1
ATOM 1869 O O . VAL A 1 224 ? 45.547 6.025 -32.146 1.00 82.43 221 VAL A O 1
ATOM 1881 N N . ASP B 2 5 ? 39.839 23.693 -6.362 1.00 76.76 2 ASP B N 1
ATOM 1882 C CA . ASP B 2 5 ? 41.047 24.511 -6.667 1.00 58.89 2 ASP B CA 1
ATOM 1883 C C . ASP B 2 5 ? 41.562 25.276 -5.443 1.00 45.95 2 ASP B C 1
ATOM 1884 O O . ASP B 2 5 ? 40.975 26.265 -5.011 1.00 50.18 2 ASP B O 1
ATOM 1886 N N . ILE B 2 6 ? 42.677 24.797 -4.903 1.00 42.59 3 ILE B N 1
ATOM 1887 C CA . ILE B 2 6 ? 43.311 25.400 -3.759 1.00 38.10 3 ILE B CA 1
ATOM 1888 C C . ILE B 2 6 ? 44.338 26.417 -4.224 1.00 36.81 3 ILE B C 1
ATOM 1889 O O . ILE B 2 6 ? 45.168 26.123 -5.058 1.00 42.31 3 ILE B O 1
ATOM 1894 N N . SER B 2 7 ? 44.292 27.599 -3.642 1.00 29.80 4 SER B N 1
ATOM 1895 C CA . SER B 2 7 ? 45.367 28.556 -3.752 1.00 29.14 4 SER B CA 1
ATOM 1896 C C . SER B 2 7 ? 45.133 29.560 -2.641 1.00 26.45 4 SER B C 1
ATOM 1897 O O . SER B 2 7 ? 44.034 29.652 -2.066 1.00 26.11 4 SER B O 1
ATOM 1900 N N . LEU B 2 8 ? 46.166 30.323 -2.358 1.00 23.19 5 LEU B N 1
ATOM 1901 C CA . LEU B 2 8 ? 46.015 31.447 -1.465 1.00 21.52 5 LEU B CA 1
ATOM 1902 C C . LEU B 2 8 ? 44.958 32.488 -1.930 1.00 23.57 5 LEU B C 1
ATOM 1903 O O . LEU B 2 8 ? 44.154 32.956 -1.120 1.00 22.07 5 LEU B O 1
ATOM 1908 N N . THR B 2 9 ? 44.971 32.827 -3.210 1.00 26.72 6 THR B N 1
ATOM 1909 C CA . THR B 2 9 ? 43.980 33.718 -3.805 1.00 30.43 6 THR B CA 1
ATOM 1910 C C . THR B 2 9 ? 42.571 33.225 -3.537 1.00 28.16 6 THR B C 1
ATOM 1911 O O . THR B 2 9 ? 41.715 33.985 -3.076 1.00 30.14 6 THR B O 1
ATOM 1915 N N . ASN B 2 10 ? 42.332 31.941 -3.813 1.00 25.81 7 ASN B N 1
ATOM 1916 C CA . ASN B 2 10 ? 41.013 31.355 -3.579 1.00 24.32 7 ASN B CA 1
ATOM 1917 C C . ASN B 2 10 ? 40.629 31.391 -2.093 1.00 24.12 7 ASN B C 1
ATOM 1918 O O . ASN B 2 10 ? 39.471 31.678 -1.745 1.00 24.66 7 ASN B O 1
ATOM 1923 N N . LEU B 2 11 ? 41.606 31.166 -1.222 1.00 22.13 8 LEU B N 1
ATOM 1924 C CA . LEU B 2 11 ? 41.360 31.154 0.185 1.00 18.76 8 LEU B CA 1
ATOM 1925 C C . LEU B 2 11 ? 40.953 32.535 0.635 1.00 21.88 8 LEU B C 1
ATOM 1926 O O . LEU B 2 11 ? 40.017 32.671 1.391 1.00 20.79 8 LEU B O 1
ATOM 1931 N N . ILE B 2 12 ? 41.658 33.560 0.171 1.00 24.18 9 ILE B N 1
ATOM 1932 C CA . ILE B 2 12 ? 41.317 34.925 0.585 1.00 22.64 9 ILE B CA 1
ATOM 1933 C C . ILE B 2 12 ? 39.886 35.308 0.130 1.00 19.34 9 ILE B C 1
ATOM 1934 O O . ILE B 2 12 ? 39.148 35.923 0.886 1.00 27.04 9 ILE B O 1
ATOM 1939 N N A GLU B 2 13 ? 39.510 34.908 -1.093 0.50 21.62 10 GLU B N 1
ATOM 1940 N N B GLU B 2 13 ? 39.505 34.914 -1.086 0.50 21.83 10 GLU B N 1
ATOM 1941 C CA A GLU B 2 13 ? 38.138 35.082 -1.601 0.50 25.05 10 GLU B CA 1
ATOM 1942 C CA B GLU B 2 13 ? 38.126 35.080 -1.560 0.50 25.71 10 GLU B CA 1
ATOM 1943 C C A GLU B 2 13 ? 37.117 34.419 -0.623 0.50 26.27 10 GLU B C 1
ATOM 1944 C C B GLU B 2 13 ? 37.132 34.439 -0.572 0.50 26.74 10 GLU B C 1
ATOM 1945 O O A GLU B 2 13 ? 36.069 35.008 -0.308 0.50 27.10 10 GLU B O 1
ATOM 1946 O O B GLU B 2 13 ? 36.112 35.047 -0.215 0.50 28.76 10 GLU B O 1
ATOM 1957 N N . LEU B 2 14 ? 37.419 33.217 -0.120 1.00 23.37 11 LEU B N 1
ATOM 1958 C CA . LEU B 2 14 ? 36.533 32.567 0.841 1.00 24.75 11 LEU B CA 1
ATOM 1959 C C . LEU B 2 14 ? 36.511 33.278 2.210 1.00 27.58 11 LEU B C 1
ATOM 1960 O O . LEU B 2 14 ? 35.458 33.419 2.848 1.00 28.57 11 LEU B O 1
ATOM 1965 N N . VAL B 2 15 ? 37.661 33.766 2.644 1.00 23.84 12 VAL B N 1
ATOM 1966 C CA . VAL B 2 15 ? 37.779 34.462 3.908 1.00 22.13 12 VAL B CA 1
ATOM 1967 C C . VAL B 2 15 ? 36.925 35.731 3.877 1.00 24.55 12 VAL B C 1
ATOM 1968 O O . VAL B 2 15 ? 36.278 36.082 4.892 1.00 25.94 12 VAL B O 1
ATOM 1994 N N . VAL B 2 18 ? 33.278 34.727 4.545 1.00 23.77 15 VAL B N 1
ATOM 1995 C CA . VAL B 2 18 ? 32.909 34.306 5.922 1.00 27.81 15 VAL B CA 1
ATOM 1996 C C . VAL B 2 18 ? 33.232 35.327 7.033 1.00 23.87 15 VAL B C 1
ATOM 1997 O O . VAL B 2 18 ? 32.722 35.236 8.135 1.00 25.60 15 VAL B O 1
ATOM 2001 N N . ASN B 2 19 ? 34.090 36.287 6.747 1.00 23.73 16 ASN B N 1
ATOM 2002 C CA . ASN B 2 19 ? 34.563 37.231 7.756 1.00 22.08 16 ASN B CA 1
ATOM 2003 C C . ASN B 2 19 ? 33.389 37.838 8.490 1.00 24.66 16 ASN B C 1
ATOM 2004 O O . ASN B 2 19 ? 32.481 38.373 7.852 1.00 26.71 16 ASN B O 1
ATOM 2009 N N . ARG B 2 20 ? 33.382 37.711 9.817 1.00 25.77 17 ARG B N 1
ATOM 2010 C CA . ARG B 2 20 ? 32.313 38.262 10.660 1.00 29.10 17 ARG B CA 1
ATOM 2011 C C . ARG B 2 20 ? 32.642 39.658 11.232 1.00 25.43 17 ARG B C 1
ATOM 2012 O O . ARG B 2 20 ? 31.830 40.247 11.910 1.00 27.80 17 ARG B O 1
ATOM 2020 N N . ASN B 2 21 ? 33.816 40.183 10.940 1.00 29.00 18 ASN B N 1
ATOM 2021 C CA . ASN B 2 21 ? 34.139 41.551 11.287 1.00 28.72 18 ASN B CA 1
ATOM 2022 C C . ASN B 2 21 ? 33.537 42.500 10.235 1.00 32.60 18 ASN B C 1
ATOM 2023 O O . ASN B 2 21 ? 33.811 42.408 9.046 1.00 30.25 18 ASN B O 1
ATOM 2028 N N . LYS B 2 22 ? 32.696 43.407 10.692 1.00 31.78 19 LYS B N 1
ATOM 2029 C CA . LYS B 2 22 ? 31.873 44.240 9.796 1.00 37.45 19 LYS B CA 1
ATOM 2030 C C . LYS B 2 22 ? 32.689 45.160 8.914 1.00 37.31 19 LYS B C 1
ATOM 2031 O O . LYS B 2 22 ? 32.417 45.259 7.710 1.00 39.83 19 LYS B O 1
ATOM 2037 N N . VAL B 2 23 ? 33.662 45.848 9.512 1.00 34.93 20 VAL B N 1
ATOM 2038 C CA . VAL B 2 23 ? 34.466 46.855 8.794 1.00 38.98 20 VAL B CA 1
ATOM 2039 C C . VAL B 2 23 ? 35.952 46.477 8.849 1.00 32.36 20 VAL B C 1
ATOM 2040 O O . VAL B 2 23 ? 36.644 46.712 9.826 1.00 31.85 20 VAL B O 1
ATOM 2044 N N . PRO B 2 24 ? 36.427 45.832 7.796 1.00 32.66 21 PRO B N 1
ATOM 2045 C CA . PRO B 2 24 ? 37.805 45.434 7.787 1.00 32.34 21 PRO B CA 1
ATOM 2046 C C . PRO B 2 24 ? 38.812 46.597 7.979 1.00 32.87 21 PRO B C 1
ATOM 2047 O O . PRO B 2 24 ? 38.559 47.754 7.558 1.00 31.30 21 PRO B O 1
ATOM 2051 N N . THR B 2 25 ? 39.942 46.272 8.601 1.00 31.18 22 THR B N 1
ATOM 2052 C CA . THR B 2 25 ? 41.033 47.219 8.852 1.00 30.97 22 THR B CA 1
ATOM 2053 C C . THR B 2 25 ? 42.317 46.696 8.187 1.00 27.76 22 THR B C 1
ATOM 2054 O O . THR B 2 25 ? 43.183 46.114 8.815 1.00 30.18 22 THR B O 1
ATOM 2058 N N . PRO B 2 26 ? 42.407 46.834 6.870 1.00 28.11 23 PRO B N 1
ATOM 2059 C CA . PRO B 2 26 ? 43.612 46.378 6.187 1.00 29.63 23 PRO B CA 1
ATOM 2060 C C . PRO B 2 26 ? 44.836 47.123 6.656 1.00 28.78 23 PRO B C 1
ATOM 2061 O O . PRO B 2 26 ? 44.749 48.311 6.952 1.00 31.92 23 PRO B O 1
ATOM 2081 N N . SER B 2 28 ? 48.373 48.696 5.411 1.00 37.46 25 SER B N 1
ATOM 2082 C CA . SER B 2 28 ? 48.836 49.201 4.106 1.00 39.68 25 SER B CA 1
ATOM 2083 C C . SER B 2 28 ? 49.904 48.303 3.462 1.00 33.48 25 SER B C 1
ATOM 2084 O O . SER B 2 28 ? 50.634 47.601 4.158 1.00 33.34 25 SER B O 1
ATOM 2087 N N . ALA B 2 29 ? 50.042 48.394 2.144 1.00 32.07 26 ALA B N 1
ATOM 2088 C CA . ALA B 2 29 ? 51.118 47.662 1.440 1.00 34.39 26 ALA B CA 1
ATOM 2089 C C . ALA B 2 29 ? 52.499 48.036 1.964 1.00 33.66 26 ALA B C 1
ATOM 2090 O O . ALA B 2 29 ? 53.388 47.164 2.093 1.00 28.74 26 ALA B O 1
ATOM 2092 N N A GLU B 2 30 ? 52.652 49.321 2.274 0.50 35.95 27 GLU B N 1
ATOM 2093 N N B GLU B 2 30 ? 52.714 49.321 2.260 0.50 35.66 27 GLU B N 1
ATOM 2094 C CA A GLU B 2 30 ? 53.897 49.877 2.765 0.50 37.40 27 GLU B CA 1
ATOM 2095 C CA B GLU B 2 30 ? 54.012 49.760 2.789 0.50 36.59 27 GLU B CA 1
ATOM 2096 C C A GLU B 2 30 ? 54.290 49.319 4.159 0.50 37.67 27 GLU B C 1
ATOM 2097 C C B GLU B 2 30 ? 54.296 49.139 4.158 0.50 34.99 27 GLU B C 1
ATOM 2098 O O A GLU B 2 30 ? 55.466 49.010 4.407 0.50 41.38 27 GLU B O 1
ATOM 2099 O O B GLU B 2 30 ? 55.392 48.599 4.395 0.50 30.63 27 GLU B O 1
ATOM 2110 N N . GLU B 2 31 ? 53.312 49.174 5.054 1.00 31.55 28 GLU B N 1
ATOM 2111 C CA . GLU B 2 31 ? 53.556 48.631 6.379 1.00 32.56 28 GLU B CA 1
ATOM 2112 C C . GLU B 2 31 ? 53.817 47.121 6.299 1.00 32.86 28 GLU B C 1
ATOM 2113 O O . GLU B 2 31 ? 54.652 46.593 7.027 1.00 36.70 28 GLU B O 1
ATOM 2119 N N . ILE B 2 32 ? 53.117 46.438 5.405 1.00 25.69 29 ILE B N 1
ATOM 2120 C CA . ILE B 2 32 ? 53.331 44.995 5.254 1.00 25.40 29 ILE B CA 1
ATOM 2121 C C . ILE B 2 32 ? 54.728 44.687 4.707 1.00 28.09 29 ILE B C 1
ATOM 2122 O O . ILE B 2 32 ? 55.373 43.741 5.163 1.00 27.62 29 ILE B O 1
ATOM 2127 N N . SER B 2 33 ? 55.204 45.500 3.749 1.00 27.36 30 SER B N 1
ATOM 2128 C CA . SER B 2 33 ? 56.500 45.233 3.107 1.00 28.56 30 SER B CA 1
ATOM 2129 C C . SER B 2 33 ? 57.668 45.384 4.103 1.00 27.84 30 SER B C 1
ATOM 2130 O O . SER B 2 33 ? 58.756 44.853 3.879 1.00 32.00 30 SER B O 1
ATOM 2133 N N A ARG B 2 34 ? 57.424 46.085 5.203 0.70 26.80 31 ARG B N 1
ATOM 2134 N N B ARG B 2 34 ? 57.447 46.116 5.192 0.30 28.27 31 ARG B N 1
ATOM 2135 C CA A ARG B 2 34 ? 58.456 46.306 6.193 0.70 29.28 31 ARG B CA 1
ATOM 2136 C CA B ARG B 2 34 ? 58.486 46.305 6.196 0.30 28.57 31 ARG B CA 1
ATOM 2137 C C A ARG B 2 34 ? 58.417 45.301 7.335 0.70 27.29 31 ARG B C 1
ATOM 2138 C C B ARG B 2 34 ? 58.450 45.256 7.299 0.30 27.73 31 ARG B C 1
ATOM 2139 O O A ARG B 2 34 ? 59.342 45.266 8.153 0.70 27.42 31 ARG B O 1
ATOM 2140 O O B ARG B 2 34 ? 59.403 45.148 8.067 0.30 30.33 31 ARG B O 1
ATOM 2155 N N . LEU B 2 35 ? 57.372 44.481 7.379 1.00 24.57 32 LEU B N 1
ATOM 2156 C CA . LEU B 2 35 ? 57.272 43.439 8.402 1.00 26.09 32 LEU B CA 1
ATOM 2157 C C . LEU B 2 35 ? 58.312 42.350 8.238 1.00 26.14 32 LEU B C 1
ATOM 2158 O O . LEU B 2 35 ? 58.656 41.947 7.104 1.00 23.73 32 LEU B O 1
ATOM 2163 N N . ARG B 2 36 ? 58.811 41.885 9.380 1.00 20.59 33 ARG B N 1
ATOM 2164 C CA . ARG B 2 36 ? 59.680 40.711 9.426 1.00 19.44 33 ARG B CA 1
ATOM 2165 C C . ARG B 2 36 ? 59.274 39.896 10.622 1.00 18.28 33 ARG B C 1
ATOM 2166 O O . ARG B 2 36 ? 58.549 40.363 11.491 1.00 20.52 33 ARG B O 1
ATOM 2174 N N . VAL B 2 37 ? 59.777 38.675 10.694 1.00 19.42 34 VAL B N 1
ATOM 2175 C CA . VAL B 2 37 ? 59.614 37.860 11.892 1.00 18.86 34 VAL B CA 1
ATOM 2176 C C . VAL B 2 37 ? 60.976 37.391 12.330 1.00 16.63 34 VAL B C 1
ATOM 2177 O O . VAL B 2 37 ? 61.836 37.074 11.484 1.00 19.29 34 VAL B O 1
ATOM 2181 N N . ARG B 2 38 ? 61.168 37.334 13.641 1.00 19.10 35 ARG B N 1
ATOM 2182 C CA . ARG B 2 38 ? 62.371 36.705 14.207 1.00 18.32 35 ARG B CA 1
ATOM 2183 C C . ARG B 2 38 ? 62.501 35.312 13.661 1.00 17.12 35 ARG B C 1
ATOM 2184 O O . ARG B 2 38 ? 61.523 34.629 13.446 1.00 17.60 35 ARG B O 1
ATOM 2203 N N . TYR B 2 40 ? 64.506 32.935 15.067 1.00 16.26 37 TYR B N 1
ATOM 2204 C CA . TYR B 2 40 ? 64.790 32.003 16.154 1.00 18.72 37 TYR B CA 1
ATOM 2205 C C . TYR B 2 40 ? 63.951 32.261 17.399 1.00 18.73 37 TYR B C 1
ATOM 2206 O O . TYR B 2 40 ? 63.450 33.380 17.653 1.00 18.32 37 TYR B O 1
ATOM 2215 N N . ARG B 2 41 ? 63.820 31.204 18.193 1.00 19.13 38 ARG B N 1
ATOM 2216 C CA . ARG B 2 41 ? 63.101 31.217 19.476 1.00 19.61 38 ARG B CA 1
ATOM 2217 C C . ARG B 2 41 ? 63.773 32.158 20.500 1.00 18.87 38 ARG B C 1
ATOM 2218 O O . ARG B 2 41 ? 63.119 32.826 21.258 1.00 20.82 38 ARG B O 1
ATOM 2226 N N . ASP B 2 42 ? 65.090 32.170 20.520 1.00 18.48 39 ASP B N 1
ATOM 2227 C CA . ASP B 2 42 ? 65.834 32.858 21.526 1.00 19.55 39 ASP B CA 1
ATOM 2228 C C . ASP B 2 42 ? 65.571 34.366 21.396 1.00 18.96 39 ASP B C 1
ATOM 2229 O O . ASP B 2 42 ? 65.995 34.958 20.397 1.00 20.90 39 ASP B O 1
ATOM 2234 N N . PRO B 2 43 ? 65.014 34.988 22.452 1.00 19.46 40 PRO B N 1
ATOM 2235 C CA . PRO B 2 43 ? 64.704 36.434 22.356 1.00 23.72 40 PRO B CA 1
ATOM 2236 C C . PRO B 2 43 ? 65.916 37.327 22.062 1.00 25.24 40 PRO B C 1
ATOM 2237 O O . PRO B 2 43 ? 65.745 38.436 21.519 1.00 25.23 40 PRO B O 1
ATOM 2241 N N . GLN B 2 44 ? 67.105 36.872 22.418 1.00 23.49 41 GLN B N 1
ATOM 2242 C CA . GLN B 2 44 ? 68.319 37.660 22.234 1.00 30.94 41 GLN B CA 1
ATOM 2243 C C . GLN B 2 44 ? 68.943 37.583 20.845 1.00 30.00 41 GLN B C 1
ATOM 2244 O O . GLN B 2 44 ? 69.808 38.388 20.512 1.00 28.04 41 GLN B O 1
ATOM 2250 N N . ASN B 2 45 ? 68.486 36.639 20.036 1.00 24.32 42 ASN B N 1
ATOM 2251 C CA . ASN B 2 45 ? 68.954 36.454 18.669 1.00 24.74 42 ASN B CA 1
ATOM 2252 C C . ASN B 2 45 ? 68.147 37.324 17.753 1.00 20.29 42 ASN B C 1
ATOM 2253 O O . ASN B 2 45 ? 66.917 37.157 17.645 1.00 20.30 42 ASN B O 1
ATOM 2258 N N . THR B 2 46 ? 68.818 38.304 17.130 1.00 25.01 43 THR B N 1
ATOM 2259 C CA . THR B 2 46 ? 68.125 39.327 16.354 1.00 24.26 43 THR B CA 1
ATOM 2260 C C . THR B 2 46 ? 67.913 38.972 14.878 1.00 25.30 43 THR B C 1
ATOM 2261 O O . THR B 2 46 ? 67.364 39.767 14.132 1.00 20.59 43 THR B O 1
ATOM 2265 N N . GLU B 2 47 ? 68.327 37.787 14.440 1.00 20.78 44 GLU B N 1
ATOM 2266 C CA . GLU B 2 47 ? 68.132 37.452 13.053 1.00 21.06 44 GLU B CA 1
ATOM 2267 C C . GLU B 2 47 ? 66.647 37.408 12.728 1.00 18.60 44 GLU B C 1
ATOM 2268 O O . GLU B 2 47 ? 65.813 37.002 13.539 1.00 20.32 44 GLU B O 1
ATOM 2274 N N . THR B 2 48 ? 66.331 37.831 11.530 1.00 17.29 45 THR B N 1
ATOM 2275 C CA . THR B 2 48 ? 64.956 37.803 11.060 1.00 18.14 45 THR B CA 1
ATOM 2276 C C . THR B 2 48 ? 64.829 37.136 9.703 1.00 18.30 45 THR B C 1
ATOM 2277 O O . THR B 2 48 ? 65.819 36.878 9.007 1.00 22.60 45 THR B O 1
ATOM 2281 N N . THR B 2 49 ? 63.577 36.886 9.332 1.00 19.09 46 THR B N 1
ATOM 2282 C CA . THR B 2 49 ? 63.239 36.281 8.078 1.00 19.14 46 THR B CA 1
ATOM 2283 C C . THR B 2 49 ? 61.876 36.808 7.636 1.00 18.01 46 THR B C 1
ATOM 2284 O O . THR B 2 49 ? 61.332 37.720 8.266 1.00 22.56 46 THR B O 1
ATOM 2288 N N . GLU B 2 50 ? 61.385 36.311 6.515 1.00 17.72 47 GLU B N 1
ATOM 2289 C CA . GLU B 2 50 ? 60.141 36.764 5.900 1.00 20.61 47 GLU B CA 1
ATOM 2290 C C . GLU B 2 50 ? 58.919 36.155 6.552 1.00 18.74 47 GLU B C 1
ATOM 2291 O O . GLU B 2 50 ? 58.968 34.999 7.012 1.00 19.71 47 GLU B O 1
ATOM 2297 N N . LEU B 2 51 ? 57.847 36.938 6.630 1.00 19.11 48 LEU B N 1
ATOM 2298 C CA . LEU B 2 51 ? 56.514 36.404 6.876 1.00 18.71 48 LEU B CA 1
ATOM 2299 C C . LEU B 2 51 ? 56.104 35.421 5.786 1.00 21.03 48 LEU B C 1
ATOM 2300 O O . LEU B 2 51 ? 56.516 35.584 4.627 1.00 18.14 48 LEU B O 1
ATOM 2305 N N . PRO B 2 52 ? 55.290 34.384 6.142 1.00 18.56 49 PRO B N 1
ATOM 2306 C CA . PRO B 2 52 ? 54.668 33.631 5.070 1.00 17.11 49 PRO B CA 1
ATOM 2307 C C . PRO B 2 52 ? 53.669 34.451 4.248 1.00 17.53 49 PRO B C 1
ATOM 2308 O O . PRO B 2 52 ? 53.082 35.399 4.770 1.00 18.34 49 PRO B O 1
ATOM 2312 N N . GLU B 2 53 ? 53.473 34.071 2.983 1.00 20.12 50 GLU B N 1
ATOM 2313 C CA . GLU B 2 53 ? 52.573 34.788 2.076 1.00 19.16 50 GLU B CA 1
ATOM 2314 C C . GLU B 2 53 ? 51.158 34.884 2.596 1.00 18.95 50 GLU B C 1
ATOM 2315 O O . GLU B 2 53 ? 50.520 35.945 2.506 1.00 20.94 50 GLU B O 1
ATOM 2321 N N . SER B 2 54 ? 50.681 33.813 3.206 1.00 21.15 51 SER B N 1
ATOM 2322 C CA . SER B 2 54 ? 49.316 33.744 3.744 1.00 18.47 51 SER B CA 1
ATOM 2323 C C . SER B 2 54 ? 49.074 34.846 4.756 1.00 18.26 51 SER B C 1
ATOM 2324 O O . SER B 2 54 ? 48.045 35.519 4.674 1.00 18.71 51 SER B O 1
ATOM 2327 N N . LEU B 2 55 ? 50.018 35.053 5.671 1.00 17.16 52 LEU B N 1
ATOM 2328 C CA . LEU B 2 55 ? 49.833 36.001 6.762 1.00 17.83 52 LEU B CA 1
ATOM 2329 C C . LEU B 2 55 ? 49.847 37.402 6.181 1.00 18.34 52 LEU B C 1
ATOM 2330 O O . LEU B 2 55 ? 49.053 38.284 6.615 1.00 19.97 52 LEU B O 1
ATOM 2346 N N . ALA B 2 57 ? 48.857 38.251 3.162 1.00 20.54 54 ALA B N 1
ATOM 2347 C CA . ALA B 2 57 ? 47.589 38.444 2.485 1.00 20.27 54 ALA B CA 1
ATOM 2348 C C . ALA B 2 57 ? 46.468 38.723 3.490 1.00 23.35 54 ALA B C 1
ATOM 2349 O O . ALA B 2 57 ? 45.619 39.587 3.230 1.00 24.72 54 ALA B O 1
ATOM 2351 N N . LEU B 2 58 ? 46.460 38.011 4.639 1.00 20.44 55 LEU B N 1
ATOM 2352 C CA . LEU B 2 58 ? 45.417 38.231 5.661 1.00 20.84 55 LEU B CA 1
ATOM 2353 C C . LEU B 2 58 ? 45.492 39.644 6.216 1.00 23.67 55 LEU B C 1
ATOM 2354 O O . LEU B 2 58 ? 44.458 40.330 6.398 1.00 23.08 55 LEU B O 1
ATOM 2359 N N . LEU B 2 59 ? 46.703 40.073 6.511 1.00 22.00 56 LEU B N 1
ATOM 2360 C CA . LEU B 2 59 ? 46.924 41.404 7.070 1.00 25.47 56 LEU B CA 1
ATOM 2361 C C . LEU B 2 59 ? 46.544 42.518 6.084 1.00 26.05 56 LEU B C 1
ATOM 2362 O O . LEU B 2 59 ? 46.054 43.582 6.497 1.00 27.97 56 LEU B O 1
ATOM 2367 N N . ALA B 2 60 ? 46.779 42.276 4.796 1.00 26.36 57 ALA B N 1
ATOM 2368 C CA . ALA B 2 60 ? 46.432 43.238 3.737 1.00 29.22 57 ALA B CA 1
ATOM 2369 C C . ALA B 2 60 ? 44.920 43.346 3.530 1.00 27.60 57 ALA B C 1
ATOM 2370 O O . ALA B 2 60 ? 44.439 44.322 2.944 1.00 30.46 57 ALA B O 1
ATOM 2372 N N . TYR B 2 61 ? 44.178 42.346 4.011 1.00 28.79 58 TYR B N 1
ATOM 2373 C CA . TYR B 2 61 ? 42.729 42.342 3.921 1.00 24.04 58 TYR B CA 1
ATOM 2374 C C . TYR B 2 61 ? 42.090 42.907 5.187 1.00 21.30 58 TYR B C 1
ATOM 2375 O O . TYR B 2 61 ? 41.365 43.915 5.133 1.00 26.58 58 TYR B O 1
ATOM 2384 N N . ASP B 2 62 ? 42.321 42.272 6.330 1.00 24.85 59 ASP B N 1
ATOM 2385 C CA . ASP B 2 62 ? 41.657 42.682 7.589 1.00 24.72 59 ASP B CA 1
ATOM 2386 C C . ASP B 2 62 ? 42.465 42.297 8.792 1.00 23.04 59 ASP B C 1
ATOM 2387 O O . ASP B 2 62 ? 42.517 41.105 9.181 1.00 23.87 59 ASP B O 1
ATOM 2392 N N . ARG B 2 63 ? 43.125 43.274 9.403 1.00 26.32 60 ARG B N 1
ATOM 2393 C CA . ARG B 2 63 ? 43.876 42.989 10.614 1.00 26.77 60 ARG B CA 1
ATOM 2394 C C . ARG B 2 63 ? 42.954 42.607 11.806 1.00 25.06 60 ARG B C 1
ATOM 2395 O O . ARG B 2 63 ? 43.436 42.115 12.811 1.00 27.98 60 ARG B O 1
ATOM 2403 N N . ASP B 2 64 ? 41.637 42.762 11.659 1.00 24.99 61 ASP B N 1
ATOM 2404 C CA . ASP B 2 64 ? 40.690 42.442 12.714 1.00 24.45 61 ASP B CA 1
ATOM 2405 C C . ASP B 2 64 ? 39.742 41.320 12.305 1.00 24.55 61 ASP B C 1
ATOM 2406 O O . ASP B 2 64 ? 38.638 41.245 12.794 1.00 24.26 61 ASP B O 1
ATOM 2411 N N . LEU B 2 65 ? 40.215 40.444 11.411 1.00 22.83 62 LEU B N 1
ATOM 2412 C CA . LEU B 2 65 ? 39.467 39.349 10.854 1.00 26.14 62 LEU B CA 1
ATOM 2413 C C . LEU B 2 65 ? 38.806 38.531 11.944 1.00 23.66 62 LEU B C 1
ATOM 2414 O O . LEU B 2 65 ? 39.424 38.253 12.952 1.00 22.78 62 LEU B O 1
ATOM 2419 N N . LEU B 2 66 ? 37.550 38.156 11.730 1.00 23.31 63 LEU B N 1
ATOM 2420 C CA . LEU B 2 66 ? 36.903 37.151 12.562 1.00 23.65 63 LEU B CA 1
ATOM 2421 C C . LEU B 2 66 ? 36.430 36.002 11.667 1.00 22.49 63 LEU B C 1
ATOM 2422 O O . LEU B 2 66 ? 35.776 36.212 10.653 1.00 22.19 63 LEU B O 1
ATOM 2427 N N . SER B 2 67 ? 36.741 34.770 12.046 1.00 21.26 64 SER B N 1
ATOM 2428 C CA . SER B 2 67 ? 36.386 33.652 11.221 1.00 20.79 64 SER B CA 1
ATOM 2429 C C . SER B 2 67 ? 34.899 33.394 11.357 1.00 22.63 64 SER B C 1
ATOM 2430 O O . SER B 2 67 ? 34.206 34.098 12.100 1.00 22.60 64 SER B O 1
ATOM 2433 N N . ASN B 2 68 ? 34.438 32.354 10.651 1.00 20.84 65 ASN B N 1
ATOM 2434 C CA . ASN B 2 68 ? 33.087 31.853 10.751 1.00 20.36 65 ASN B CA 1
ATOM 2435 C C . ASN B 2 68 ? 32.703 31.440 12.181 1.00 20.89 65 ASN B C 1
ATOM 2436 O O . ASN B 2 68 ? 31.528 31.363 12.517 1.00 22.47 65 ASN B O 1
ATOM 2441 N N . TYR B 2 69 ? 33.694 31.201 13.021 1.00 19.64 66 TYR B N 1
ATOM 2442 C CA . TYR B 2 69 ? 33.461 30.944 14.421 1.00 20.78 66 TYR B CA 1
ATOM 2443 C C . TYR B 2 69 ? 33.225 32.211 15.235 1.00 21.77 66 TYR B C 1
ATOM 2444 O O . TYR B 2 69 ? 32.996 32.131 16.416 1.00 20.75 66 TYR B O 1
ATOM 2453 N N . ASN B 2 70 ? 33.264 33.374 14.605 1.00 23.25 67 ASN B N 1
ATOM 2454 C CA . ASN B 2 70 ? 33.212 34.644 15.325 1.00 24.31 67 ASN B CA 1
ATOM 2455 C C . ASN B 2 70 ? 34.360 34.836 16.313 1.00 23.46 67 ASN B C 1
ATOM 2456 O O . ASN B 2 70 ? 34.184 35.403 17.399 1.00 23.68 67 ASN B O 1
ATOM 2477 N N . PRO B 2 72 ? 38.873 35.418 16.595 1.00 22.54 69 PRO B N 1
ATOM 2478 C CA . PRO B 2 72 ? 40.037 35.952 15.844 1.00 23.71 69 PRO B CA 1
ATOM 2479 C C . PRO B 2 72 ? 40.944 34.843 15.319 1.00 20.88 69 PRO B C 1
ATOM 2480 O O . PRO B 2 72 ? 40.757 33.690 15.637 1.00 20.43 69 PRO B O 1
ATOM 2484 N N . VAL B 2 73 ? 41.888 35.239 14.501 1.00 21.25 70 VAL B N 1
ATOM 2485 C CA . VAL B 2 73 ? 42.836 34.380 13.879 1.00 20.02 70 VAL B CA 1
ATOM 2486 C C . VAL B 2 73 ? 44.259 34.961 14.035 1.00 18.85 70 VAL B C 1
ATOM 2487 O O . VAL B 2 73 ? 45.202 34.246 14.363 1.00 17.52 70 VAL B O 1
ATOM 2491 N N . ILE B 2 74 ? 44.414 36.257 13.797 1.00 19.96 71 ILE B N 1
ATOM 2492 C CA . ILE B 2 74 ? 45.708 36.894 13.745 1.00 17.48 71 ILE B CA 1
ATOM 2493 C C . ILE B 2 74 ? 45.805 38.057 14.748 1.00 20.62 71 ILE B C 1
ATOM 2494 O O . ILE B 2 74 ? 46.632 38.966 14.597 1.00 24.24 71 ILE B O 1
ATOM 2499 N N . GLU B 2 75 ? 45.016 37.976 15.800 1.00 17.74 72 GLU B N 1
ATOM 2500 C CA . GLU B 2 75 ? 45.031 38.991 16.881 1.00 20.63 72 GLU B CA 1
ATOM 2501 C C . GLU B 2 75 ? 46.280 38.930 17.760 1.00 22.42 72 GLU B C 1
ATOM 2502 O O . GLU B 2 75 ? 47.002 39.916 17.919 1.00 24.56 72 GLU B O 1
ATOM 2508 N N . THR B 2 76 ? 46.557 37.750 18.316 1.00 22.81 73 THR B N 1
ATOM 2509 C CA . THR B 2 76 ? 47.635 37.563 19.250 1.00 23.13 73 THR B CA 1
ATOM 2510 C C . THR B 2 76 ? 49.021 37.886 18.703 1.00 19.87 73 THR B C 1
ATOM 2511 O O . THR B 2 76 ? 49.819 38.530 19.400 1.00 21.87 73 THR B O 1
ATOM 2515 N N . LEU B 2 77 ? 49.285 37.503 17.461 1.00 18.56 74 LEU B N 1
ATOM 2516 C CA . LEU B 2 77 ? 50.579 37.736 16.874 1.00 19.98 74 LEU B CA 1
ATOM 2517 C C . LEU B 2 77 ? 50.875 39.241 16.729 1.00 21.95 74 LEU B C 1
ATOM 2518 O O . LEU B 2 77 ? 52.045 39.639 16.806 1.00 20.49 74 LEU B O 1
ATOM 2523 N N . GLN B 2 78 ? 49.829 40.042 16.538 1.00 20.40 75 GLN B N 1
ATOM 2524 C CA . GLN B 2 78 ? 50.020 41.505 16.393 1.00 21.70 75 GLN B CA 1
ATOM 2525 C C . GLN B 2 78 ? 50.554 42.140 17.665 1.00 22.51 75 GLN B C 1
ATOM 2526 O O . GLN B 2 78 ? 51.196 43.213 17.607 1.00 22.55 75 GLN B O 1
ATOM 2532 N N . LYS B 2 79 ? 50.342 41.472 18.806 1.00 21.88 76 LYS B N 1
ATOM 2533 C CA . LYS B 2 79 ? 50.883 41.905 20.104 1.00 25.40 76 LYS B CA 1
ATOM 2534 C C . LYS B 2 79 ? 52.363 41.742 20.169 1.00 22.00 76 LYS B C 1
ATOM 2535 O O . LYS B 2 79 ? 52.967 42.298 21.044 1.00 27.46 76 LYS B O 1
ATOM 2541 N N . SER B 2 80 ? 52.952 40.965 19.257 1.00 22.41 77 SER B N 1
ATOM 2542 C CA . SER B 2 80 ? 54.389 40.702 19.244 1.00 21.60 77 SER B CA 1
ATOM 2543 C C . SER B 2 80 ? 55.152 41.564 18.242 1.00 21.87 77 SER B C 1
ATOM 2544 O O . SER B 2 80 ? 56.371 41.406 18.090 1.00 23.86 77 SER B O 1
ATOM 2547 N N . ILE B 2 81 ? 54.448 42.466 17.566 1.00 22.33 78 ILE B N 1
ATOM 2548 C CA . ILE B 2 81 ? 55.075 43.350 16.569 1.00 20.87 78 ILE B CA 1
ATOM 2549 C C . ILE B 2 81 ? 55.685 44.549 17.273 1.00 24.71 78 ILE B C 1
ATOM 2550 O O . ILE B 2 81 ? 54.971 45.323 17.945 1.00 28.78 78 ILE B O 1
ATOM 2555 N N . ASP B 2 82 ? 56.996 44.726 17.120 1.00 23.70 79 ASP B N 1
ATOM 2556 C CA . ASP B 2 82 ? 57.666 45.877 17.736 1.00 26.11 79 ASP B CA 1
ATOM 2557 C C . ASP B 2 82 ? 57.559 47.121 16.860 1.00 27.59 79 ASP B C 1
ATOM 2558 O O . ASP B 2 82 ? 56.964 47.077 15.794 1.00 25.39 79 ASP B O 1
ATOM 2563 N N . ASN B 2 83 ? 58.111 48.230 17.340 1.00 27.44 80 ASN B N 1
ATOM 2564 C CA . ASN B 2 83 ? 58.010 49.519 16.651 1.00 29.07 80 ASN B CA 1
ATOM 2565 C C . ASN B 2 83 ? 58.652 49.540 15.267 1.00 32.01 80 ASN B C 1
ATOM 2566 O O . ASN B 2 83 ? 58.304 50.370 14.436 1.00 34.19 80 ASN B O 1
ATOM 2571 N N . GLU B 2 84 ? 59.568 48.611 15.025 1.00 27.80 81 GLU B N 1
ATOM 2572 C CA . GLU B 2 84 ? 60.269 48.480 13.755 1.00 32.63 81 GLU B CA 1
ATOM 2573 C C . GLU B 2 84 ? 59.616 47.451 12.831 1.00 29.14 81 GLU B C 1
ATOM 2574 O O . GLU B 2 84 ? 60.105 47.190 11.737 1.00 29.04 81 GLU B O 1
ATOM 2580 N N . GLY B 2 85 ? 58.511 46.859 13.267 1.00 25.75 82 GLY B N 1
ATOM 2581 C CA . GLY B 2 85 ? 57.753 45.927 12.430 1.00 23.59 82 GLY B CA 1
ATOM 2582 C C . GLY B 2 85 ? 58.260 44.513 12.530 1.00 22.18 82 GLY B C 1
ATOM 2583 O O . GLY B 2 85 ? 57.894 43.675 11.677 1.00 24.29 82 GLY B O 1
ATOM 2584 N N . VAL B 2 86 ? 59.087 44.233 13.542 1.00 21.13 83 VAL B N 1
ATOM 2585 C CA . VAL B 2 86 ? 59.541 42.841 13.770 1.00 21.69 83 VAL B CA 1
ATOM 2586 C C . VAL B 2 86 ? 58.577 42.094 14.691 1.00 20.86 83 VAL B C 1
ATOM 2587 O O . VAL B 2 86 ? 58.294 42.548 15.819 1.00 21.95 83 VAL B O 1
ATOM 2591 N N . ILE B 2 87 ? 58.070 40.955 14.200 1.00 19.26 84 ILE B N 1
ATOM 2592 C CA . ILE B 2 87 ? 57.286 40.018 15.021 1.00 19.55 84 ILE B CA 1
ATOM 2593 C C . ILE B 2 87 ? 58.272 39.172 15.861 1.00 20.73 84 ILE B C 1
ATOM 2594 O O . ILE B 2 87 ? 59.037 38.363 15.341 1.00 21.26 84 ILE B O 1
ATOM 2599 N N . HIS B 2 88 ? 58.229 39.349 17.160 1.00 19.71 85 HIS B N 1
ATOM 2600 C CA . HIS B 2 88 ? 59.069 38.617 18.086 1.00 20.18 85 HIS B CA 1
ATOM 2601 C C . HIS B 2 88 ? 58.429 37.242 18.299 1.00 19.99 85 HIS B C 1
ATOM 2602 O O . HIS B 2 88 ? 57.235 37.093 18.145 1.00 18.49 85 HIS B O 1
ATOM 2609 N N . SER B 2 89 ? 59.257 36.249 18.590 1.00 20.89 86 SER B N 1
ATOM 2610 C CA . SER B 2 89 ? 58.808 34.880 18.737 1.00 18.69 86 SER B CA 1
ATOM 2611 C C . SER B 2 89 ? 57.925 34.747 19.950 1.00 19.82 86 SER B C 1
ATOM 2612 O O . SER B 2 89 ? 58.102 35.488 20.934 1.00 19.81 86 SER B O 1
ATOM 2615 N N . TYR B 2 90 ? 56.985 33.802 19.867 1.00 19.87 87 TYR B N 1
ATOM 2616 C CA . TYR B 2 90 ? 56.178 33.337 20.993 1.00 21.23 87 TYR B CA 1
ATOM 2617 C C . TYR B 2 90 ? 56.953 32.205 21.621 1.00 23.52 87 TYR B C 1
ATOM 2618 O O . TYR B 2 90 ? 57.743 31.565 20.939 1.00 22.96 87 TYR B O 1
ATOM 2627 N N . SER B 2 91 ? 56.729 31.932 22.898 1.00 24.70 88 SER B N 1
ATOM 2628 C CA . SER B 2 91 ? 57.411 30.807 23.541 1.00 27.19 88 SER B CA 1
ATOM 2629 C C . SER B 2 91 ? 56.427 29.790 24.103 1.00 25.27 88 SER B C 1
ATOM 2630 O O . SER B 2 91 ? 55.322 30.118 24.545 1.00 30.15 88 SER B O 1
ATOM 2633 N N . PRO B 2 92 ? 56.815 28.537 24.081 1.00 22.62 89 PRO B N 1
ATOM 2634 C CA . PRO B 2 92 ? 55.827 27.523 24.489 1.00 19.32 89 PRO B CA 1
ATOM 2635 C C . PRO B 2 92 ? 55.817 27.170 25.970 1.00 22.92 89 PRO B C 1
ATOM 2636 O O . PRO B 2 92 ? 55.141 26.204 26.355 1.00 20.12 89 PRO B O 1
ATOM 2640 N N . ASP B 2 93 ? 56.543 27.924 26.797 1.00 21.17 90 ASP B N 1
ATOM 2641 C CA . ASP B 2 93 ? 56.731 27.534 28.210 1.00 18.23 90 ASP B CA 1
ATOM 2642 C C . ASP B 2 93 ? 55.436 27.428 29.011 1.00 20.65 90 ASP B C 1
ATOM 2643 O O . ASP B 2 93 ? 55.275 26.486 29.766 1.00 19.92 90 ASP B O 1
ATOM 2648 N N A GLU B 2 94 ? 54.528 28.395 28.857 0.70 21.41 91 GLU B N 1
ATOM 2649 N N B GLU B 2 94 ? 54.532 28.386 28.814 0.30 20.10 91 GLU B N 1
ATOM 2650 C CA A GLU B 2 94 ? 53.259 28.382 29.576 0.70 23.19 91 GLU B CA 1
ATOM 2651 C CA B GLU B 2 94 ? 53.257 28.437 29.518 0.30 19.89 91 GLU B CA 1
ATOM 2652 C C A GLU B 2 94 ? 52.451 27.112 29.289 0.70 21.78 91 GLU B C 1
ATOM 2653 C C B GLU B 2 94 ? 52.394 27.191 29.271 0.30 20.08 91 GLU B C 1
ATOM 2654 O O A GLU B 2 94 ? 51.971 26.456 30.218 0.70 22.51 91 GLU B O 1
ATOM 2655 O O B GLU B 2 94 ? 51.810 26.642 30.206 0.30 20.68 91 GLU B O 1
ATOM 2666 N N . GLU B 2 95 ? 52.316 26.754 28.020 1.00 19.37 92 GLU B N 1
ATOM 2667 C CA . GLU B 2 95 ? 51.591 25.536 27.674 1.00 20.88 92 GLU B CA 1
ATOM 2668 C C . GLU B 2 95 ? 52.307 24.338 28.273 1.00 18.91 92 GLU B C 1
ATOM 2669 O O . GLU B 2 95 ? 51.653 23.462 28.828 1.00 18.82 92 GLU B O 1
ATOM 2675 N N . ALA B 2 96 ? 53.636 24.316 28.210 1.00 20.07 93 ALA B N 1
ATOM 2676 C CA . ALA B 2 96 ? 54.399 23.202 28.747 1.00 19.87 93 ALA B CA 1
ATOM 2677 C C . ALA B 2 96 ? 54.258 23.062 30.259 1.00 18.51 93 ALA B C 1
ATOM 2678 O O . ALA B 2 96 ? 54.262 21.940 30.799 1.00 19.15 93 ALA B O 1
ATOM 2680 N N . TYR B 2 97 ? 54.185 24.198 30.944 1.00 19.12 94 TYR B N 1
ATOM 2681 C CA . TYR B 2 97 ? 54.024 24.250 32.394 1.00 19.79 94 TYR B CA 1
ATOM 2682 C C . TYR B 2 97 ? 52.657 23.647 32.774 1.00 21.77 94 TYR B C 1
ATOM 2683 O O . TYR B 2 97 ? 52.522 22.890 33.745 1.00 22.30 94 TYR B O 1
ATOM 2692 N N . TYR B 2 98 ? 51.640 24.003 32.013 1.00 22.95 95 TYR B N 1
ATOM 2693 C CA . TYR B 2 98 ? 50.320 23.418 32.154 1.00 23.14 95 TYR B CA 1
ATOM 2694 C C . TYR B 2 98 ? 50.400 21.906 31.897 1.00 19.94 95 TYR B C 1
ATOM 2695 O O . TYR B 2 98 ? 49.742 21.084 32.577 1.00 22.74 95 TYR B O 1
ATOM 2704 N N . GLY B 2 99 ? 51.205 21.559 30.917 1.00 20.72 96 GLY B N 1
ATOM 2705 C CA . GLY B 2 99 ? 51.434 20.159 30.537 1.00 22.49 96 GLY B CA 1
ATOM 2706 C C . GLY B 2 99 ? 51.917 19.230 31.630 1.00 23.83 96 GLY B C 1
ATOM 2707 O O . GLY B 2 99 ? 51.591 18.025 31.585 1.00 26.55 96 GLY B O 1
ATOM 2708 N N . VAL B 2 100 ? 52.651 19.745 32.617 1.00 22.36 97 VAL B N 1
ATOM 2709 C CA . VAL B 2 100 ? 53.080 18.958 33.793 1.00 23.89 97 VAL B CA 1
ATOM 2710 C C . VAL B 2 100 ? 52.267 19.279 35.046 1.00 23.22 97 VAL B C 1
ATOM 2711 O O . VAL B 2 100 ? 52.621 18.901 36.153 1.00 25.77 97 VAL B O 1
ATOM 2715 N N . GLY B 2 101 ? 51.160 19.982 34.880 1.00 25.51 98 GLY B N 1
ATOM 2716 C CA . GLY B 2 101 ? 50.251 20.245 36.000 1.00 28.20 98 GLY B CA 1
ATOM 2717 C C . GLY B 2 101 ? 50.719 21.329 36.958 1.00 27.16 98 GLY B C 1
ATOM 2718 O O . GLY B 2 101 ? 50.168 21.460 38.059 1.00 28.38 98 GLY B O 1
ATOM 2735 N N . ASP B 2 103 ? 50.528 24.518 36.556 1.00 28.55 100 ASP B N 1
ATOM 2736 C CA . ASP B 2 103 ? 49.568 25.650 36.565 1.00 29.33 100 ASP B CA 1
ATOM 2737 C C . ASP B 2 103 ? 48.739 25.730 37.867 1.00 27.89 100 ASP B C 1
ATOM 2738 O O . ASP B 2 103 ? 48.347 26.806 38.278 1.00 30.43 100 ASP B O 1
ATOM 2743 N N . SER B 2 104 ? 48.509 24.598 38.526 1.00 26.17 101 SER B N 1
ATOM 2744 C CA . SER B 2 104 ? 47.842 24.591 39.844 1.00 27.68 101 SER B CA 1
ATOM 2745 C C . SER B 2 104 ? 48.721 24.952 41.060 1.00 26.05 101 SER B C 1
ATOM 2746 O O . SER B 2 104 ? 48.202 25.141 42.151 1.00 27.03 101 SER B O 1
ATOM 2749 N N . SER B 2 105 ? 50.034 25.037 40.874 1.00 26.99 102 SER B N 1
ATOM 2750 C CA . SER B 2 105 ? 50.970 25.002 41.979 1.00 27.32 102 SER B CA 1
ATOM 2751 C C . SER B 2 105 ? 50.990 26.267 42.789 1.00 25.02 102 SER B C 1
ATOM 2752 O O . SER B 2 105 ? 51.373 26.241 43.938 1.00 29.81 102 SER B O 1
ATOM 2755 N N . GLY B 2 106 ? 50.627 27.377 42.165 1.00 26.27 103 GLY B N 1
ATOM 2756 C CA . GLY B 2 106 ? 50.808 28.687 42.763 1.00 26.90 103 GLY B CA 1
ATOM 2757 C C . GLY B 2 106 ? 52.201 29.202 42.584 1.00 26.60 103 GLY B C 1
ATOM 2758 O O . GLY B 2 106 ? 52.496 30.312 43.022 1.00 30.62 103 GLY B O 1
ATOM 2759 N N . ILE B 2 107 ? 53.079 28.433 41.935 1.00 27.21 104 ILE B N 1
ATOM 2760 C CA . ILE B 2 107 ? 54.451 28.886 41.745 1.00 27.96 104 ILE B CA 1
ATOM 2761 C C . ILE B 2 107 ? 54.568 29.602 40.409 1.00 30.63 104 ILE B C 1
ATOM 2762 O O . ILE B 2 107 ? 54.171 29.074 39.365 1.00 25.32 104 ILE B O 1
ATOM 2767 N N A ASP B 2 108 ? 55.139 30.804 40.456 0.70 26.51 105 ASP B N 1
ATOM 2768 N N B ASP B 2 108 ? 55.108 30.818 40.448 0.30 27.67 105 ASP B N 1
ATOM 2769 C CA A ASP B 2 108 ? 55.361 31.619 39.280 0.70 28.36 105 ASP B CA 1
ATOM 2770 C CA B ASP B 2 108 ? 55.304 31.601 39.244 0.30 27.21 105 ASP B CA 1
ATOM 2771 C C A ASP B 2 108 ? 56.274 30.865 38.296 0.70 29.11 105 ASP B C 1
ATOM 2772 C C B ASP B 2 108 ? 56.250 30.860 38.302 0.30 27.54 105 ASP B C 1
ATOM 2773 O O A ASP B 2 108 ? 57.342 30.385 38.682 0.70 26.79 105 ASP B O 1
ATOM 2774 O O B ASP B 2 108 ? 57.307 30.383 38.720 0.30 26.49 105 ASP B O 1
ATOM 2783 N N . ILE B 2 109 ? 55.847 30.748 37.042 1.00 26.95 106 ILE B N 1
ATOM 2784 C CA . ILE B 2 109 ? 56.638 30.054 36.017 1.00 24.02 106 ILE B CA 1
ATOM 2785 C C . ILE B 2 109 ? 58.084 30.590 35.935 1.00 23.17 106 ILE B C 1
ATOM 2786 O O . ILE B 2 109 ? 59.020 29.822 35.737 1.00 20.35 106 ILE B O 1
ATOM 2791 N N . GLU B 2 110 ? 58.262 31.893 36.150 1.00 26.00 107 GLU B N 1
ATOM 2792 C CA . GLU B 2 110 ? 59.589 32.516 36.105 1.00 27.39 107 GLU B CA 1
ATOM 2793 C C . GLU B 2 110 ? 60.553 31.841 37.048 1.00 25.47 107 GLU B C 1
ATOM 2794 O O . GLU B 2 110 ? 61.731 31.744 36.725 1.00 29.20 107 GLU B O 1
ATOM 2800 N N . ASP B 2 111 ? 60.058 31.368 38.200 1.00 28.24 108 ASP B N 1
ATOM 2801 C CA . ASP B 2 111 ? 60.907 30.677 39.173 1.00 34.58 108 ASP B CA 1
ATOM 2802 C C . ASP B 2 111 ? 61.436 29.337 38.673 1.00 31.81 108 ASP B C 1
ATOM 2803 O O . ASP B 2 111 ? 62.375 28.792 39.260 1.00 33.68 108 ASP B O 1
ATOM 2808 N N . LEU B 2 112 ? 60.807 28.760 37.661 1.00 28.10 109 LEU B N 1
ATOM 2809 C CA . LEU B 2 112 ? 61.210 27.438 37.180 1.00 24.03 109 LEU B CA 1
ATOM 2810 C C . LEU B 2 112 ? 61.782 27.456 35.783 1.00 22.39 109 LEU B C 1
ATOM 2811 O O . LEU B 2 112 ? 62.116 26.401 35.225 1.00 24.89 109 LEU B O 1
ATOM 2824 N N . PRO B 2 114 ? 64.361 27.547 32.770 1.00 22.60 111 PRO B N 1
ATOM 2825 C CA . PRO B 2 114 ? 63.696 27.471 31.497 1.00 21.24 111 PRO B CA 1
ATOM 2826 C C . PRO B 2 114 ? 62.803 26.206 31.620 1.00 19.65 111 PRO B C 1
ATOM 2827 O O . PRO B 2 114 ? 63.275 25.193 32.125 1.00 22.41 111 PRO B O 1
ATOM 2831 N N . VAL B 2 115 ? 61.566 26.255 31.151 1.00 19.19 112 VAL B N 1
ATOM 2832 C CA . VAL B 2 115 ? 60.679 25.083 31.179 1.00 17.89 112 VAL B CA 1
ATOM 2833 C C . VAL B 2 115 ? 60.892 24.227 29.918 1.00 18.83 112 VAL B C 1
ATOM 2834 O O . VAL B 2 115 ? 61.204 23.044 30.006 1.00 18.73 112 VAL B O 1
ATOM 2838 N N . TRP B 2 116 ? 60.715 24.836 28.757 1.00 17.04 113 TRP B N 1
ATOM 2839 C CA . TRP B 2 116 ? 60.996 24.223 27.491 1.00 17.98 113 TRP B CA 1
ATOM 2840 C C . TRP B 2 116 ? 62.464 24.377 27.093 1.00 17.75 113 TRP B C 1
ATOM 2841 O O . TRP B 2 116 ? 63.196 25.205 27.605 1.00 17.50 113 TRP B O 1
ATOM 2852 N N . SER B 2 117 ? 62.885 23.552 26.148 1.00 17.71 114 SER B N 1
ATOM 2853 C CA . SER B 2 117 ? 64.224 23.592 25.646 1.00 16.84 114 SER B CA 1
ATOM 2854 C C . SER B 2 117 ? 64.543 25.006 25.144 1.00 16.94 114 SER B C 1
ATOM 2855 O O . SER B 2 117 ? 63.658 25.690 24.620 1.00 18.84 114 SER B O 1
ATOM 2858 N N . ASN B 2 118 ? 65.771 25.421 25.339 1.00 16.92 115 ASN B N 1
ATOM 2859 C CA . ASN B 2 118 ? 66.263 26.677 24.727 1.00 19.03 115 ASN B CA 1
ATOM 2860 C C . ASN B 2 118 ? 67.486 26.497 23.837 1.00 18.95 115 ASN B C 1
ATOM 2861 O O . ASN B 2 118 ? 68.320 27.411 23.686 1.00 18.39 115 ASN B O 1
ATOM 2866 N N . ASP B 2 119 ? 67.595 25.336 23.226 1.00 16.82 116 ASP B N 1
ATOM 2867 C CA . ASP B 2 119 ? 68.670 25.096 22.266 1.00 18.61 116 ASP B CA 1
ATOM 2868 C C . ASP B 2 119 ? 68.624 26.223 21.216 1.00 16.75 116 ASP B C 1
ATOM 2869 O O . ASP B 2 119 ? 67.535 26.617 20.761 1.00 16.72 116 ASP B O 1
ATOM 2874 N N . PRO B 2 120 ? 69.788 26.744 20.839 1.00 17.17 117 PRO B N 1
ATOM 2875 C CA . PRO B 2 120 ? 69.798 27.944 19.959 1.00 18.43 117 PRO B CA 1
ATOM 2876 C C . PRO B 2 120 ? 69.397 27.667 18.522 1.00 18.73 117 PRO B C 1
ATOM 2877 O O . PRO B 2 120 ? 69.221 28.587 17.747 1.00 20.94 117 PRO B O 1
ATOM 2881 N N . ARG B 2 121 ? 69.214 26.397 18.158 1.00 17.30 118 ARG B N 1
ATOM 2882 C CA . ARG B 2 121 ? 68.681 26.062 16.854 1.00 15.91 118 ARG B CA 1
ATOM 2883 C C . ARG B 2 121 ? 67.160 26.188 16.784 1.00 16.00 118 ARG B C 1
ATOM 2884 O O . ARG B 2 121 ? 66.621 26.118 15.690 1.00 15.97 118 ARG B O 1
ATOM 2892 N N . LEU B 2 122 ? 66.458 26.294 17.927 1.00 15.14 119 LEU B N 1
ATOM 2893 C CA . LEU B 2 122 ? 65.010 26.341 17.899 1.00 15.09 119 LEU B CA 1
ATOM 2894 C C . LEU B 2 122 ? 64.472 27.531 17.091 1.00 16.25 119 LEU B C 1
ATOM 2895 O O . LEU B 2 122 ? 64.942 28.688 17.275 1.00 16.49 119 LEU B O 1
ATOM 2900 N N . PRO B 2 123 ? 63.480 27.264 16.220 1.00 17.39 120 PRO B N 1
ATOM 2901 C CA . PRO B 2 123 ? 62.903 28.268 15.351 1.00 15.86 120 PRO B CA 1
ATOM 2902 C C . PRO B 2 123 ? 61.902 29.123 16.127 1.00 15.61 120 PRO B C 1
ATOM 2903 O O . PRO B 2 123 ? 61.346 28.715 17.144 1.00 15.58 120 PRO B O 1
ATOM 2907 N N . ALA B 2 124 ? 61.672 30.319 15.610 1.00 15.91 121 ALA B N 1
ATOM 2908 C CA . ALA B 2 124 ? 60.650 31.179 16.152 1.00 15.99 121 ALA B CA 1
ATOM 2909 C C . ALA B 2 124 ? 59.274 30.536 15.908 1.00 15.92 121 ALA B C 1
ATOM 2910 O O . ALA B 2 124 ? 59.101 29.675 15.010 1.00 16.03 121 ALA B O 1
ATOM 2912 N N . LEU B 2 125 ? 58.306 30.981 16.705 1.00 17.15 122 LEU B N 1
ATOM 2913 C CA . LEU B 2 125 ? 56.906 30.626 16.600 1.00 14.63 122 LEU B CA 1
ATOM 2914 C C . LEU B 2 125 ? 56.019 31.853 16.485 1.00 15.18 122 LEU B C 1
ATOM 2915 O O . LEU B 2 125 ? 56.236 32.859 17.209 1.00 18.77 122 LEU B O 1
ATOM 2920 N N . ILE B 2 126 ? 55.001 31.755 15.638 1.00 15.71 123 ILE B N 1
ATOM 2921 C CA . ILE B 2 126 ? 53.936 32.770 15.591 1.00 16.82 123 ILE B CA 1
ATOM 2922 C C . ILE B 2 126 ? 52.648 32.074 16.030 1.00 15.85 123 ILE B C 1
ATOM 2923 O O . ILE B 2 126 ? 52.245 31.071 15.415 1.00 17.00 123 ILE B O 1
ATOM 2928 N N . ARG B 2 127 ? 52.036 32.554 17.098 1.00 15.53 124 ARG B N 1
ATOM 2929 C CA . ARG B 2 127 ? 50.813 31.944 17.585 1.00 15.07 124 ARG B CA 1
ATOM 2930 C C . ARG B 2 127 ? 49.600 32.425 16.773 1.00 17.01 124 ARG B C 1
ATOM 2931 O O . ARG B 2 127 ? 49.402 33.636 16.545 1.00 19.72 124 ARG B O 1
ATOM 2939 N N . ILE B 2 128 ? 48.809 31.491 16.308 1.00 16.35 125 ILE B N 1
ATOM 2940 C CA . ILE B 2 128 ? 47.562 31.744 15.595 1.00 16.49 125 ILE B CA 1
ATOM 2941 C C . ILE B 2 128 ? 46.423 31.508 16.584 1.00 19.68 125 ILE B C 1
ATOM 2942 O O . ILE B 2 128 ? 46.390 30.483 17.270 1.00 18.93 125 ILE B O 1
ATOM 2947 N N . ASP B 2 129 ? 45.513 32.471 16.687 1.00 17.92 126 ASP B N 1
ATOM 2948 C CA . ASP B 2 129 ? 44.333 32.291 17.535 1.00 20.26 126 ASP B CA 1
ATOM 2949 C C . ASP B 2 129 ? 43.435 31.191 16.964 1.00 17.50 126 ASP B C 1
ATOM 2950 O O . ASP B 2 129 ? 43.130 31.172 15.782 1.00 17.67 126 ASP B O 1
ATOM 2955 N N . HIS B 2 130 ? 43.030 30.282 17.845 1.00 18.10 127 HIS B N 1
ATOM 2956 C CA . HIS B 2 130 ? 42.427 29.013 17.458 1.00 17.02 127 HIS B CA 1
ATOM 2957 C C . HIS B 2 130 ? 41.021 28.924 18.034 1.00 19.19 127 HIS B C 1
ATOM 2958 O O . HIS B 2 130 ? 40.599 29.745 18.894 1.00 21.13 127 HIS B O 1
ATOM 2965 N N . VAL B 2 131 ? 40.286 27.962 17.524 1.00 18.41 128 VAL B N 1
ATOM 2966 C CA . VAL B 2 131 ? 38.912 27.695 17.919 1.00 17.74 128 VAL B CA 1
ATOM 2967 C C . VAL B 2 131 ? 38.770 26.636 19.031 1.00 20.90 128 VAL B C 1
ATOM 2968 O O . VAL B 2 131 ? 37.672 26.371 19.471 1.00 26.08 128 VAL B O 1
ATOM 2972 N N . GLY B 2 132 ? 39.873 26.034 19.455 1.00 22.90 129 GLY B N 1
ATOM 2973 C CA . GLY B 2 132 ? 39.841 25.036 20.550 1.00 27.75 129 GLY B CA 1
ATOM 2974 C C . GLY B 2 132 ? 41.025 25.259 21.445 1.00 25.78 129 GLY B C 1
ATOM 2975 O O . GLY B 2 132 ? 41.681 26.277 21.362 1.00 26.28 129 GLY B O 1
ATOM 2976 N N . ASP B 2 133 ? 41.321 24.289 22.295 1.00 25.70 130 ASP B N 1
ATOM 2977 C CA . ASP B 2 133 ? 42.358 24.476 23.314 1.00 26.85 130 ASP B CA 1
ATOM 2978 C C . ASP B 2 133 ? 43.792 24.231 22.860 1.00 23.23 130 ASP B C 1
ATOM 2979 O O . ASP B 2 133 ? 44.716 24.693 23.505 1.00 22.98 130 ASP B O 1
ATOM 2984 N N . GLN B 2 134 ? 44.004 23.522 21.766 1.00 18.27 131 GLN B N 1
ATOM 2985 C CA . GLN B 2 134 ? 45.390 23.309 21.332 1.00 18.80 131 GLN B CA 1
ATOM 2986 C C . GLN B 2 134 ? 46.013 24.620 20.899 1.00 15.64 131 GLN B C 1
ATOM 2987 O O . GLN B 2 134 ? 45.291 25.525 20.431 1.00 20.37 131 GLN B O 1
ATOM 2993 N N . ALA B 2 135 ? 47.326 24.734 21.053 1.00 14.64 132 ALA B N 1
ATOM 2994 C CA . ALA B 2 135 ? 48.081 25.906 20.549 1.00 15.11 132 ALA B CA 1
ATOM 2995 C C . ALA B 2 135 ? 48.409 25.626 19.101 1.00 16.08 132 ALA B C 1
ATOM 2996 O O . ALA B 2 135 ? 48.837 24.526 18.757 1.00 18.39 132 ALA B O 1
ATOM 2998 N N . ILE B 2 136 ? 48.226 26.626 18.263 1.00 16.03 133 ILE B N 1
ATOM 2999 C CA . ILE B 2 136 ? 48.539 26.607 16.829 1.00 14.99 133 ILE B CA 1
ATOM 3000 C C . ILE B 2 136 ? 49.660 27.606 16.570 1.00 15.31 133 ILE B C 1
ATOM 3001 O O . ILE B 2 136 ? 49.518 28.782 16.913 1.00 16.15 133 ILE B O 1
ATOM 3006 N N . PHE B 2 137 ? 50.762 27.128 16.021 1.00 14.39 134 PHE B N 1
ATOM 3007 C CA . PHE B 2 137 ? 51.910 27.949 15.675 1.00 13.09 134 PHE B CA 1
ATOM 3008 C C . PHE B 2 137 ? 52.292 27.878 14.224 1.00 15.21 134 PHE B C 1
ATOM 3009 O O . PHE B 2 137 ? 52.282 26.806 13.613 1.00 16.63 134 PHE B O 1
ATOM 3017 N N . ILE B 2 138 ? 52.672 29.029 13.650 1.00 13.93 135 ILE B N 1
ATOM 3018 C CA . ILE B 2 138 ? 53.428 29.015 12.436 1.00 13.50 135 ILE B CA 1
ATOM 3019 C C . ILE B 2 138 ? 54.872 28.732 12.844 1.00 14.95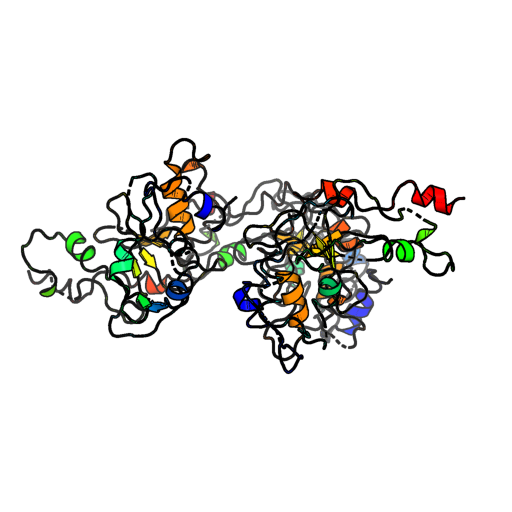 135 ILE B C 1
ATOM 3020 O O . ILE B 2 138 ? 55.426 29.392 13.721 1.00 16.12 135 ILE B O 1
ATOM 3025 N N . TYR B 2 139 ? 55.448 27.673 12.298 1.00 12.71 136 TYR B N 1
ATOM 3026 C CA . TYR B 2 139 ? 56.774 27.188 12.696 1.00 13.68 136 TYR B CA 1
ATOM 3027 C C . TYR B 2 139 ? 57.821 27.809 11.752 1.00 15.10 136 TYR B C 1
ATOM 3028 O O . TYR B 2 139 ? 57.876 27.473 10.574 1.00 14.16 136 TYR B O 1
ATOM 3037 N N . ILE B 2 140 ? 58.600 28.752 12.257 1.00 14.07 137 ILE B N 1
ATOM 3038 C CA . ILE B 2 140 ? 59.392 29.616 11.364 1.00 13.33 137 ILE B CA 1
ATOM 3039 C C . ILE B 2 140 ? 60.732 29.005 11.018 1.00 17.04 137 ILE B C 1
ATOM 3040 O O . ILE B 2 140 ? 61.754 29.297 11.658 1.00 16.74 137 ILE B O 1
ATOM 3045 N N . THR B 2 141 ? 60.695 28.098 10.024 1.00 18.82 138 THR B N 1
ATOM 3046 C CA . THR B 2 141 ? 61.864 27.403 9.555 1.00 19.17 138 THR B CA 1
ATOM 3047 C C . THR B 2 141 ? 62.240 27.852 8.156 1.00 20.99 138 THR B C 1
ATOM 3048 O O . THR B 2 141 ? 62.954 28.844 8.025 1.00 23.11 138 THR B O 1
ATOM 3052 N N . GLU B 2 142 ? 61.749 27.162 7.126 1.00 15.72 139 GLU B N 1
ATOM 3053 C CA . GLU B 2 142 ? 61.974 27.540 5.740 1.00 19.18 139 GLU B CA 1
ATOM 3054 C C . GLU B 2 142 ? 60.667 27.633 4.997 1.00 16.99 139 GLU B C 1
ATOM 3055 O O . GLU B 2 142 ? 59.765 26.836 5.237 1.00 18.71 139 GLU B O 1
ATOM 3061 N N . ARG B 2 143 ? 60.559 28.597 4.085 1.00 18.92 140 ARG B N 1
ATOM 3062 C CA . ARG B 2 143 ? 59.369 28.712 3.248 1.00 17.06 140 ARG B CA 1
ATOM 3063 C C . ARG B 2 143 ? 59.401 27.694 2.120 1.00 18.20 140 ARG B C 1
ATOM 3064 O O . ARG B 2 143 ? 60.464 27.400 1.565 1.00 20.69 140 ARG B O 1
ATOM 3072 N N . ASP B 2 144 ? 58.244 27.129 1.837 1.00 17.76 141 ASP B N 1
ATOM 3073 C CA . ASP B 2 144 ? 58.054 26.157 0.778 1.00 20.34 141 ASP B CA 1
ATOM 3074 C C . ASP B 2 144 ? 57.858 26.881 -0.564 1.00 21.88 141 ASP B C 1
ATOM 3075 O O . ASP B 2 144 ? 58.039 28.107 -0.656 1.00 21.25 141 ASP B O 1
ATOM 3080 N N . ALA B 2 145 ? 57.515 26.131 -1.603 1.00 23.90 142 ALA B N 1
ATOM 3081 C CA . ALA B 2 145 ? 57.391 26.673 -2.955 1.00 24.08 142 ALA B CA 1
ATOM 3082 C C . ALA B 2 145 ? 56.293 27.713 -3.066 1.00 22.28 142 ALA B C 1
ATOM 3083 O O . ALA B 2 145 ? 56.302 28.509 -3.975 1.00 25.42 142 ALA B O 1
ATOM 3085 N N . ASN B 2 146 ? 55.346 27.693 -2.145 1.00 21.42 143 ASN B N 1
ATOM 3086 C CA . ASN B 2 146 ? 54.262 28.655 -2.107 1.00 20.98 143 ASN B CA 1
ATOM 3087 C C . ASN B 2 146 ? 54.512 29.793 -1.142 1.00 17.72 143 ASN B C 1
ATOM 3088 O O . ASN B 2 146 ? 53.634 30.621 -0.983 1.00 23.26 143 ASN B O 1
ATOM 3093 N N . GLY B 2 147 ? 55.695 29.876 -0.547 1.00 16.74 144 GLY B N 1
ATOM 3094 C CA . GLY B 2 147 ? 55.985 30.957 0.380 1.00 19.22 144 GLY B CA 1
ATOM 3095 C C . GLY B 2 147 ? 55.424 30.740 1.778 1.00 18.24 144 GLY B C 1
ATOM 3096 O O . GLY B 2 147 ? 55.219 31.708 2.557 1.00 20.90 144 GLY B O 1
ATOM 3097 N N . GLU B 2 148 ? 55.194 29.466 2.125 1.00 17.47 145 GLU B N 1
ATOM 3098 C CA . GLU B 2 148 ? 54.573 29.113 3.402 1.00 17.19 145 GLU B CA 1
ATOM 3099 C C . GLU B 2 148 ? 55.506 28.375 4.357 1.00 18.00 145 GLU B C 1
ATOM 3100 O O . GLU B 2 148 ? 56.409 27.655 3.924 1.00 17.96 145 GLU B O 1
ATOM 3106 N N . TYR B 2 149 ? 55.273 28.581 5.654 1.00 15.40 146 TYR B N 1
ATOM 3107 C CA . TYR B 2 149 ? 55.876 27.810 6.702 1.00 15.07 146 TYR B CA 1
ATOM 3108 C C . TYR B 2 149 ? 54.916 26.709 7.198 1.00 13.99 146 TYR B C 1
ATOM 3109 O O . TYR B 2 149 ? 53.713 26.808 7.032 1.00 14.73 146 TYR B O 1
ATOM 3118 N N . PRO B 2 150 ? 55.471 25.662 7.801 1.00 15.09 147 PRO B N 1
ATOM 3119 C CA . PRO B 2 150 ? 54.600 24.636 8.412 1.00 14.15 147 PRO B CA 1
ATOM 3120 C C . PRO B 2 150 ? 53.796 25.168 9.589 1.00 15.28 147 PRO B C 1
ATOM 3121 O O . PRO B 2 150 ? 54.155 26.195 10.145 1.00 14.47 147 PRO B O 1
ATOM 3125 N N . ILE B 2 151 ? 52.755 24.448 10.002 1.00 14.22 148 ILE B N 1
ATOM 3126 C CA . ILE B 2 151 ? 52.048 24.669 11.244 1.00 14.02 148 ILE B CA 1
ATOM 3127 C C . ILE B 2 151 ? 52.499 23.590 12.217 1.00 14.30 148 ILE B C 1
ATOM 3128 O O . ILE B 2 151 ? 52.641 22.399 11.817 1.00 17.93 148 ILE B O 1
ATOM 3133 N N . ALA B 2 152 ? 52.741 23.996 13.454 1.00 16.18 149 ALA B N 1
ATOM 3134 C CA . ALA B 2 152 ? 52.947 23.105 14.582 1.00 15.67 149 ALA B CA 1
ATOM 3135 C C . ALA B 2 152 ? 51.790 23.259 15.530 1.00 17.10 149 ALA B C 1
ATOM 3136 O O . ALA B 2 152 ? 51.260 24.357 15.729 1.00 17.53 149 ALA B O 1
ATOM 3138 N N . ARG B 2 153 ? 51.392 22.139 16.123 1.00 17.12 150 ARG B N 1
ATOM 3139 C CA . ARG B 2 153 ? 50.433 22.127 17.193 1.00 16.01 150 ARG B CA 1
ATOM 3140 C C . ARG B 2 153 ? 51.067 21.707 18.486 1.00 16.04 150 ARG B C 1
ATOM 3141 O O . ARG B 2 153 ? 52.062 20.955 18.520 1.00 16.04 150 ARG B O 1
ATOM 3157 N N . GLU B 2 155 ? 49.830 20.587 22.612 1.00 18.83 152 GLU B N 1
ATOM 3158 C CA . GLU B 2 155 ? 48.836 20.336 23.639 1.00 20.98 152 GLU B CA 1
ATOM 3159 C C . GLU B 2 155 ? 49.541 19.727 24.832 1.00 19.41 152 GLU B C 1
ATOM 3160 O O . GLU B 2 155 ? 50.122 18.641 24.717 1.00 20.22 152 GLU B O 1
ATOM 3166 N N . ARG B 2 156 ? 49.496 20.419 25.980 1.00 22.10 153 ARG B N 1
ATOM 3167 C CA . ARG B 2 156 ? 50.122 19.951 27.199 1.00 22.18 153 ARG B CA 1
ATOM 3168 C C . ARG B 2 156 ? 51.611 19.748 26.917 1.00 23.68 153 ARG B C 1
ATOM 3169 O O . ARG B 2 156 ? 52.291 20.699 26.510 1.00 22.42 153 ARG B O 1
ATOM 3177 N N . ASN B 2 157 ? 52.080 18.508 27.039 1.00 20.68 154 ASN B N 1
ATOM 3178 C CA . ASN B 2 157 ? 53.485 18.153 26.906 1.00 21.22 154 ASN B CA 1
ATOM 3179 C C . ASN B 2 157 ? 53.903 17.731 25.478 1.00 20.05 154 ASN B C 1
ATOM 3180 O O . ASN B 2 157 ? 55.090 17.450 25.239 1.00 24.60 154 ASN B O 1
ATOM 3185 N N A GLU B 2 158 ? 52.921 17.655 24.566 0.70 17.98 155 GLU B N 1
ATOM 3186 N N B GLU B 2 158 ? 52.950 17.713 24.551 0.30 18.56 155 GLU B N 1
ATOM 3187 C CA A GLU B 2 158 ? 53.108 17.170 23.193 0.70 17.66 155 GLU B CA 1
ATOM 3188 C CA B GLU B 2 158 ? 53.197 17.201 23.216 0.30 18.80 155 GLU B CA 1
ATOM 3189 C C A GLU B 2 158 ? 53.232 18.360 22.205 0.70 17.67 155 GLU B C 1
ATOM 3190 C C B GLU B 2 158 ? 53.183 18.312 22.160 0.30 17.65 155 GLU B C 1
ATOM 3191 O O A GLU B 2 158 ? 52.484 19.338 22.297 0.70 19.79 155 GLU B O 1
ATOM 3192 O O B GLU B 2 158 ? 52.302 19.174 22.145 0.30 19.68 155 GLU B O 1
ATOM 3203 N N . PHE B 2 159 ? 54.184 18.266 21.291 1.00 15.25 156 PHE B N 1
ATOM 3204 C CA . PHE B 2 159 ? 54.451 19.302 20.285 1.00 15.45 156 PHE B CA 1
ATOM 3205 C C . PHE B 2 159 ? 54.766 18.613 18.977 1.00 15.86 156 PHE B C 1
ATOM 3206 O O . PHE B 2 159 ? 55.688 17.801 18.931 1.00 19.46 156 PHE B O 1
ATOM 3214 N N . TRP B 2 160 ? 54.009 18.904 17.929 1.00 14.58 157 TRP B N 1
ATOM 3215 C CA . TRP B 2 160 ? 54.179 18.227 16.656 1.00 15.32 157 TRP B CA 1
ATOM 3216 C C . TRP B 2 160 ? 53.903 19.073 15.429 1.00 13.57 157 TRP B C 1
ATOM 3217 O O . TRP B 2 160 ? 53.097 20.016 15.458 1.00 15.77 157 TRP B O 1
ATOM 3228 N N . LEU B 2 161 ? 54.490 18.664 14.319 1.00 14.55 158 LEU B N 1
ATOM 3229 C CA . LEU B 2 161 ? 54.184 19.310 13.042 1.00 16.16 158 LEU B CA 1
ATOM 3230 C C . LEU B 2 161 ? 52.845 18.782 12.575 1.00 16.72 158 LEU B C 1
ATOM 3231 O O . LEU B 2 161 ? 52.584 17.559 12.628 1.00 15.95 158 LEU B O 1
ATOM 3236 N N . ALA B 2 162 ? 52.010 19.698 12.121 1.00 15.15 159 ALA B N 1
ATOM 3237 C CA . ALA B 2 162 ? 50.604 19.411 11.826 1.00 18.09 159 ALA B CA 1
ATOM 3238 C C . ALA B 2 162 ? 50.325 19.811 10.379 1.00 16.63 159 ALA B C 1
ATOM 3239 O O . ALA B 2 162 ? 50.919 19.233 9.465 1.00 15.87 159 ALA B O 1
ATOM 3241 N N . GLU B 2 163 ? 49.448 20.772 10.146 1.00 15.73 160 GLU B N 1
ATOM 3242 C CA . GLU B 2 163 ? 49.089 21.230 8.798 1.00 15.56 160 GLU B CA 1
ATOM 3243 C C . GLU B 2 163 ? 50.328 21.670 7.977 1.00 13.96 160 GLU B C 1
ATOM 3244 O O . GLU B 2 163 ? 51.345 22.093 8.543 1.00 15.16 160 GLU B O 1
ATOM 3250 N N . SER B 2 164 ? 50.241 21.487 6.663 1.00 16.69 161 SER B N 1
ATOM 3251 C CA . SER B 2 164 ? 51.277 21.928 5.736 1.00 15.77 161 SER B CA 1
ATOM 3252 C C . SER B 2 164 ? 51.567 23.402 5.850 1.00 15.59 161 SER B C 1
ATOM 3253 O O . SER B 2 164 ? 52.678 23.792 5.640 1.00 17.15 161 SER B O 1
ATOM 3256 N N . SER B 2 165 ? 50.560 24.187 6.186 1.00 15.47 162 SER B N 1
ATOM 3257 C CA . SER B 2 165 ? 50.666 25.637 6.211 1.00 16.37 162 SER B CA 1
ATOM 3258 C C . SER B 2 165 ? 49.425 26.233 6.833 1.00 14.78 162 SER B C 1
ATOM 3259 O O . SER B 2 165 ? 48.384 25.587 7.008 1.00 14.92 162 SER B O 1
ATOM 3262 N N . LEU B 2 166 ? 49.515 27.526 7.076 1.00 14.03 163 LEU B N 1
ATOM 3263 C CA . LEU B 2 166 ? 48.374 28.292 7.485 1.00 15.95 163 LEU B CA 1
ATOM 3264 C C . LEU B 2 166 ? 47.219 28.218 6.471 1.00 16.37 163 LEU B C 1
ATOM 3265 O O . LEU B 2 166 ? 46.047 28.300 6.871 1.00 15.09 163 LEU B O 1
ATOM 3270 N N . VAL B 2 167 ? 47.522 28.064 5.168 1.00 15.49 164 VAL B N 1
ATOM 3271 C CA . VAL B 2 167 ? 46.500 27.927 4.173 1.00 16.41 164 VAL B CA 1
ATOM 3272 C C . VAL B 2 167 ? 45.669 26.673 4.419 1.00 14.66 164 VAL B C 1
ATOM 3273 O O . VAL B 2 167 ? 44.432 26.732 4.389 1.00 15.88 164 VAL B O 1
ATOM 3277 N N . GLU B 2 168 ? 46.315 25.538 4.630 1.00 15.50 165 GLU B N 1
ATOM 3278 C CA . GLU B 2 168 ? 45.565 24.335 4.931 1.00 14.97 165 GLU B CA 1
ATOM 3279 C C . GLU B 2 168 ? 44.749 24.504 6.222 1.00 15.09 165 GLU B C 1
ATOM 3280 O O . GLU B 2 168 ? 43.547 24.138 6.281 1.00 15.55 165 GLU B O 1
ATOM 3286 N N . TYR B 2 169 ? 45.380 25.031 7.262 1.00 15.95 166 TYR B N 1
ATOM 3287 C CA . TYR B 2 169 ? 44.694 25.248 8.524 1.00 16.34 166 TYR B CA 1
ATOM 3288 C C . TYR B 2 169 ? 43.392 26.042 8.299 1.00 15.64 166 TYR B C 1
ATOM 3289 O O . TYR B 2 169 ? 42.331 25.674 8.788 1.00 15.68 166 TYR B O 1
ATOM 3298 N N . LEU B 2 170 ? 43.491 27.160 7.600 1.00 15.98 167 LEU B N 1
ATOM 3299 C CA . LEU B 2 170 ? 42.359 28.013 7.418 1.00 14.74 167 LEU B CA 1
ATOM 3300 C C . LEU B 2 170 ? 41.272 27.413 6.541 1.00 17.09 167 LEU B C 1
ATOM 3301 O O . LEU B 2 170 ? 40.118 27.614 6.839 1.00 18.99 167 LEU B O 1
ATOM 3306 N N . TYR B 2 171 ? 41.629 26.648 5.488 1.00 17.07 168 TYR B N 1
ATOM 3307 C CA . TYR B 2 171 ? 40.632 25.981 4.668 1.00 15.98 168 TYR B CA 1
ATOM 3308 C C . TYR B 2 171 ? 39.796 25.047 5.596 1.00 16.62 168 TYR B C 1
ATOM 3309 O O . TYR B 2 171 ? 38.578 24.920 5.453 1.00 16.81 168 TYR B O 1
ATOM 3318 N N . ASN B 2 172 ? 40.461 24.366 6.526 1.00 18.34 169 ASN B N 1
ATOM 3319 C CA . ASN B 2 172 ? 39.749 23.505 7.452 1.00 17.84 169 ASN B CA 1
ATOM 3320 C C . ASN B 2 172 ? 38.840 24.287 8.420 1.00 18.57 169 ASN B C 1
ATOM 3321 O O . ASN B 2 172 ? 37.691 23.920 8.639 1.00 19.85 169 ASN B O 1
ATOM 3326 N N . ILE B 2 173 ? 39.365 25.359 8.985 1.00 18.02 170 ILE B N 1
ATOM 3327 C CA . ILE B 2 173 ? 38.529 26.254 9.807 1.00 17.58 170 ILE B CA 1
ATOM 3328 C C . ILE B 2 173 ? 37.234 26.687 9.080 1.00 18.60 170 ILE B C 1
ATOM 3329 O O . ILE B 2 173 ? 36.102 26.523 9.631 1.00 18.50 170 ILE B O 1
ATOM 3334 N N . ILE B 2 174 ? 37.356 27.204 7.846 1.00 16.98 171 ILE B N 1
ATOM 3335 C CA . ILE B 2 174 ? 36.214 27.761 7.157 1.00 17.64 171 ILE B CA 1
ATOM 3336 C C . ILE B 2 174 ? 35.237 26.712 6.612 1.00 20.01 171 ILE B C 1
ATOM 3337 O O . ILE B 2 174 ? 34.087 27.037 6.324 1.00 21.69 171 ILE B O 1
ATOM 3342 N N . SER B 2 175 ? 35.678 25.448 6.531 1.00 19.89 172 SER B N 1
ATOM 3343 C CA . SER B 2 175 ? 34.879 24.386 5.956 1.00 21.14 172 SER B CA 1
ATOM 3344 C C . SER B 2 175 ? 33.578 24.205 6.716 1.00 24.03 172 SER B C 1
ATOM 3345 O O . SER B 2 175 ? 32.579 23.791 6.137 1.00 35.06 172 SER B O 1
ATOM 3348 N N . GLY B 2 176 ? 33.560 24.561 8.000 1.00 22.28 173 GLY B N 1
ATOM 3349 C CA . GLY B 2 176 ? 32.335 24.422 8.810 1.00 26.19 173 GLY B CA 1
ATOM 3350 C C . GLY B 2 176 ? 31.258 25.464 8.553 1.00 27.42 173 GLY B C 1
ATOM 3351 O O . GLY B 2 176 ? 30.124 25.290 8.969 1.00 29.48 173 GLY B O 1
ATOM 3352 N N . ALA B 2 177 ? 31.605 26.536 7.856 1.00 25.05 174 ALA B N 1
ATOM 3353 C CA . ALA B 2 177 ? 30.688 27.637 7.626 1.00 25.14 174 ALA B CA 1
ATOM 3354 C C . ALA B 2 177 ? 29.528 27.180 6.722 1.00 31.75 174 ALA B C 1
ATOM 3355 O O . ALA B 2 177 ? 29.738 26.412 5.766 1.00 28.98 174 ALA B O 1
ATOM 3357 N N A LYS B 2 178 ? 28.347 27.738 7.003 0.50 34.87 175 LYS B N 1
ATOM 3358 N N B LYS B 2 178 ? 28.291 27.545 7.048 0.50 36.10 175 LYS B N 1
ATOM 3359 C CA A LYS B 2 178 ? 27.112 27.531 6.244 0.50 37.98 175 LYS B CA 1
ATOM 3360 C CA B LYS B 2 178 ? 27.176 27.130 6.199 0.50 39.16 175 LYS B CA 1
ATOM 3361 C C A LYS B 2 178 ? 27.252 27.799 4.750 0.50 39.32 175 LYS B C 1
ATOM 3362 C C B LYS B 2 178 ? 27.357 27.859 4.879 0.50 43.52 175 LYS B C 1
ATOM 3363 O O A LYS B 2 178 ? 26.689 27.074 3.917 0.50 36.93 175 LYS B O 1
ATOM 3364 O O B LYS B 2 178 ? 27.617 29.057 4.861 0.50 46.47 175 LYS B O 1
ATOM 3375 N N A ASP B 2 179 ? 28.000 28.850 4.420 0.50 37.10 176 ASP B N 1
ATOM 3376 N N B ASP B 2 179 ? 27.295 27.133 3.772 0.50 42.33 176 ASP B N 1
ATOM 3377 C CA A ASP B 2 179 ? 28.036 29.371 3.053 0.50 46.69 176 ASP B CA 1
ATOM 3378 C CA B ASP B 2 179 ? 27.348 27.787 2.475 0.50 46.38 176 ASP B CA 1
ATOM 3379 C C A ASP B 2 179 ? 29.118 28.719 2.191 0.50 34.40 176 ASP B C 1
ATOM 3380 C C B ASP B 2 179 ? 28.775 28.161 1.986 0.50 42.48 176 ASP B C 1
ATOM 3381 O O A ASP B 2 179 ? 29.356 29.176 1.073 0.50 51.01 176 ASP B O 1
ATOM 3382 O O B ASP B 2 179 ? 28.917 28.836 0.964 0.50 63.29 176 ASP B O 1
ATOM 3391 N N . ILE B 2 180 ? 29.805 27.692 2.698 1.00 28.71 177 ILE B N 1
ATOM 3392 C CA . ILE B 2 180 ? 31.044 27.306 2.118 1.00 33.04 177 ILE B CA 1
ATOM 3393 C C . ILE B 2 180 ? 30.688 25.965 1.566 1.00 38.77 177 ILE B C 1
ATOM 3394 O O . ILE B 2 180 ? 30.204 25.119 2.312 1.00 52.52 177 ILE B O 1
ATOM 3399 N N . GLY B 2 181 ? 30.932 25.771 0.286 1.00 43.84 178 GLY B N 1
ATOM 3400 C CA . GLY B 2 181 ? 30.497 24.553 -0.417 1.00 52.36 178 GLY B CA 1
ATOM 3401 C C . GLY B 2 181 ? 31.372 23.316 -0.301 1.00 43.08 178 GLY B C 1
ATOM 3402 O O . GLY B 2 181 ? 31.385 22.484 -1.187 1.00 45.93 178 GLY B O 1
ATOM 3403 N N . PHE B 2 182 ? 32.097 23.176 0.781 1.00 31.67 179 PHE B N 1
ATOM 3404 C CA . PHE B 2 182 ? 32.906 21.974 0.989 1.00 30.25 179 PHE B CA 1
ATOM 3405 C C . PHE B 2 182 ? 32.923 21.626 2.470 1.00 31.58 179 PHE B C 1
ATOM 3406 O O . PHE B 2 182 ? 32.496 22.427 3.307 1.00 32.42 179 PHE B O 1
ATOM 3414 N N . THR B 2 183 ? 33.363 20.408 2.781 1.00 29.70 180 THR B N 1
ATOM 3415 C CA . THR B 2 183 ? 33.547 19.987 4.169 1.00 29.64 180 THR B CA 1
ATOM 3416 C C . THR B 2 183 ? 34.961 19.491 4.382 1.00 27.58 180 THR B C 1
ATOM 3417 O O . THR B 2 183 ? 35.745 19.391 3.416 1.00 27.45 180 THR B O 1
ATOM 3421 N N A GLU B 2 184 ? 35.318 19.146 5.616 0.50 28.30 181 GLU B N 1
ATOM 3422 N N B GLU B 2 184 ? 35.260 19.191 5.646 0.50 30.93 181 GLU B N 1
ATOM 3423 C CA A GLU B 2 184 ? 36.631 18.547 5.851 0.50 28.55 181 GLU B CA 1
ATOM 3424 C CA B GLU B 2 184 ? 36.422 18.412 6.069 0.50 34.91 181 GLU B CA 1
ATOM 3425 C C A GLU B 2 184 ? 36.827 17.269 5.025 0.50 27.59 181 GLU B C 1
ATOM 3426 C C B GLU B 2 184 ? 36.773 17.285 5.101 0.50 29.16 181 GLU B C 1
ATOM 3427 O O A GLU B 2 184 ? 37.961 16.901 4.731 0.50 25.45 181 GLU B O 1
ATOM 3428 O O B GLU B 2 184 ? 37.937 17.047 4.793 0.50 27.27 181 GLU B O 1
ATOM 3439 N N . GLU B 2 185 ? 35.745 16.615 4.608 1.00 28.54 182 GLU B N 1
ATOM 3440 C CA . GLU B 2 185 ? 35.907 15.356 3.824 1.00 29.25 182 GLU B CA 1
ATOM 3441 C C . GLU B 2 185 ? 36.468 15.669 2.440 1.00 26.98 182 GLU B C 1
ATOM 3442 O O . GLU B 2 185 ? 37.008 14.794 1.776 1.00 35.51 182 GLU B O 1
ATOM 3448 N N . ASP B 2 186 ? 36.392 16.951 2.036 1.00 28.13 183 ASP B N 1
ATOM 3449 C CA . ASP B 2 186 ? 36.915 17.403 0.735 1.00 25.27 183 ASP B CA 1
ATOM 3450 C C . ASP B 2 186 ? 38.352 17.924 0.831 1.00 23.95 183 ASP B C 1
ATOM 3451 O O . ASP B 2 186 ? 38.939 18.312 -0.186 1.00 27.20 183 ASP B O 1
ATOM 3456 N N . LEU B 2 187 ? 38.923 17.925 2.035 1.00 20.67 184 LEU B N 1
ATOM 3457 C CA . LEU B 2 187 ? 40.225 18.504 2.245 1.00 18.78 184 LEU B CA 1
ATOM 3458 C C . LEU B 2 187 ? 41.387 17.534 2.481 1.00 18.56 184 LEU B C 1
ATOM 3459 O O . LEU B 2 187 ? 42.438 17.922 2.940 1.00 18.88 184 LEU B O 1
ATOM 3464 N N . HIS B 2 188 ? 41.217 16.261 2.106 1.00 19.67 185 HIS B N 1
ATOM 3465 C CA . HIS B 2 188 ? 42.341 15.335 2.158 1.00 22.21 185 HIS B CA 1
ATOM 3466 C C . HIS B 2 188 ? 43.107 15.418 0.851 1.00 23.30 185 HIS B C 1
ATOM 3467 O O . HIS B 2 188 ? 43.052 14.547 0.024 1.00 26.38 185 HIS B O 1
ATOM 3474 N N . LEU B 2 189 ? 43.816 16.501 0.654 1.00 22.94 186 LEU B N 1
ATOM 3475 C CA . LEU B 2 189 ? 44.437 16.728 -0.627 1.00 22.99 186 LEU B CA 1
ATOM 3476 C C . LEU B 2 189 ? 45.858 16.191 -0.677 1.00 22.21 186 LEU B C 1
ATOM 3477 O O . LEU B 2 189 ? 46.667 16.428 0.228 1.00 21.08 186 LEU B O 1
ATOM 3482 N N . PRO B 2 190 ? 46.194 15.484 -1.761 1.00 22.11 187 PRO B N 1
ATOM 3483 C CA . PRO B 2 190 ? 47.543 14.953 -1.848 1.00 20.97 187 PRO B CA 1
ATOM 3484 C C . PRO B 2 190 ? 48.679 15.974 -1.866 1.00 19.62 187 PRO B C 1
ATOM 3485 O O . PRO B 2 190 ? 49.745 15.675 -1.357 1.00 21.30 187 PRO B O 1
ATOM 3489 N N . GLN B 2 191 ? 48.455 17.187 -2.390 1.00 21.38 188 GLN B N 1
ATOM 3490 C CA . GLN B 2 191 ? 49.505 18.200 -2.375 1.00 20.92 188 GLN B CA 1
ATOM 3491 C C . GLN B 2 191 ? 49.858 18.615 -0.943 1.00 20.30 188 GLN B C 1
ATOM 3492 O O . GLN B 2 191 ? 51.023 18.909 -0.625 1.00 20.50 188 GLN B O 1
ATOM 3498 N N . TRP B 2 192 ? 48.846 18.653 -0.081 1.00 18.41 189 TRP B N 1
ATOM 3499 C CA . TRP B 2 192 ? 49.057 19.017 1.308 1.00 20.02 189 TRP B CA 1
ATOM 3500 C C . TRP B 2 192 ? 49.835 17.928 2.029 1.00 20.84 189 TRP B C 1
ATOM 3501 O O . TRP B 2 192 ? 50.788 18.205 2.762 1.00 18.76 189 TRP B O 1
ATOM 3523 N N . ALA B 2 194 ? 51.851 15.753 0.626 1.00 20.62 191 ALA B N 1
ATOM 3524 C CA . ALA B 2 194 ? 53.224 15.777 0.084 1.00 25.07 191 ALA B CA 1
ATOM 3525 C C . ALA B 2 194 ? 54.043 16.863 0.757 1.00 20.93 191 ALA B C 1
ATOM 3526 O O . ALA B 2 194 ? 55.164 16.630 1.143 1.00 18.93 191 ALA B O 1
ATOM 3528 N N . GLN B 2 195 ? 53.454 18.047 0.921 1.00 21.49 192 GLN B N 1
ATOM 3529 C CA . GLN B 2 195 ? 54.109 19.121 1.660 1.00 18.70 192 GLN B CA 1
ATOM 3530 C C . GLN B 2 195 ? 54.398 18.789 3.143 1.00 17.04 192 GLN B C 1
ATOM 3531 O O . GLN B 2 195 ? 55.507 19.044 3.616 1.00 17.95 192 GLN B O 1
ATOM 3537 N N . GLN B 2 196 ? 53.445 18.178 3.858 1.00 17.01 193 GLN B N 1
ATOM 3538 C CA . GLN B 2 196 ? 53.683 17.780 5.232 1.00 17.02 193 GLN B CA 1
ATOM 3539 C C . GLN B 2 196 ? 54.873 16.839 5.302 1.00 17.55 193 GLN B C 1
ATOM 3540 O O . GLN B 2 196 ? 55.705 16.947 6.204 1.00 17.18 193 GLN B O 1
ATOM 3546 N N . LYS B 2 197 ? 54.956 15.923 4.338 1.00 19.04 194 LYS B N 1
ATOM 3547 C CA . LYS B 2 197 ? 56.046 14.967 4.338 1.00 20.86 194 LYS B CA 1
ATOM 3548 C C . LYS B 2 197 ? 57.375 15.685 4.153 1.00 20.26 194 LYS B C 1
ATOM 3549 O O . LYS B 2 197 ? 58.333 15.407 4.856 1.00 20.10 194 LYS B O 1
ATOM 3563 N N . ASN B 2 199 ? 58.061 18.756 4.843 1.00 19.89 196 ASN B N 1
ATOM 3564 C CA . ASN B 2 199 ? 58.288 19.537 6.061 1.00 17.74 196 ASN B CA 1
ATOM 3565 C C . ASN B 2 199 ? 58.862 18.741 7.194 1.00 16.52 196 ASN B C 1
ATOM 3566 O O . ASN B 2 199 ? 59.809 19.135 7.855 1.00 17.02 196 ASN B O 1
ATOM 3571 N N A GLU B 2 200 ? 58.276 17.589 7.427 0.70 16.51 197 GLU B N 1
ATOM 3572 N N B GLU B 2 200 ? 58.276 17.567 7.409 0.30 18.18 197 GLU B N 1
ATOM 3573 C CA A GLU B 2 200 ? 58.727 16.750 8.488 0.70 20.46 197 GLU B CA 1
ATOM 3574 C CA B GLU B 2 200 ? 58.712 16.659 8.459 0.30 22.01 197 GLU B CA 1
ATOM 3575 C C A GLU B 2 200 ? 60.168 16.234 8.245 0.70 22.78 197 GLU B C 1
ATOM 3576 C C B GLU B 2 200 ? 60.157 16.214 8.247 0.30 22.85 197 GLU B C 1
ATOM 3577 O O A GLU B 2 200 ? 60.970 16.200 9.171 0.70 23.21 197 GLU B O 1
ATOM 3578 O O B GLU B 2 200 ? 60.938 16.174 9.193 0.30 22.21 197 GLU B O 1
ATOM 3589 N N . GLN B 2 201 ? 60.513 15.901 7.004 1.00 20.96 198 GLN B N 1
ATOM 3590 C CA . GLN B 2 201 ? 61.859 15.491 6.694 1.00 24.90 198 GLN B CA 1
ATOM 3591 C C . GLN B 2 201 ? 62.855 16.655 6.878 1.00 23.25 198 GLN B C 1
ATOM 3592 O O . GLN B 2 201 ? 63.911 16.485 7.459 1.00 24.84 198 GLN B O 1
ATOM 3598 N N . ARG B 2 202 ? 62.485 17.832 6.410 1.00 18.99 199 ARG B N 1
ATOM 3599 C CA . ARG B 2 202 ? 63.377 18.984 6.473 1.00 18.93 199 ARG B CA 1
ATOM 3600 C C . ARG B 2 202 ? 63.648 19.427 7.918 1.00 19.89 199 ARG B C 1
ATOM 3601 O O . ARG B 2 202 ? 64.769 19.711 8.283 1.00 20.68 199 ARG B O 1
ATOM 3609 N N . ASP B 2 203 ? 62.589 19.495 8.708 1.00 17.87 200 ASP B N 1
ATOM 3610 C CA . ASP B 2 203 ? 62.593 20.071 10.058 1.00 18.04 200 ASP B CA 1
ATOM 3611 C C . ASP B 2 203 ? 62.676 19.038 11.174 1.00 20.93 200 ASP B C 1
ATOM 3612 O O . ASP B 2 203 ? 62.584 19.377 12.322 1.00 20.52 200 ASP B O 1
ATOM 3617 N N . ALA B 2 204 ? 62.906 17.772 10.846 1.00 21.99 201 ALA B N 1
ATOM 3618 C CA . ALA B 2 204 ? 62.912 16.723 11.874 1.00 23.15 201 ALA B CA 1
ATOM 3619 C C . ALA B 2 204 ? 63.910 16.986 13.019 1.00 21.45 201 ALA B C 1
ATOM 3620 O O . ALA B 2 204 ? 63.627 16.712 14.179 1.00 24.07 201 ALA B O 1
ATOM 3622 N N . ALA B 2 205 ? 65.092 17.492 12.701 1.00 22.04 202 ALA B N 1
ATOM 3623 C CA . ALA B 2 205 ? 66.110 17.677 13.729 1.00 25.80 202 ALA B CA 1
ATOM 3624 C C . ALA B 2 205 ? 65.647 18.759 14.722 1.00 24.06 202 ALA B C 1
ATOM 3625 O O . ALA B 2 205 ? 65.955 18.690 15.909 1.00 25.94 202 ALA B O 1
ATOM 3627 N N . LEU B 2 206 ? 64.911 19.753 14.228 1.00 19.92 203 LEU B N 1
ATOM 3628 C CA . LEU B 2 206 ? 64.348 20.783 15.103 1.00 21.41 203 LEU B CA 1
ATOM 3629 C C . LEU B 2 206 ? 63.204 20.264 15.990 1.00 18.60 203 LEU B C 1
ATOM 3630 O O . LEU B 2 206 ? 63.169 20.507 17.199 1.00 18.34 203 LEU B O 1
ATOM 3635 N N . LEU B 2 207 ? 62.295 19.525 15.389 1.00 18.41 204 LEU B N 1
ATOM 3636 C CA . LEU B 2 207 ? 61.195 18.931 16.111 1.00 20.82 204 LEU B CA 1
ATOM 3637 C C . LEU B 2 207 ? 61.673 17.984 17.202 1.00 21.20 204 LEU B C 1
ATOM 3638 O O . LEU B 2 207 ? 61.057 17.892 18.268 1.00 18.52 204 LEU B O 1
ATOM 3643 N N . ASP B 2 208 ? 62.783 17.308 16.959 1.00 21.98 205 ASP B N 1
ATOM 3644 C CA . ASP B 2 208 ? 63.410 16.445 17.980 1.00 22.81 205 ASP B CA 1
ATOM 3645 C C . ASP B 2 208 ? 63.824 17.224 19.223 1.00 20.29 205 ASP B C 1
ATOM 3646 O O . ASP B 2 208 ? 63.855 16.669 20.279 1.00 22.47 205 ASP B O 1
ATOM 3651 N N . LEU B 2 209 ? 64.123 18.520 19.078 1.00 20.04 206 LEU B N 1
ATOM 3652 C CA . LEU B 2 209 ? 64.516 19.362 20.187 1.00 18.01 206 LEU B CA 1
ATOM 3653 C C . LEU B 2 209 ? 63.355 19.949 20.993 1.00 19.97 206 LEU B C 1
ATOM 3654 O O . LEU B 2 209 ? 63.589 20.534 22.045 1.00 22.06 206 LEU B O 1
ATOM 3659 N N . GLU B 2 210 ? 62.124 19.814 20.497 1.00 16.24 207 GLU B N 1
ATOM 3660 C CA . GLU B 2 210 ? 60.963 20.385 21.143 1.00 17.42 207 GLU B CA 1
ATOM 3661 C C . GLU B 2 210 ? 60.506 19.484 22.289 1.00 17.82 207 GLU B C 1
ATOM 3662 O O . GLU B 2 210 ? 59.641 18.599 22.115 1.00 20.46 207 GLU B O 1
ATOM 3668 N N . ASP B 2 211 ? 61.049 19.765 23.468 1.00 18.06 208 ASP B N 1
ATOM 3669 C CA . ASP B 2 211 ? 60.760 18.991 24.672 1.00 18.59 208 ASP B CA 1
ATOM 3670 C C . ASP B 2 211 ? 61.184 19.838 25.860 1.00 18.48 208 ASP B C 1
ATOM 3671 O O . ASP B 2 211 ? 61.829 20.889 25.685 1.00 17.91 208 ASP B O 1
ATOM 3676 N N . TYR B 2 212 ? 60.829 19.393 27.045 1.00 20.17 209 TYR B N 1
ATOM 3677 C CA . TYR B 2 212 ? 61.192 20.053 28.293 1.00 18.71 209 TYR B CA 1
ATOM 3678 C C . TYR B 2 212 ? 62.697 20.162 28.413 1.00 16.49 209 TYR B C 1
ATOM 3679 O O . TYR B 2 212 ? 63.446 19.255 28.032 1.00 18.60 209 TYR B O 1
ATOM 3688 N N . HIS B 2 213 ? 63.154 21.266 28.959 1.00 17.53 210 HIS B N 1
ATOM 3689 C CA . HIS B 2 213 ? 64.553 21.424 29.251 1.00 17.39 210 HIS B CA 1
ATOM 3690 C C . HIS B 2 213 ? 64.992 20.393 30.283 1.00 19.32 210 HIS B C 1
ATOM 3691 O O . HIS B 2 213 ? 64.257 20.137 31.260 1.00 20.16 210 HIS B O 1
ATOM 3698 N N A GLU B 2 214 ? 66.166 19.809 30.119 0.70 20.36 211 GLU B N 1
ATOM 3699 N N B GLU B 2 214 ? 66.188 19.824 30.075 0.30 20.23 211 GLU B N 1
ATOM 3700 C CA A GLU B 2 214 ? 66.630 18.837 31.126 0.70 23.57 211 GLU B CA 1
ATOM 3701 C CA B GLU B 2 214 ? 66.822 18.883 31.030 0.30 22.53 211 GLU B CA 1
ATOM 3702 C C A GLU B 2 214 ? 66.750 19.459 32.525 0.70 22.45 211 GLU B C 1
ATOM 3703 C C B GLU B 2 214 ? 66.813 19.447 32.466 0.30 22.51 211 GLU B C 1
ATOM 3704 O O A GLU B 2 214 ? 66.583 18.778 33.535 0.70 22.97 211 GLU B O 1
ATOM 3705 O O B GLU B 2 214 ? 66.606 18.714 33.429 0.30 23.75 211 GLU B O 1
ATOM 3716 N N . ALA B 2 215 ? 67.091 20.742 32.596 1.00 23.18 212 ALA B N 1
ATOM 3717 C CA . ALA B 2 215 ? 67.164 21.424 33.896 1.00 23.57 212 ALA B CA 1
ATOM 3718 C C . ALA B 2 215 ? 65.814 21.575 34.600 1.00 22.69 212 ALA B C 1
ATOM 3719 O O . ALA B 2 215 ? 65.762 21.680 35.812 1.00 23.71 212 ALA B O 1
ATOM 3721 N N . PHE B 2 216 ? 64.732 21.605 33.840 1.00 22.69 213 PHE B N 1
ATOM 3722 C CA . PHE B 2 216 ? 63.416 21.770 34.429 1.00 21.32 213 PHE B CA 1
ATOM 3723 C C . PHE B 2 216 ? 63.072 20.539 35.307 1.00 20.87 213 PHE B C 1
ATOM 3724 O O . PHE B 2 216 ? 62.552 20.704 36.388 1.00 24.09 213 PHE B O 1
ATOM 3732 N N . TRP B 2 217 ? 63.453 19.325 34.906 1.00 30.65 214 TRP B N 1
ATOM 3733 C CA . TRP B 2 217 ? 63.144 18.161 35.773 1.00 29.89 214 TRP B CA 1
ATOM 3734 C C . TRP B 2 217 ? 63.861 18.262 37.098 1.00 34.25 214 TRP B C 1
ATOM 3735 O O . TRP B 2 217 ? 63.279 17.991 38.130 1.00 34.42 214 TRP B O 1
ATOM 3746 N N . ALA B 2 218 ? 65.134 18.644 37.049 1.00 34.89 215 ALA B N 1
ATOM 3747 C CA . ALA B 2 218 ? 65.896 18.895 38.253 1.00 35.61 215 ALA B CA 1
ATOM 3748 C C . ALA B 2 218 ? 65.235 19.942 39.128 1.00 36.05 215 ALA B C 1
ATOM 3749 O O . ALA B 2 218 ? 65.228 19.793 40.354 1.00 39.71 215 ALA B O 1
ATOM 3751 N N . LYS B 2 219 ? 64.715 21.000 38.513 1.00 36.22 216 LYS B N 1
ATOM 3752 C CA . LYS B 2 219 ? 64.027 22.067 39.262 1.00 38.01 216 LYS B CA 1
ATOM 3753 C C . LYS B 2 219 ? 62.836 21.511 39.973 1.00 43.23 216 LYS B C 1
ATOM 3754 O O . LYS B 2 219 ? 62.605 21.850 41.125 1.00 50.21 216 LYS B O 1
ATOM 3760 N N . LEU B 2 220 ? 62.060 20.670 39.289 1.00 42.21 217 LEU B N 1
ATOM 3761 C CA . LEU B 2 220 ? 60.855 20.115 39.901 1.00 43.63 217 LEU B CA 1
ATOM 3762 C C . LEU B 2 220 ? 61.203 19.296 41.127 1.00 46.97 217 LEU B C 1
ATOM 3763 O O . LEU B 2 220 ? 60.512 19.370 42.139 1.00 58.33 217 LEU B O 1
ATOM 3768 N N . ASP B 2 221 ? 62.297 18.550 41.036 1.00 45.04 218 ASP B N 1
ATOM 3769 C CA . ASP B 2 221 ? 62.687 17.619 42.096 1.00 47.14 218 ASP B CA 1
ATOM 3770 C C . ASP B 2 221 ? 63.170 18.333 43.345 1.00 47.19 218 ASP B C 1
ATOM 3771 O O . ASP B 2 221 ? 62.876 17.915 44.458 1.00 65.47 218 ASP B O 1
ATOM 3776 N N . ALA B 2 222 ? 63.907 19.424 43.147 1.00 61.42 219 ALA B N 1
ATOM 3777 C CA . ALA B 2 222 ? 64.252 20.329 44.244 1.00 59.50 219 ALA B CA 1
ATOM 3778 C C . ALA B 2 222 ? 62.993 21.075 44.706 1.00 51.67 219 ALA B C 1
ATOM 3779 O O . ALA B 2 222 ? 62.993 21.704 45.751 1.00 62.05 219 ALA B O 1
ATOM 3789 N N . ASP C 3 5 ? 63.171 18.196 -7.684 1.00 55.31 2 ASP C N 1
ATOM 3790 C CA . ASP C 3 5 ? 62.078 18.883 -6.975 1.00 50.88 2 ASP C CA 1
ATOM 3791 C C . ASP C 3 5 ? 61.453 19.967 -7.862 1.00 47.06 2 ASP C C 1
ATOM 3792 O O . ASP C 3 5 ? 61.965 21.086 -7.940 1.00 56.73 2 ASP C O 1
ATOM 3797 N N . ILE C 3 6 ? 60.326 19.601 -8.486 1.00 40.23 3 ILE C N 1
ATOM 3798 C CA . ILE C 3 6 ? 59.624 20.363 -9.518 1.00 31.23 3 ILE C CA 1
ATOM 3799 C C . ILE C 3 6 ? 58.609 21.323 -8.902 1.00 27.17 3 ILE C C 1
ATOM 3800 O O . ILE C 3 6 ? 57.769 20.922 -8.081 1.00 29.21 3 ILE C O 1
ATOM 3805 N N . SER C 3 7 ? 58.654 22.574 -9.327 1.00 26.86 4 SER C N 1
ATOM 3806 C CA . SER C 3 7 ? 57.659 23.571 -8.928 1.00 23.97 4 SER C CA 1
ATOM 3807 C C . SER C 3 7 ? 57.890 24.770 -9.842 1.00 25.34 4 SER C C 1
ATOM 3808 O O . SER C 3 7 ? 58.988 24.950 -10.401 1.00 25.55 4 SER C O 1
ATOM 3811 N N . LEU C 3 8 ? 56.851 25.578 -10.004 1.00 22.45 5 LEU C N 1
ATOM 3812 C CA . LEU C 3 8 ? 56.977 26.786 -10.791 1.00 21.76 5 LEU C CA 1
ATOM 3813 C C . LEU C 3 8 ? 58.032 27.711 -10.157 1.00 21.78 5 LEU C C 1
ATOM 3814 O O . LEU C 3 8 ? 58.800 28.375 -10.857 1.00 25.09 5 LEU C O 1
ATOM 3819 N N . THR C 3 9 ? 58.046 27.780 -8.829 1.00 25.21 6 THR C N 1
ATOM 3820 C CA . THR C 3 9 ? 58.975 28.620 -8.094 1.00 25.43 6 THR C CA 1
ATOM 3821 C C . THR C 3 9 ? 60.421 28.237 -8.418 1.00 25.97 6 THR C C 1
ATOM 3822 O O . THR C 3 9 ? 61.259 29.095 -8.750 1.00 25.20 6 THR C O 1
ATOM 3826 N N A ASN C 3 10 ? 60.705 26.941 -8.341 0.50 23.77 7 ASN C N 1
ATOM 3827 N N B ASN C 3 10 ? 60.711 26.939 -8.323 0.50 24.63 7 ASN C N 1
ATOM 3828 C CA A ASN C 3 10 ? 62.014 26.438 -8.697 0.50 26.14 7 ASN C CA 1
ATOM 3829 C CA B ASN C 3 10 ? 62.031 26.426 -8.656 0.50 26.88 7 ASN C CA 1
ATOM 3830 C C A ASN C 3 10 ? 62.367 26.749 -10.153 0.50 24.64 7 ASN C C 1
ATOM 3831 C C B ASN C 3 10 ? 62.378 26.700 -10.143 0.50 24.98 7 ASN C C 1
ATOM 3832 O O A ASN C 3 10 ? 63.503 27.162 -10.476 0.50 26.99 7 ASN C O 1
ATOM 3833 O O B ASN C 3 10 ? 63.526 27.070 -10.471 0.50 27.82 7 ASN C O 1
ATOM 3842 N N . LEU C 3 11 ? 61.398 26.532 -11.036 1.00 23.65 8 LEU C N 1
ATOM 3843 C CA . LEU C 3 11 ? 61.617 26.730 -12.449 1.00 24.48 8 LEU C CA 1
ATOM 3844 C C . LEU C 3 11 ? 61.994 28.175 -12.728 1.00 25.12 8 LEU C C 1
ATOM 3845 O O . LEU C 3 11 ? 62.920 28.447 -13.508 1.00 26.55 8 LEU C O 1
ATOM 3850 N N . ILE C 3 12 ? 61.291 29.082 -12.079 1.00 24.91 9 ILE C N 1
ATOM 3851 C CA . ILE C 3 12 ? 61.503 30.502 -12.288 1.00 25.98 9 ILE C CA 1
ATOM 3852 C C . ILE C 3 12 ? 62.928 30.880 -11.860 1.00 24.50 9 ILE C C 1
ATOM 3853 O O . ILE C 3 12 ? 63.599 31.597 -12.601 1.00 25.90 9 ILE C O 1
ATOM 3858 N N . GLU C 3 13 ? 63.430 30.325 -10.740 1.00 25.08 10 GLU C N 1
ATOM 3859 C CA . GLU C 3 13 ? 64.825 30.564 -10.345 1.00 28.82 10 GLU C CA 1
ATOM 3860 C C . GLU C 3 13 ? 65.808 30.039 -11.384 1.00 30.01 10 GLU C C 1
ATOM 3861 O O . GLU C 3 13 ? 66.834 30.688 -11.663 1.00 30.77 10 GLU C O 1
ATOM 3867 N N . LEU C 3 14 ? 65.502 28.895 -11.981 1.00 26.13 11 LEU C N 1
ATOM 3868 C CA . LEU C 3 14 ? 66.347 28.366 -13.052 1.00 25.73 11 LEU C CA 1
ATOM 3869 C C . LEU C 3 14 ? 66.292 29.208 -14.326 1.00 27.34 11 LEU C C 1
ATOM 3870 O O . LEU C 3 14 ? 67.293 29.352 -15.020 1.00 31.01 11 LEU C O 1
ATOM 3875 N N . VAL C 3 15 ? 65.131 29.773 -14.626 1.00 25.06 12 VAL C N 1
ATOM 3876 C CA . VAL C 3 15 ? 64.985 30.641 -15.789 1.00 27.39 12 VAL C CA 1
ATOM 3877 C C . VAL C 3 15 ? 65.881 31.872 -15.592 1.00 26.96 12 VAL C C 1
ATOM 3878 O O . VAL C 3 15 ? 66.646 32.255 -16.497 1.00 30.79 12 VAL C O 1
ATOM 3893 N N . LYS C 3 17 ? 68.523 31.969 -13.891 1.00 29.46 14 LYS C N 1
ATOM 3894 C CA . LYS C 3 17 ? 69.910 31.500 -14.039 1.00 31.90 14 LYS C CA 1
ATOM 3895 C C . LYS C 3 17 ? 70.341 31.466 -15.505 1.00 31.40 14 LYS C C 1
ATOM 3896 O O . LYS C 3 17 ? 71.453 31.883 -15.837 1.00 31.95 14 LYS C O 1
ATOM 3902 N N . VAL C 3 18 ? 69.478 30.976 -16.397 1.00 30.50 15 VAL C N 1
ATOM 3903 C CA . VAL C 3 18 ? 69.877 30.814 -17.806 1.00 26.82 15 VAL C CA 1
ATOM 3904 C C . VAL C 3 18 ? 69.637 32.029 -18.699 1.00 22.73 15 VAL C C 1
ATOM 3905 O O . VAL C 3 18 ? 70.164 32.085 -19.786 1.00 28.87 15 VAL C O 1
ATOM 3909 N N . ASN C 3 19 ? 68.821 32.976 -18.242 1.00 26.93 16 ASN C N 1
ATOM 3910 C CA . ASN C 3 19 ? 68.364 34.083 -19.080 1.00 23.89 16 ASN C CA 1
ATOM 3911 C C . ASN C 3 19 ? 69.554 34.808 -19.687 1.00 24.86 16 ASN C C 1
ATOM 3912 O O . ASN C 3 19 ? 70.472 35.260 -18.955 1.00 25.18 16 ASN C O 1
ATOM 3917 N N . ARG C 3 20 ? 69.546 34.911 -21.010 1.00 24.17 17 ARG C N 1
ATOM 3918 C CA . ARG C 3 20 ? 70.632 35.529 -21.764 1.00 24.13 17 ARG C CA 1
ATOM 3919 C C . ARG C 3 20 ? 70.321 36.975 -22.139 1.00 24.69 17 ARG C C 1
ATOM 3920 O O . ARG C 3 20 ? 71.136 37.643 -22.768 1.00 29.14 17 ARG C O 1
ATOM 3928 N N . ASN C 3 21 ? 69.159 37.462 -21.740 1.00 27.31 18 ASN C N 1
ATOM 3929 C CA . ASN C 3 21 ? 68.866 38.898 -21.759 1.00 26.69 18 ASN C CA 1
ATOM 3930 C C . ASN C 3 21 ? 69.471 39.563 -20.505 1.00 29.39 18 ASN C C 1
ATOM 3931 O O . ASN C 3 21 ? 69.024 39.310 -19.359 1.00 32.86 18 ASN C O 1
ATOM 3936 N N . LYS C 3 22 ? 70.493 40.393 -20.704 1.00 34.94 19 LYS C N 1
ATOM 3937 C CA . LYS C 3 22 ? 71.307 40.864 -19.587 1.00 32.06 19 LYS C CA 1
ATOM 3938 C C . LYS C 3 22 ? 70.535 41.692 -18.560 1.00 35.68 19 LYS C C 1
ATOM 3939 O O . LYS C 3 22 ? 70.755 41.523 -17.363 1.00 33.34 19 LYS C O 1
ATOM 3945 N N . VAL C 3 23 ? 69.663 42.586 -19.029 1.00 32.94 20 VAL C N 1
ATOM 3946 C CA . VAL C 3 23 ? 68.886 43.472 -18.162 1.00 32.69 20 VAL C CA 1
ATOM 3947 C C . VAL C 3 23 ? 67.393 43.210 -18.392 1.00 32.39 20 VAL C C 1
ATOM 3948 O O . VAL C 3 23 ? 66.820 43.657 -19.387 1.00 34.63 20 VAL C O 1
ATOM 3952 N N . PRO C 3 24 ? 66.763 42.461 -17.487 1.00 31.28 21 PRO C N 1
ATOM 3953 C CA . PRO C 3 24 ? 65.337 42.158 -17.691 1.00 29.38 21 PRO C CA 1
ATOM 3954 C C . PRO C 3 24 ? 64.436 43.384 -17.807 1.00 29.38 21 PRO C C 1
ATOM 3955 O O . PRO C 3 24 ? 64.739 44.441 -17.222 1.00 34.06 21 PRO C O 1
ATOM 3959 N N . THR C 3 25 ? 63.342 43.214 -18.546 1.00 32.35 22 THR C N 1
ATOM 3960 C CA . THR C 3 25 ? 62.246 44.176 -18.615 1.00 33.35 22 THR C CA 1
ATOM 3961 C C . THR C 3 25 ? 60.947 43.510 -18.067 1.00 31.97 22 THR C C 1
ATOM 3962 O O . THR C 3 25 ? 60.164 42.936 -18.822 1.00 31.09 22 THR C O 1
ATOM 3966 N N . PRO C 3 26 ? 60.726 43.567 -16.749 1.00 31.79 23 PRO C N 1
ATOM 3967 C CA . PRO C 3 26 ? 59.472 42.970 -16.240 1.00 29.23 23 PRO C CA 1
ATOM 3968 C C . PRO C 3 26 ? 58.233 43.718 -16.693 1.00 26.66 23 PRO C C 1
ATOM 3969 O O . PRO C 3 26 ? 58.280 44.956 -16.907 1.00 29.85 23 PRO C O 1
ATOM 3981 N N . SER C 3 28 ? 54.732 45.083 -15.315 1.00 28.29 25 SER C N 1
ATOM 3982 C CA . SER C 3 28 ? 54.306 45.487 -13.964 1.00 31.47 25 SER C CA 1
ATOM 3983 C C . SER C 3 28 ? 53.241 44.521 -13.433 1.00 29.76 25 SER C C 1
ATOM 3984 O O . SER C 3 28 ? 52.509 43.898 -14.217 1.00 28.20 25 SER C O 1
ATOM 3987 N N . ALA C 3 29 ? 53.152 44.414 -12.107 1.00 32.96 26 ALA C N 1
ATOM 3988 C CA . ALA C 3 29 ? 52.152 43.542 -11.461 1.00 33.10 26 ALA C CA 1
ATOM 3989 C C . ALA C 3 29 ? 50.745 43.896 -11.892 1.00 32.89 26 ALA C C 1
ATOM 3990 O O . ALA C 3 29 ? 49.909 43.019 -12.122 1.00 26.56 26 ALA C O 1
ATOM 3992 N N . GLU C 3 30 ? 50.467 45.198 -11.984 1.00 32.92 27 GLU C N 1
ATOM 3993 C CA . GLU C 3 30 ? 49.091 45.618 -12.309 1.00 32.85 27 GLU C CA 1
ATOM 3994 C C . GLU C 3 30 ? 48.755 45.329 -13.768 1.00 31.77 27 GLU C C 1
ATOM 3995 O O . GLU C 3 30 ? 47.627 44.961 -14.061 1.00 30.80 27 GLU C O 1
ATOM 4001 N N . GLU C 3 31 ? 49.710 45.480 -14.689 1.00 30.82 28 GLU C N 1
ATOM 4002 C CA . GLU C 3 31 ? 49.450 45.105 -16.082 1.00 26.74 28 GLU C CA 1
ATOM 4003 C C . GLU C 3 31 ? 49.219 43.589 -16.183 1.00 27.65 28 GLU C C 1
ATOM 4004 O O . GLU C 3 31 ? 48.296 43.124 -16.870 1.00 25.38 28 GLU C O 1
ATOM 4010 N N . ILE C 3 32 ? 50.026 42.829 -15.471 1.00 22.39 29 ILE C N 1
ATOM 4011 C CA . ILE C 3 32 ? 49.845 41.373 -15.452 1.00 24.10 29 ILE C CA 1
ATOM 4012 C C . ILE C 3 32 ? 48.482 40.969 -14.886 1.00 23.80 29 ILE C C 1
ATOM 4013 O O . ILE C 3 32 ? 47.810 40.109 -15.440 1.00 26.07 29 ILE C O 1
ATOM 4018 N N . SER C 3 33 ? 48.081 41.595 -13.783 1.00 26.32 30 SER C N 1
ATOM 4019 C CA . SER C 3 33 ? 46.793 41.275 -13.132 1.00 26.96 30 SER C CA 1
ATOM 4020 C C . SER C 3 33 ? 45.586 41.545 -13.992 1.00 24.85 30 SER C C 1
ATOM 4021 O O . SER C 3 33 ? 44.564 40.918 -13.813 1.00 30.31 30 SER C O 1
ATOM 4024 N N A ARG C 3 34 ? 45.717 42.470 -14.932 0.70 25.92 31 ARG C N 1
ATOM 4025 N N B ARG C 3 34 ? 45.715 42.480 -14.927 0.30 26.55 31 ARG C N 1
ATOM 4026 C CA A ARG C 3 34 ? 44.649 42.853 -15.858 0.70 25.20 31 ARG C CA 1
ATOM 4027 C CA B ARG C 3 34 ? 44.640 42.836 -15.849 0.30 26.17 31 ARG C CA 1
ATOM 4028 C C A ARG C 3 34 ? 44.528 41.860 -17.027 0.70 28.45 31 ARG C C 1
ATOM 4029 C C B ARG C 3 34 ? 44.557 41.913 -17.066 0.30 27.57 31 ARG C C 1
ATOM 4030 O O A ARG C 3 34 ? 43.480 41.773 -17.662 0.70 30.89 31 ARG C O 1
ATOM 4031 O O B ARG C 3 34 ? 43.570 41.949 -17.795 0.30 30.18 31 ARG C O 1
ATOM 4046 N N . LEU C 3 35 ? 45.591 41.112 -17.301 1.00 25.09 32 LEU C N 1
ATOM 4047 C CA . LEU C 3 35 ? 45.619 40.227 -18.484 1.00 23.05 32 LEU C CA 1
ATOM 4048 C C . LEU C 3 35 ? 44.591 39.115 -18.360 1.00 25.05 32 LEU C C 1
ATOM 4049 O O . LEU C 3 35 ? 44.433 38.563 -17.287 1.00 27.86 32 LEU C O 1
ATOM 4054 N N . ARG C 3 36 ? 43.887 38.868 -19.464 1.00 25.53 33 ARG C N 1
ATOM 4055 C CA . ARG C 3 36 ? 42.995 37.756 -19.674 1.00 25.26 33 ARG C CA 1
ATOM 4056 C C . ARG C 3 36 ? 43.376 37.129 -21.035 1.00 23.81 33 ARG C C 1
ATOM 4057 O O . ARG C 3 36 ? 43.919 37.790 -21.919 1.00 27.19 33 ARG C O 1
ATOM 4065 N N . VAL C 3 37 ? 43.066 35.854 -21.216 1.00 21.90 34 VAL C N 1
ATOM 4066 C CA . VAL C 3 37 ? 43.226 35.223 -22.514 1.00 18.92 34 VAL C CA 1
ATOM 4067 C C . VAL C 3 37 ? 41.860 34.857 -23.088 1.00 19.69 34 VAL C C 1
ATOM 4068 O O . VAL C 3 37 ? 40.968 34.460 -22.366 1.00 19.47 34 VAL C O 1
ATOM 4072 N N . ARG C 3 38 ? 41.684 35.004 -24.396 1.00 19.37 35 ARG C N 1
ATOM 4073 C CA . ARG C 3 38 ? 40.462 34.539 -25.014 1.00 18.67 35 ARG C CA 1
ATOM 4074 C C . ARG C 3 38 ? 40.341 33.030 -24.694 1.00 18.60 35 ARG C C 1
ATOM 4075 O O . ARG C 3 38 ? 41.351 32.315 -24.717 1.00 19.35 35 ARG C O 1
ATOM 4083 N N . LYS C 3 39 ? 39.127 32.567 -24.423 1.00 17.72 36 LYS C N 1
ATOM 4084 C CA . LYS C 3 39 ? 38.914 31.126 -24.096 1.00 20.20 36 LYS C CA 1
ATOM 4085 C C . LYS C 3 39 ? 38.848 30.281 -25.350 1.00 19.92 36 LYS C C 1
ATOM 4086 O O . LYS C 3 39 ? 39.234 29.085 -25.329 1.00 20.66 36 LYS C O 1
ATOM 4092 N N . TYR C 3 40 ? 38.364 30.870 -26.440 1.00 20.17 37 TYR C N 1
ATOM 4093 C CA . TYR C 3 40 ? 38.083 30.119 -27.642 1.00 18.03 37 TYR C CA 1
ATOM 4094 C C . TYR C 3 40 ? 38.892 30.606 -28.822 1.00 19.20 37 TYR C C 1
ATOM 4095 O O . TYR C 3 40 ? 39.366 31.749 -28.862 1.00 20.76 37 TYR C O 1
ATOM 4104 N N . ARG C 3 41 ? 39.044 29.706 -29.785 1.00 18.53 38 ARG C N 1
ATOM 4105 C CA . ARG C 3 41 ? 39.714 29.974 -31.035 1.00 20.85 38 ARG C CA 1
ATOM 4106 C C . ARG C 3 41 ? 39.019 31.055 -31.887 1.00 20.65 38 ARG C C 1
ATOM 4107 O O . ARG C 3 41 ? 39.694 31.880 -32.556 1.00 20.79 38 ARG C O 1
ATOM 4115 N N . ASP C 3 42 ? 37.699 31.049 -31.904 1.00 19.14 39 ASP C N 1
ATOM 4116 C CA . ASP C 3 42 ? 36.948 31.892 -32.843 1.00 23.35 39 ASP C CA 1
ATOM 4117 C C . ASP C 3 42 ? 37.147 33.375 -32.501 1.00 24.27 39 ASP C C 1
ATOM 4118 O O . ASP C 3 42 ? 36.781 33.795 -31.403 1.00 22.86 39 ASP C O 1
ATOM 4123 N N . PRO C 3 43 ? 37.692 34.162 -33.457 1.00 24.70 40 PRO C N 1
ATOM 4124 C CA . PRO C 3 43 ? 37.943 35.553 -33.119 1.00 29.86 40 PRO C CA 1
ATOM 4125 C C . PRO C 3 43 ? 36.712 36.312 -32.659 1.00 29.07 40 PRO C C 1
ATOM 4126 O O . PRO C 3 43 ? 36.838 37.324 -31.984 1.00 31.05 40 PRO C O 1
ATOM 4130 N N . GLN C 3 44 ? 35.537 35.871 -33.063 1.00 28.37 41 GLN C N 1
ATOM 4131 C CA . GLN C 3 44 ? 34.308 36.607 -32.733 1.00 37.01 41 GLN C CA 1
ATOM 4132 C C . GLN C 3 44 ? 33.705 36.211 -31.398 1.00 31.33 41 GLN C C 1
ATOM 4133 O O . GLN C 3 44 ? 32.759 36.836 -30.947 1.00 29.70 41 GLN C O 1
ATOM 4139 N N . ASN C 3 45 ? 34.265 35.193 -30.754 1.00 28.51 42 ASN C N 1
ATOM 4140 C CA . ASN C 3 45 ? 33.814 34.782 -29.442 1.00 26.80 42 ASN C CA 1
ATOM 4141 C C . ASN C 3 45 ? 34.664 35.546 -28.463 1.00 22.90 42 ASN C C 1
ATOM 4142 O O . ASN C 3 45 ? 35.875 35.361 -28.434 1.00 24.09 42 ASN C O 1
ATOM 4147 N N . THR C 3 46 ? 34.047 36.450 -27.702 1.00 28.71 43 THR C N 1
ATOM 4148 C CA . THR C 3 46 ? 34.788 37.397 -26.830 1.00 27.95 43 THR C CA 1
ATOM 4149 C C . THR C 3 46 ? 35.003 36.897 -25.404 1.00 25.07 43 THR C C 1
ATOM 4150 O O . THR C 3 46 ? 35.533 37.595 -24.553 1.00 23.27 43 THR C O 1
ATOM 4154 N N . GLU C 3 47 ? 34.573 35.678 -25.140 1.00 21.54 44 GLU C N 1
ATOM 4155 C CA . GLU C 3 47 ? 34.730 35.106 -23.815 1.00 22.64 44 GLU C CA 1
ATOM 4156 C C . GLU C 3 47 ? 36.200 34.976 -23.446 1.00 21.90 44 GLU C C 1
ATOM 4157 O O . GLU C 3 47 ? 37.044 34.563 -24.267 1.00 23.82 44 GLU C O 1
ATOM 4163 N N . THR C 3 48 ? 36.522 35.315 -22.210 1.00 22.13 45 THR C N 1
ATOM 4164 C CA . THR C 3 48 ? 37.897 35.227 -21.734 1.00 21.68 45 THR C CA 1
ATOM 4165 C C . THR C 3 48 ? 37.991 34.346 -20.515 1.00 22.71 45 THR C C 1
ATOM 4166 O O . THR C 3 48 ? 36.977 34.000 -19.910 1.00 23.06 45 THR C O 1
ATOM 4170 N N . THR C 3 49 ? 39.219 33.964 -20.188 1.00 21.19 46 THR C N 1
ATOM 4171 C CA . THR C 3 49 ? 39.523 33.114 -19.044 1.00 22.93 46 THR C CA 1
ATOM 4172 C C . THR C 3 49 ? 40.900 33.485 -18.498 1.00 21.03 46 THR C C 1
ATOM 4173 O O . THR C 3 49 ? 41.547 34.412 -19.010 1.00 22.08 46 THR C O 1
ATOM 4177 N N . GLU C 3 50 ? 41.336 32.781 -17.460 1.00 22.66 47 GLU C N 1
ATOM 4178 C CA . GLU C 3 50 ? 42.582 33.064 -16.731 1.00 22.65 47 GLU C CA 1
ATOM 4179 C C . GLU C 3 50 ? 43.816 32.595 -17.497 1.00 23.19 47 GLU C C 1
ATOM 4180 O O . GLU C 3 50 ? 43.826 31.524 -18.165 1.00 24.19 47 GLU C O 1
ATOM 4186 N N . LEU C 3 51 ? 44.868 33.398 -17.409 1.00 22.54 48 LEU C N 1
ATOM 4187 C CA . LEU C 3 51 ? 46.203 32.955 -17.839 1.00 20.64 48 LEU C CA 1
ATOM 4188 C C . LEU C 3 51 ? 46.674 31.799 -16.958 1.00 21.22 48 LEU C C 1
ATOM 4189 O O . LEU C 3 51 ? 46.253 31.684 -15.810 1.00 23.05 48 LEU C O 1
ATOM 4194 N N . PRO C 3 52 ? 47.549 30.931 -17.475 1.00 22.32 49 PRO C N 1
ATOM 4195 C CA . PRO C 3 52 ? 48.183 29.981 -16.557 1.00 20.26 49 PRO C CA 1
ATOM 4196 C C . PRO C 3 52 ? 49.206 30.668 -15.651 1.00 23.42 49 PRO C C 1
ATOM 4197 O O . PRO C 3 52 ? 49.749 31.743 -16.003 1.00 21.56 49 PRO C O 1
ATOM 4201 N N . GLU C 3 53 ? 49.474 30.062 -14.496 1.00 21.58 50 GLU C N 1
ATOM 4202 C CA . GLU C 3 53 ? 50.370 30.663 -13.516 1.00 22.90 50 GLU C CA 1
ATOM 4203 C C . GLU C 3 53 ? 51.776 30.905 -14.052 1.00 22.29 50 GLU C C 1
ATOM 4204 O O . GLU C 3 53 ? 52.370 31.976 -13.801 1.00 24.11 50 GLU C O 1
ATOM 4210 N N . SER C 3 54 ? 52.286 29.936 -14.819 1.00 24.93 51 SER C N 1
ATOM 4211 C CA . SER C 3 54 ? 53.620 30.014 -15.395 1.00 24.15 51 SER C CA 1
ATOM 4212 C C . SER C 3 54 ? 53.843 31.273 -16.244 1.00 21.09 51 SER C C 1
ATOM 4213 O O . SER C 3 54 ? 54.875 31.941 -16.127 1.00 23.24 51 SER C O 1
ATOM 4216 N N . LEU C 3 55 ? 52.890 31.588 -17.088 1.00 19.30 52 LEU C N 1
ATOM 4217 C CA . LEU C 3 55 ? 53.038 32.726 -17.983 1.00 20.58 52 LEU C CA 1
ATOM 4218 C C . LEU C 3 55 ? 53.032 34.050 -17.201 1.00 23.28 52 LEU C C 1
ATOM 4219 O O . LEU C 3 55 ? 53.837 34.993 -17.456 1.00 21.76 52 LEU C O 1
ATOM 4235 N N . ALA C 3 57 ? 54.080 34.355 -14.166 1.00 22.16 54 ALA C N 1
ATOM 4236 C CA . ALA C 3 57 ? 55.365 34.427 -13.487 1.00 23.93 54 ALA C CA 1
ATOM 4237 C C . ALA C 3 57 ? 56.499 34.884 -14.437 1.00 22.28 54 ALA C C 1
ATOM 4238 O O . ALA C 3 57 ? 57.428 35.632 -14.041 1.00 22.99 54 ALA C O 1
ATOM 4240 N N . LEU C 3 58 ? 56.457 34.407 -15.666 1.00 25.02 55 LEU C N 1
ATOM 4241 C CA . LEU C 3 58 ? 57.502 34.745 -16.634 1.00 23.45 55 LEU C CA 1
ATOM 4242 C C . LEU C 3 58 ? 57.457 36.208 -17.031 1.00 22.44 55 LEU C C 1
ATOM 4243 O O . LEU C 3 58 ? 58.493 36.867 -17.080 1.00 23.09 55 LEU C O 1
ATOM 4248 N N . LEU C 3 59 ? 56.255 36.714 -17.243 1.00 22.79 56 LEU C N 1
ATOM 4249 C CA . LEU C 3 59 ? 56.058 38.120 -17.584 1.00 21.32 56 LEU C CA 1
ATOM 4250 C C . LEU C 3 59 ? 56.473 39.028 -16.459 1.00 23.79 56 LEU C C 1
ATOM 4251 O O . LEU C 3 59 ? 56.994 40.113 -16.726 1.00 27.34 56 LEU C O 1
ATOM 4256 N N . ALA C 3 60 ? 56.240 38.608 -15.218 1.00 23.46 57 ALA C N 1
ATOM 4257 C CA . ALA C 3 60 ? 56.654 39.368 -14.039 1.00 24.80 57 ALA C CA 1
ATOM 4258 C C . ALA C 3 60 ? 58.157 39.488 -13.883 1.00 26.74 57 ALA C C 1
ATOM 4259 O O . ALA C 3 60 ? 58.635 40.476 -13.310 1.00 29.16 57 ALA C O 1
ATOM 4261 N N . TYR C 3 61 ? 58.888 38.491 -14.380 1.00 26.16 58 TYR C N 1
ATOM 4262 C CA . TYR C 3 61 ? 60.351 38.493 -14.349 1.00 25.79 58 TYR C CA 1
ATOM 4263 C C . TYR C 3 61 ? 60.988 39.253 -15.532 1.00 23.40 58 TYR C C 1
ATOM 4264 O O . TYR C 3 61 ? 61.734 40.266 -15.367 1.00 28.12 58 TYR C O 1
ATOM 4273 N N . ASP C 3 62 ? 60.708 38.775 -16.737 1.00 25.48 59 ASP C N 1
ATOM 4274 C CA . ASP C 3 62 ? 61.317 39.361 -17.918 1.00 24.88 59 ASP C CA 1
ATOM 4275 C C . ASP C 3 62 ? 60.500 39.181 -19.191 1.00 23.53 59 ASP C C 1
ATOM 4276 O O . ASP C 3 62 ? 60.501 38.101 -19.805 1.00 22.40 59 ASP C O 1
ATOM 4281 N N . ARG C 3 63 ? 59.848 40.254 -19.640 1.00 23.70 60 ARG C N 1
ATOM 4282 C CA . ARG C 3 63 ? 59.061 40.137 -20.853 1.00 24.99 60 ARG C CA 1
ATOM 4283 C C . ARG C 3 63 ? 59.950 39.972 -22.092 1.00 23.31 60 ARG C C 1
ATOM 4284 O O . ARG C 3 63 ? 59.454 39.693 -23.151 1.00 26.48 60 ARG C O 1
ATOM 4292 N N . ASP C 3 64 ? 61.250 40.178 -21.943 1.00 27.61 61 ASP C N 1
ATOM 4293 C CA . ASP C 3 64 ? 62.208 40.007 -23.046 1.00 27.99 61 ASP C CA 1
ATOM 4294 C C . ASP C 3 64 ? 63.134 38.809 -22.812 1.00 25.97 61 ASP C C 1
ATOM 4295 O O . ASP C 3 64 ? 64.229 38.761 -23.350 1.00 23.24 61 ASP C O 1
ATOM 4300 N N . LEU C 3 65 ? 62.678 37.849 -22.019 1.00 25.27 62 LEU C N 1
ATOM 4301 C CA . LEU C 3 65 ? 63.429 36.617 -21.703 1.00 23.05 62 LEU C CA 1
ATOM 4302 C C . LEU C 3 65 ? 64.097 35.964 -22.914 1.00 22.59 62 LEU C C 1
ATOM 4303 O O . LEU C 3 65 ? 63.459 35.780 -23.951 1.00 21.04 62 LEU C O 1
ATOM 4308 N N . LEU C 3 66 ? 65.375 35.601 -22.782 1.00 24.40 63 LEU C N 1
ATOM 4309 C CA . LEU C 3 66 ? 66.035 34.740 -23.779 1.00 23.56 63 LEU C CA 1
ATOM 4310 C C . LEU C 3 66 ? 66.504 33.491 -23.057 1.00 21.55 63 LEU C C 1
ATOM 4311 O O . LEU C 3 66 ? 67.165 33.589 -22.030 1.00 25.33 63 LEU C O 1
ATOM 4316 N N . SER C 3 67 ? 66.156 32.316 -23.570 1.00 22.31 64 SER C N 1
ATOM 4317 C CA . SER C 3 67 ? 66.572 31.053 -22.965 1.00 23.01 64 SER C CA 1
ATOM 4318 C C . SER C 3 67 ? 68.050 30.793 -23.136 1.00 22.21 64 SER C C 1
ATOM 4319 O O . SER C 3 67 ? 68.772 31.572 -23.750 1.00 23.72 64 SER C O 1
ATOM 4322 N N . ASN C 3 68 ? 68.493 29.653 -22.627 1.00 23.99 65 ASN C N 1
ATOM 4323 C CA . ASN C 3 68 ? 69.864 29.192 -22.844 1.00 24.71 65 ASN C CA 1
ATOM 4324 C C . ASN C 3 68 ? 70.238 29.018 -24.326 1.00 23.15 65 ASN C C 1
ATOM 4325 O O . ASN C 3 68 ? 71.412 28.939 -24.674 1.00 27.24 65 ASN C O 1
ATOM 4330 N N . TYR C 3 69 ? 69.249 28.958 -25.200 1.00 22.91 66 TYR C N 1
ATOM 4331 C CA . TYR C 3 69 ? 69.487 28.882 -26.651 1.00 22.73 66 TYR C CA 1
ATOM 4332 C C . TYR C 3 69 ? 69.709 30.255 -27.248 1.00 23.33 66 TYR C C 1
ATOM 4333 O O . TYR C 3 69 ? 69.922 30.372 -28.448 1.00 25.27 66 TYR C O 1
ATOM 4342 N N . ASN C 3 70 ? 69.602 31.295 -26.423 1.00 25.32 67 ASN C N 1
ATOM 4343 C CA . ASN C 3 70 ? 69.698 32.680 -26.879 1.00 24.08 67 ASN C CA 1
ATOM 4344 C C . ASN C 3 70 ? 68.554 33.002 -27.811 1.00 22.91 67 ASN C C 1
ATOM 4345 O O . ASN C 3 70 ? 68.744 33.685 -28.801 1.00 24.50 67 ASN C O 1
ATOM 4366 N N . PRO C 3 72 ? 64.024 33.672 -27.929 1.00 23.27 69 PRO C N 1
ATOM 4367 C CA . PRO C 3 72 ? 62.873 34.057 -27.106 1.00 22.30 69 PRO C CA 1
ATOM 4368 C C . PRO C 3 72 ? 61.959 32.863 -26.766 1.00 20.86 69 PRO C C 1
ATOM 4369 O O . PRO C 3 72 ? 62.151 31.734 -27.257 1.00 21.82 69 PRO C O 1
ATOM 4373 N N . VAL C 3 73 ? 61.013 33.154 -25.897 1.00 23.96 70 VAL C N 1
ATOM 4374 C CA . VAL C 3 73 ? 60.022 32.184 -25.393 1.00 21.40 70 VAL C CA 1
ATOM 4375 C C . VAL C 3 73 ? 58.617 32.762 -25.409 1.00 20.22 70 VAL C C 1
ATOM 4376 O O . VAL C 3 73 ? 57.678 32.119 -25.885 1.00 20.14 70 VAL C O 1
ATOM 4380 N N . ILE C 3 74 ? 58.487 33.995 -24.903 1.00 20.37 71 ILE C N 1
ATOM 4381 C CA . ILE C 3 74 ? 57.190 34.648 -24.752 1.00 20.99 71 ILE C CA 1
ATOM 4382 C C . ILE C 3 74 ? 57.074 35.941 -25.567 1.00 20.76 71 ILE C C 1
ATOM 4383 O O . ILE C 3 74 ? 56.262 36.812 -25.250 1.00 23.03 71 ILE C O 1
ATOM 4388 N N . GLU C 3 75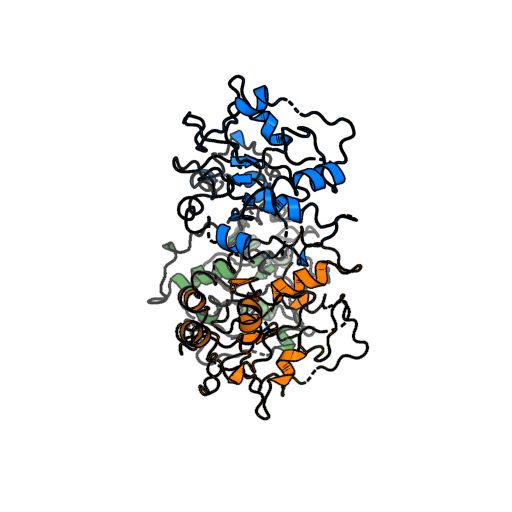 ? 57.832 36.044 -26.652 1.00 20.43 72 GLU C N 1
ATOM 4389 C CA . GLU C 3 75 ? 57.789 37.220 -27.509 1.00 20.07 72 GLU C CA 1
ATOM 4390 C C . GLU C 3 75 ? 56.568 37.262 -28.410 1.00 21.90 72 GLU C C 1
ATOM 4391 O O . GLU C 3 75 ? 55.827 38.261 -28.443 1.00 23.74 72 GLU C O 1
ATOM 4397 N N . THR C 3 76 ? 56.353 36.197 -29.174 1.00 20.75 73 THR C N 1
ATOM 4398 C CA . THR C 3 76 ? 55.250 36.148 -30.094 1.00 20.38 73 THR C CA 1
ATOM 4399 C C . THR C 3 76 ? 53.885 36.417 -29.450 1.00 18.04 73 THR C C 1
ATOM 4400 O O . THR C 3 76 ? 53.054 37.139 -30.018 1.00 21.35 73 THR C O 1
ATOM 4404 N N . LEU C 3 77 ? 53.662 35.860 -28.273 1.00 18.59 74 LEU C N 1
ATOM 4405 C CA . LEU C 3 77 ? 52.359 35.992 -27.657 1.00 17.31 74 LEU C CA 1
ATOM 4406 C C . LEU C 3 77 ? 52.051 37.458 -27.299 1.00 19.98 74 LEU C C 1
ATOM 4407 O O . LEU C 3 77 ? 50.885 37.850 -27.260 1.00 22.40 74 LEU C O 1
ATOM 4412 N N . GLN C 3 78 ? 53.078 38.250 -27.051 1.00 20.93 75 GLN C N 1
ATOM 4413 C CA . GLN C 3 78 ? 52.841 39.673 -26.709 1.00 22.34 75 GLN C CA 1
ATOM 4414 C C . GLN C 3 78 ? 52.227 40.442 -27.852 1.00 23.59 75 GLN C C 1
ATOM 4415 O O . GLN C 3 78 ? 51.498 41.431 -27.602 1.00 27.06 75 GLN C O 1
ATOM 4421 N N . LYS C 3 79 ? 52.444 39.963 -29.093 1.00 20.62 76 LYS C N 1
ATOM 4422 C CA . LYS C 3 79 ? 51.829 40.575 -30.270 1.00 24.48 76 LYS C CA 1
ATOM 4423 C C . LYS C 3 79 ? 50.317 40.383 -30.313 1.00 23.60 76 LYS C C 1
ATOM 4424 O O . LYS C 3 79 ? 49.651 41.048 -31.077 1.00 25.76 76 LYS C O 1
ATOM 4430 N N . SER C 3 80 ? 49.797 39.438 -29.520 1.00 21.53 77 SER C N 1
ATOM 4431 C CA . SER C 3 80 ? 48.357 39.139 -29.447 1.00 20.39 77 SER C CA 1
ATOM 4432 C C . SER C 3 80 ? 47.626 39.875 -28.338 1.00 22.80 77 SER C C 1
ATOM 4433 O O . SER C 3 80 ? 46.414 39.739 -28.228 1.00 23.18 77 SER C O 1
ATOM 4436 N N . ILE C 3 81 ? 48.343 40.665 -27.539 1.00 26.40 78 ILE C N 1
ATOM 4437 C CA . ILE C 3 81 ? 47.726 41.415 -26.441 1.00 24.69 78 ILE C CA 1
ATOM 4438 C C . ILE C 3 81 ? 47.146 42.749 -26.926 1.00 27.89 78 ILE C C 1
ATOM 4439 O O . ILE C 3 81 ? 47.897 43.588 -27.424 1.00 28.94 78 ILE C O 1
ATOM 4444 N N . ASP C 3 82 ? 45.830 42.945 -26.773 1.00 23.99 79 ASP C N 1
ATOM 4445 C CA . ASP C 3 82 ? 45.180 44.221 -27.178 1.00 29.28 79 ASP C CA 1
ATOM 4446 C C . ASP C 3 82 ? 45.240 45.277 -26.086 1.00 32.78 79 ASP C C 1
ATOM 4447 O O . ASP C 3 82 ? 45.875 45.068 -25.034 1.00 31.38 79 ASP C O 1
ATOM 4452 N N . ASN C 3 83 ? 44.599 46.419 -26.347 1.00 35.94 80 ASN C N 1
ATOM 4453 C CA . ASN C 3 83 ? 44.640 47.563 -25.398 1.00 41.48 80 ASN C CA 1
ATOM 4454 C C . ASN C 3 83 ? 43.877 47.366 -24.094 1.00 38.31 80 ASN C C 1
ATOM 4455 O O . ASN C 3 83 ? 44.081 48.128 -23.162 1.00 36.54 80 ASN C O 1
ATOM 4460 N N . GLU C 3 84 ? 43.010 46.357 -24.027 1.00 34.87 81 GLU C N 1
ATOM 4461 C CA . GLU C 3 84 ? 42.275 46.042 -22.786 1.00 45.05 81 GLU C CA 1
ATOM 4462 C C . GLU C 3 84 ? 42.999 44.971 -21.989 1.00 33.79 81 GLU C C 1
ATOM 4463 O O . GLU C 3 84 ? 42.544 44.619 -20.909 1.00 37.98 81 GLU C O 1
ATOM 4469 N N . GLY C 3 85 ? 44.101 44.437 -22.512 1.00 32.47 82 GLY C N 1
ATOM 4470 C CA . GLY C 3 85 ? 44.869 43.432 -21.803 1.00 30.46 82 GLY C CA 1
ATOM 4471 C C . GLY C 3 85 ? 44.405 42.024 -22.200 1.00 28.97 82 GLY C C 1
ATOM 4472 O O . GLY C 3 85 ? 44.734 41.047 -21.528 1.00 28.19 82 GLY C O 1
ATOM 4473 N N . VAL C 3 86 ? 43.644 41.897 -23.284 1.00 26.52 83 VAL C N 1
ATOM 4474 C CA . VAL C 3 86 ? 43.158 40.558 -23.685 1.00 23.22 83 VAL C CA 1
ATOM 4475 C C . VAL C 3 86 ? 44.122 39.942 -24.693 1.00 21.94 83 VAL C C 1
ATOM 4476 O O . VAL C 3 86 ? 44.491 40.576 -25.693 1.00 24.19 83 VAL C O 1
ATOM 4480 N N . ILE C 3 87 ? 44.556 38.716 -24.415 1.00 21.35 84 ILE C N 1
ATOM 4481 C CA . ILE C 3 87 ? 45.388 37.963 -25.353 1.00 22.26 84 ILE C CA 1
ATOM 4482 C C . ILE C 3 87 ? 44.455 37.248 -26.312 1.00 21.58 84 ILE C C 1
ATOM 4483 O O . ILE C 3 87 ? 43.708 36.325 -25.932 1.00 21.39 84 ILE C O 1
ATOM 4488 N N . HIS C 3 88 ? 44.496 37.667 -27.566 1.00 21.21 85 HIS C N 1
ATOM 4489 C CA . HIS C 3 88 ? 43.718 37.031 -28.574 1.00 22.57 85 HIS C CA 1
ATOM 4490 C C . HIS C 3 88 ? 44.341 35.690 -28.959 1.00 21.52 85 HIS C C 1
ATOM 4491 O O . HIS C 3 88 ? 45.553 35.474 -28.769 1.00 18.74 85 HIS C O 1
ATOM 4498 N N . SER C 3 89 ? 43.518 34.810 -29.512 1.00 19.77 86 SER C N 1
ATOM 4499 C CA . SER C 3 89 ? 44.014 33.475 -29.838 1.00 17.83 86 SER C CA 1
ATOM 4500 C C . SER C 3 89 ? 44.915 33.537 -31.044 1.00 18.93 86 SER C C 1
ATOM 4501 O O . SER C 3 89 ? 44.740 34.378 -31.931 1.00 19.83 86 SER C O 1
ATOM 4504 N N . TYR C 3 90 ? 45.856 32.592 -31.094 1.00 18.20 87 TYR C N 1
ATOM 4505 C CA . TYR C 3 90 ? 46.636 32.325 -32.287 1.00 20.38 87 TYR C CA 1
ATOM 4506 C C . TYR C 3 90 ? 45.850 31.307 -33.119 1.00 25.19 87 TYR C C 1
ATOM 4507 O O . TYR C 3 90 ? 45.047 30.551 -32.585 1.00 24.87 87 TYR C O 1
ATOM 4516 N N . SER C 3 91 ? 46.052 31.311 -34.429 1.00 24.80 88 SER C N 1
ATOM 4517 C CA . SER C 3 91 ? 45.390 30.326 -35.274 1.00 24.89 88 SER C CA 1
ATOM 4518 C C . SER C 3 91 ? 46.391 29.395 -35.944 1.00 25.36 88 SER C C 1
ATOM 4519 O O . SER C 3 91 ? 47.477 29.808 -36.330 1.00 33.88 88 SER C O 1
ATOM 4522 N N . PRO C 3 92 ? 46.030 28.117 -36.094 1.00 21.15 89 PRO C N 1
ATOM 4523 C CA . PRO C 3 92 ? 47.018 27.197 -36.665 1.00 19.91 89 PRO C CA 1
ATOM 4524 C C . PRO C 3 92 ? 46.997 27.154 -38.205 1.00 22.29 89 PRO C C 1
ATOM 4525 O O . PRO C 3 92 ? 47.657 26.283 -38.791 1.00 18.55 89 PRO C O 1
ATOM 4529 N N . ASP C 3 93 ? 46.284 28.076 -38.865 1.00 19.45 90 ASP C N 1
ATOM 4530 C CA . ASP C 3 93 ? 46.094 27.970 -40.314 1.00 18.98 90 ASP C CA 1
ATOM 4531 C C . ASP C 3 93 ? 47.391 27.999 -41.147 1.00 18.72 90 ASP C C 1
ATOM 4532 O O . ASP C 3 93 ? 47.524 27.214 -42.100 1.00 18.11 90 ASP C O 1
ATOM 4537 N N A GLU C 3 94 ? 48.310 28.915 -40.799 0.70 18.37 91 GLU C N 1
ATOM 4538 N N B GLU C 3 94 ? 48.327 28.887 -40.806 0.30 18.15 91 GLU C N 1
ATOM 4539 C CA A GLU C 3 94 ? 49.599 29.048 -41.467 0.70 20.58 91 GLU C CA 1
ATOM 4540 C CA B GLU C 3 94 ? 49.559 29.005 -41.577 0.30 19.10 91 GLU C CA 1
ATOM 4541 C C A GLU C 3 94 ? 50.363 27.739 -41.446 0.70 17.26 91 GLU C C 1
ATOM 4542 C C B GLU C 3 94 ? 50.435 27.759 -41.448 0.30 18.07 91 GLU C C 1
ATOM 4543 O O A GLU C 3 94 ? 50.812 27.255 -42.489 0.70 17.35 91 GLU C O 1
ATOM 4544 O O B GLU C 3 94 ? 51.038 27.330 -42.432 0.30 18.05 91 GLU C O 1
ATOM 4555 N N . GLU C 3 95 ? 50.495 27.169 -40.255 1.00 18.95 92 GLU C N 1
ATOM 4556 C CA . GLU C 3 95 ? 51.214 25.893 -40.104 1.00 20.49 92 GLU C CA 1
ATOM 4557 C C . GLU C 3 95 ? 50.540 24.798 -40.921 1.00 17.60 92 GLU C C 1
ATOM 4558 O O . GLU C 3 95 ? 51.231 24.003 -41.624 1.00 17.78 92 GLU C O 1
ATOM 4564 N N . ALA C 3 96 ? 49.222 24.746 -40.847 1.00 16.70 93 ALA C N 1
ATOM 4565 C CA . ALA C 3 96 ? 48.427 23.767 -41.607 1.00 17.01 93 ALA C CA 1
ATOM 4566 C C . ALA C 3 96 ? 48.616 23.874 -43.119 1.00 16.94 93 ALA C C 1
ATOM 4567 O O . ALA C 3 96 ? 48.728 22.870 -43.836 1.00 17.27 93 ALA C O 1
ATOM 4569 N N . TYR C 3 97 ? 48.641 25.117 -43.624 1.00 15.95 94 TYR C N 1
ATOM 4570 C CA . TYR C 3 97 ? 48.784 25.386 -45.027 1.00 16.98 94 TYR C CA 1
ATOM 4571 C C . TYR C 3 97 ? 50.160 24.924 -45.523 1.00 17.03 94 TYR C C 1
ATOM 4572 O O . TYR C 3 97 ? 50.272 24.273 -46.585 1.00 19.09 94 TYR C O 1
ATOM 4581 N N . TYR C 3 98 ? 51.182 25.233 -44.731 1.00 16.89 95 TYR C N 1
ATOM 4582 C CA . TYR C 3 98 ? 52.532 24.727 -44.948 1.00 20.32 95 TYR C CA 1
ATOM 4583 C C . TYR C 3 98 ? 52.542 23.188 -44.962 1.00 20.21 95 TYR C C 1
ATOM 4584 O O . TYR C 3 98 ? 53.196 22.542 -45.824 1.00 22.62 95 TYR C O 1
ATOM 4593 N N . GLY C 3 99 ? 51.777 22.631 -44.026 1.00 20.81 96 GLY C N 1
ATOM 4594 C CA . GLY C 3 99 ? 51.638 21.171 -43.866 1.00 22.19 96 GLY C CA 1
ATOM 4595 C C . GLY C 3 99 ? 51.100 20.356 -45.025 1.00 22.61 96 GLY C C 1
ATOM 4596 O O . GLY C 3 99 ? 51.355 19.138 -45.078 1.00 25.38 96 GLY C O 1
ATOM 4597 N N . VAL C 3 100 ? 50.336 20.968 -45.930 1.00 21.35 97 VAL C N 1
ATOM 4598 C CA . VAL C 3 100 ? 49.931 20.311 -47.181 1.00 25.35 97 VAL C CA 1
ATOM 4599 C C . VAL C 3 100 ? 50.739 20.767 -48.403 1.00 24.53 97 VAL C C 1
ATOM 4600 O O . VAL C 3 100 ? 50.396 20.471 -49.547 1.00 28.81 97 VAL C O 1
ATOM 4604 N N . GLY C 3 101 ? 51.824 21.461 -48.158 1.00 23.66 98 GLY C N 1
ATOM 4605 C CA . GLY C 3 101 ? 52.703 21.925 -49.224 1.00 25.44 98 GLY C CA 1
ATOM 4606 C C . GLY C 3 101 ? 52.230 23.078 -50.067 1.00 22.61 98 GLY C C 1
ATOM 4607 O O . GLY C 3 101 ? 52.747 23.269 -51.166 1.00 28.05 98 GLY C O 1
ATOM 4624 N N A ASP C 3 103 ? 52.597 26.376 -49.322 0.70 22.24 100 ASP C N 1
ATOM 4625 N N B ASP C 3 103 ? 52.380 26.150 -49.604 0.30 21.39 100 ASP C N 1
ATOM 4626 C CA A ASP C 3 103 ? 53.471 27.559 -49.354 0.70 20.81 100 ASP C CA 1
ATOM 4627 C CA B ASP C 3 103 ? 53.209 27.345 -49.418 0.30 21.50 100 ASP C CA 1
ATOM 4628 C C A ASP C 3 103 ? 54.090 27.778 -50.727 0.70 24.47 100 ASP C C 1
ATOM 4629 C C B ASP C 3 103 ? 54.175 27.673 -50.571 0.30 22.78 100 ASP C C 1
ATOM 4630 O O A ASP C 3 103 ? 54.203 28.942 -51.174 0.70 26.89 100 ASP C O 1
ATOM 4631 O O B ASP C 3 103 ? 54.689 28.794 -50.650 0.30 22.00 100 ASP C O 1
ATOM 4640 N N . SER C 3 104 ? 54.420 26.697 -51.444 1.00 21.07 101 SER C N 1
ATOM 4641 C CA . SER C 3 104 ? 55.119 26.885 -52.709 1.00 22.45 101 SER C CA 1
ATOM 4642 C C . SER C 3 104 ? 54.223 27.367 -53.847 1.00 23.02 101 SER C C 1
ATOM 4643 O O . SER C 3 104 ? 54.719 27.759 -54.895 1.00 21.30 101 SER C O 1
ATOM 4646 N N . SER C 3 105 ? 52.907 27.321 -53.645 1.00 21.23 102 SER C N 1
ATOM 4647 C CA . SER C 3 105 ? 51.942 27.503 -54.734 1.00 26.93 102 SER C CA 1
ATOM 4648 C C . SER C 3 105 ? 51.903 28.929 -55.247 1.00 22.65 102 SER C C 1
ATOM 4649 O O . SER C 3 105 ? 51.568 29.168 -56.404 1.00 25.32 102 SER C O 1
ATOM 4652 N N . GLY C 3 106 ? 52.249 29.868 -54.379 1.00 21.68 103 GLY C N 1
ATOM 4653 C CA . GLY C 3 106 ? 52.063 31.276 -54.671 1.00 27.94 103 GLY C CA 1
ATOM 4654 C C . GLY C 3 106 ? 50.646 31.789 -54.418 1.00 29.01 103 GLY C C 1
ATOM 4655 O O . GLY C 3 106 ? 50.389 32.948 -54.648 1.00 30.18 103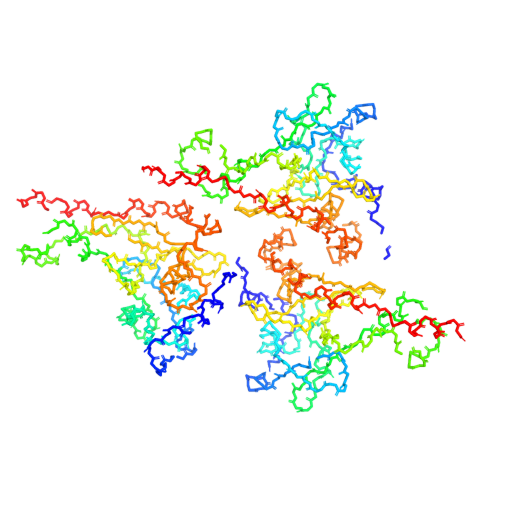 GLY C O 1
ATOM 4656 N N . ILE C 3 107 ? 49.736 30.926 -53.951 1.00 24.15 104 ILE C N 1
ATOM 4657 C CA . ILE C 3 107 ? 48.356 31.320 -53.622 1.00 23.43 104 ILE C CA 1
ATOM 4658 C C . ILE C 3 107 ? 48.308 31.779 -52.177 1.00 22.22 104 ILE C C 1
ATOM 4659 O O . ILE C 3 107 ? 48.773 31.088 -51.273 1.00 19.96 104 ILE C O 1
ATOM 4664 N N . ASP C 3 108 ? 47.808 32.985 -51.940 1.00 23.16 105 ASP C N 1
ATOM 4665 C CA . ASP C 3 108 ? 47.703 33.490 -50.586 1.00 23.01 105 ASP C CA 1
ATOM 4666 C C . ASP C 3 108 ? 46.725 32.640 -49.813 1.00 22.19 105 ASP C C 1
ATOM 4667 O O . ASP C 3 108 ? 45.663 32.265 -50.335 1.00 22.06 105 ASP C O 1
ATOM 4672 N N . ILE C 3 109 ? 47.052 32.419 -48.555 1.00 20.78 106 ILE C N 1
ATOM 4673 C CA . ILE C 3 109 ? 46.260 31.578 -47.674 1.00 19.94 106 ILE C CA 1
ATOM 4674 C C . ILE C 3 109 ? 44.815 32.072 -47.542 1.00 19.60 106 ILE C C 1
ATOM 4675 O O . ILE C 3 109 ? 43.866 31.288 -47.421 1.00 20.24 106 ILE C O 1
ATOM 4680 N N . GLU C 3 110 ? 44.641 33.377 -47.609 1.00 19.76 107 GLU C N 1
ATOM 4681 C CA . GLU C 3 110 ? 43.319 33.943 -47.443 1.00 21.90 107 GLU C CA 1
ATOM 4682 C C . GLU C 3 110 ? 42.363 33.390 -48.494 1.00 20.25 107 GLU C C 1
ATOM 4683 O O . GLU C 3 110 ? 41.183 33.253 -48.227 1.00 25.13 107 GLU C O 1
ATOM 4689 N N . ASP C 3 111 ? 42.859 33.100 -49.696 1.00 20.34 108 ASP C N 1
ATOM 4690 C CA . ASP C 3 111 ? 41.993 32.615 -50.761 1.00 25.76 108 ASP C CA 1
ATOM 4691 C C . ASP C 3 111 ? 41.408 31.236 -50.440 1.00 22.92 108 ASP C C 1
ATOM 4692 O O . ASP C 3 111 ? 40.424 30.839 -51.047 1.00 27.39 108 ASP C O 1
ATOM 4697 N N . LEU C 3 112 ? 42.045 30.518 -49.530 1.00 22.49 109 LEU C N 1
ATOM 4698 C CA . LEU C 3 112 ? 41.667 29.136 -49.193 1.00 21.09 109 LEU C CA 1
ATOM 4699 C C . LEU C 3 112 ? 41.113 28.972 -47.796 1.00 20.18 109 LEU C C 1
ATOM 4700 O O . LEU C 3 112 ? 40.803 27.870 -47.375 1.00 22.46 109 LEU C O 1
ATOM 4713 N N . PRO C 3 114 ? 38.576 28.684 -44.758 1.00 21.55 111 PRO C N 1
ATOM 4714 C CA . PRO C 3 114 ? 39.268 28.319 -43.514 1.00 19.20 111 PRO C CA 1
ATOM 4715 C C . PRO C 3 114 ? 40.100 27.072 -43.890 1.00 17.73 111 PRO C C 1
ATOM 4716 O O . PRO C 3 114 ? 39.561 26.132 -44.541 1.00 18.23 111 PRO C O 1
ATOM 4720 N N . VAL C 3 115 ? 41.347 27.042 -43.460 1.00 16.83 112 VAL C N 1
ATOM 4721 C CA . VAL C 3 115 ? 42.258 25.887 -43.690 1.00 15.75 112 VAL C CA 1
ATOM 4722 C C . VAL C 3 115 ? 42.006 24.838 -42.608 1.00 17.38 112 VAL C C 1
ATOM 4723 O O . VAL C 3 115 ? 41.712 23.677 -42.923 1.00 17.53 112 VAL C O 1
ATOM 4727 N N . TRP C 3 116 ? 42.127 25.240 -41.353 1.00 16.51 113 TRP C N 1
ATOM 4728 C CA . TRP C 3 116 ? 41.865 24.374 -40.215 1.00 18.05 113 TRP C CA 1
ATOM 4729 C C . TRP C 3 116 ? 40.412 24.491 -39.809 1.00 16.92 113 TRP C C 1
ATOM 4730 O O . TRP C 3 116 ? 39.705 25.447 -40.191 1.00 17.36 113 TRP C O 1
ATOM 4741 N N . SER C 3 117 ? 39.973 23.486 -39.038 1.00 16.47 114 SER C N 1
ATOM 4742 C CA . SER C 3 117 ? 38.648 23.440 -38.505 1.00 16.69 114 SER C CA 1
ATOM 4743 C C . SER C 3 117 ? 38.319 24.757 -37.791 1.00 15.77 114 SER C C 1
ATOM 4744 O O . SER C 3 117 ? 39.180 25.366 -37.166 1.00 17.75 114 SER C O 1
ATOM 4747 N N . ASN C 3 118 ? 37.074 25.161 -37.868 1.00 17.16 115 ASN C N 1
ATOM 4748 C CA . ASN C 3 118 ? 36.620 26.354 -37.103 1.00 18.43 115 ASN C CA 1
ATOM 4749 C C . ASN C 3 118 ? 35.408 26.025 -36.262 1.00 18.72 115 ASN C C 1
ATOM 4750 O O . ASN C 3 118 ? 34.541 26.882 -36.015 1.00 18.39 115 ASN C O 1
ATOM 4755 N N . ASP C 3 119 ? 35.315 24.765 -35.841 1.00 18.06 116 ASP C N 1
ATOM 4756 C CA . ASP C 3 119 ? 34.284 24.352 -34.893 1.00 18.80 116 ASP C CA 1
ATOM 4757 C C . ASP C 3 119 ? 34.298 25.310 -33.684 1.00 17.37 116 ASP C C 1
ATOM 4758 O O . ASP C 3 119 ? 35.369 25.635 -33.152 1.00 16.87 116 ASP C O 1
ATOM 4763 N N . PRO C 3 120 ? 33.122 25.782 -33.268 1.00 18.66 117 PRO C N 1
ATOM 4764 C CA . PRO C 3 120 ? 33.075 26.782 -32.201 1.00 18.51 117 PRO C CA 1
ATOM 4765 C C . PRO C 3 120 ? 33.499 26.324 -30.804 1.00 17.17 117 PRO C C 1
ATOM 4766 O O . PRO C 3 120 ? 33.645 27.150 -29.900 1.00 20.45 117 PRO C O 1
ATOM 4770 N N . ARG C 3 121 ? 33.647 24.992 -30.610 1.00 18.37 118 ARG C N 1
ATOM 4771 C CA . ARG C 3 121 ? 34.230 24.463 -29.379 1.00 16.81 118 ARG C CA 1
ATOM 4772 C C . ARG C 3 121 ? 35.755 24.578 -29.253 1.00 16.08 118 ARG C C 1
ATOM 4773 O O . ARG C 3 121 ? 36.298 24.401 -28.182 1.00 18.81 118 ARG C O 1
ATOM 4781 N N . LEU C 3 122 ? 36.449 24.861 -30.350 1.00 17.35 119 LEU C N 1
ATOM 4782 C CA . LEU C 3 122 ? 37.890 24.839 -30.361 1.00 15.39 119 LEU C CA 1
ATOM 4783 C C . LEU C 3 122 ? 38.473 25.865 -29.366 1.00 15.93 119 LEU C C 1
ATOM 4784 O O . LEU C 3 122 ? 38.005 27.037 -29.297 1.00 18.84 119 LEU C O 1
ATOM 4789 N N . PRO C 3 123 ? 39.448 25.422 -28.576 1.00 16.32 120 PRO C N 1
ATOM 4790 C CA . PRO C 3 123 ? 40.000 26.297 -27.566 1.00 17.42 120 PRO C CA 1
ATOM 4791 C C . PRO C 3 123 ? 41.000 27.309 -28.155 1.00 16.39 120 PRO C C 1
ATOM 4792 O O . PRO C 3 123 ? 41.571 27.077 -29.209 1.00 17.16 120 PRO C O 1
ATOM 4796 N N . ALA C 3 124 ? 41.204 28.418 -27.456 1.00 16.74 121 ALA C N 1
ATOM 4797 C CA . ALA C 3 124 ? 42.254 29.347 -27.845 1.00 17.33 121 ALA C CA 1
ATOM 4798 C C . ALA C 3 124 ? 43.643 28.725 -27.747 1.00 15.93 121 ALA C C 1
ATOM 4799 O O . ALA C 3 124 ? 43.864 27.749 -27.019 1.00 16.47 121 ALA C O 1
ATOM 4801 N N . LEU C 3 125 ? 44.590 29.330 -28.463 1.00 15.40 122 LEU C N 1
ATOM 4802 C CA . LEU C 3 125 ? 45.979 28.923 -28.413 1.00 13.88 122 LEU C CA 1
ATOM 4803 C C . LEU C 3 125 ? 46.850 30.148 -28.130 1.00 15.72 122 LEU C C 1
ATOM 4804 O O . LEU C 3 125 ? 46.557 31.239 -28.647 1.00 17.33 122 LEU C O 1
ATOM 4809 N N . ILE C 3 126 ? 47.893 29.937 -27.338 1.00 16.77 123 ILE C N 1
ATOM 4810 C CA . ILE C 3 126 ? 48.956 30.918 -27.105 1.00 17.84 123 ILE C CA 1
ATOM 4811 C C . ILE C 3 126 ? 50.260 30.326 -27.644 1.00 17.69 123 ILE C C 1
ATOM 4812 O O . ILE C 3 126 ? 50.707 29.264 -27.181 1.00 18.07 123 ILE C O 1
ATOM 4817 N N . ARG C 3 127 ? 50.873 30.979 -28.622 1.00 16.98 124 ARG C N 1
ATOM 4818 C CA . ARG C 3 127 ? 52.049 30.416 -29.230 1.00 17.44 124 ARG C CA 1
ATOM 4819 C C . ARG C 3 127 ? 53.247 30.753 -28.361 1.00 19.05 124 ARG C C 1
ATOM 4820 O O . ARG C 3 127 ? 53.423 31.891 -27.886 1.00 20.20 124 ARG C O 1
ATOM 4828 N N . ILE C 3 128 ? 54.050 29.753 -28.120 1.00 15.61 125 ILE C N 1
ATOM 4829 C CA . ILE C 3 128 ? 55.338 29.865 -27.425 1.00 16.95 125 ILE C CA 1
ATOM 4830 C C . ILE C 3 128 ? 56.475 29.771 -28.419 1.00 18.59 125 ILE C C 1
ATOM 4831 O O . ILE C 3 128 ? 56.534 28.836 -29.252 1.00 19.56 125 ILE C O 1
ATOM 4836 N N . ASP C 3 129 ? 57.419 30.724 -28.345 1.00 18.67 126 ASP C N 1
ATOM 4837 C CA . ASP C 3 129 ? 58.534 30.724 -29.260 1.00 19.54 126 ASP C CA 1
ATOM 4838 C C . ASP C 3 129 ? 59.431 29.570 -28.893 1.00 18.24 126 ASP C C 1
ATOM 4839 O O . ASP C 3 129 ? 59.734 29.370 -27.700 1.00 20.87 126 ASP C O 1
ATOM 4844 N N . HIS C 3 130 ? 59.809 28.798 -29.919 1.00 21.04 127 HIS C N 1
ATOM 4845 C CA . HIS C 3 130 ? 60.458 27.488 -29.732 1.00 20.17 127 HIS C CA 1
ATOM 4846 C C . HIS C 3 130 ? 61.861 27.501 -30.378 1.00 23.46 127 HIS C C 1
ATOM 4847 O O . HIS C 3 130 ? 62.230 28.420 -31.116 1.00 22.98 127 HIS C O 1
ATOM 4854 N N . VAL C 3 131 ? 62.609 26.456 -30.098 1.00 25.17 128 VAL C N 1
ATOM 4855 C CA . VAL C 3 131 ? 63.979 26.295 -30.524 1.00 24.30 128 VAL C CA 1
ATOM 4856 C C . VAL C 3 131 ? 64.139 25.376 -31.716 1.00 25.38 128 VAL C C 1
ATOM 4857 O O . VAL C 3 131 ? 65.245 25.229 -32.234 1.00 33.76 128 VAL C O 1
ATOM 4861 N N . GLY C 3 132 ? 63.049 24.748 -32.115 1.00 26.15 129 GLY C N 1
ATOM 4862 C CA . GLY C 3 132 ? 63.004 23.846 -33.286 1.00 30.51 129 GLY C CA 1
ATOM 4863 C C . GLY C 3 132 ? 61.868 24.161 -34.241 1.00 29.83 129 GLY C C 1
ATOM 4864 O O . GLY C 3 132 ? 61.289 25.252 -34.197 1.00 27.66 129 GLY C O 1
ATOM 4865 N N . ASP C 3 133 ? 61.537 23.189 -35.096 1.00 30.21 130 ASP C N 1
ATOM 4866 C CA . ASP C 3 133 ? 60.532 23.351 -36.173 1.00 35.29 130 ASP C CA 1
ATOM 4867 C C . ASP C 3 133 ? 59.098 23.248 -35.753 1.00 31.53 130 ASP C C 1
ATOM 4868 O O . ASP C 3 133 ? 58.210 23.804 -36.409 1.00 30.44 130 ASP C O 1
ATOM 4873 N N . GLN C 3 134 ? 58.832 22.485 -34.703 1.00 26.10 131 GLN C N 1
ATOM 4874 C CA . GLN C 3 134 ? 57.445 22.285 -34.312 1.00 23.23 131 GLN C CA 1
ATOM 4875 C C . GLN C 3 134 ? 56.867 23.559 -33.717 1.00 19.83 131 GLN C C 1
ATOM 4876 O O . GLN C 3 134 ? 57.600 24.369 -33.138 1.00 24.34 131 GLN C O 1
ATOM 4882 N N . ALA C 3 135 ? 55.571 23.752 -33.901 1.00 17.98 132 ALA C N 1
ATOM 4883 C CA . ALA C 3 135 ? 54.875 24.836 -33.235 1.00 15.92 132 ALA C CA 1
ATOM 4884 C C . ALA C 3 135 ? 54.487 24.383 -31.815 1.00 17.13 132 ALA C C 1
ATOM 4885 O O . ALA C 3 135 ? 54.045 23.240 -31.608 1.00 19.17 132 ALA C O 1
ATOM 4887 N N . ILE C 3 136 ? 54.641 25.280 -30.856 1.00 17.49 133 ILE C N 1
ATOM 4888 C CA . ILE C 3 136 ? 54.319 25.034 -29.460 1.00 16.04 133 ILE C CA 1
ATOM 4889 C C . ILE C 3 136 ? 53.192 25.990 -29.014 1.00 17.18 133 ILE C C 1
ATOM 4890 O O . ILE C 3 136 ? 53.303 27.210 -29.213 1.00 17.88 133 ILE C O 1
ATOM 4895 N N . PHE C 3 137 ? 52.128 25.426 -28.460 1.00 15.99 134 PHE C N 1
ATOM 4896 C CA . PHE C 3 137 ? 50.965 26.183 -28.011 1.00 17.24 134 PHE C CA 1
ATOM 4897 C C . PHE C 3 137 ? 50.606 25.866 -26.606 1.00 18.64 134 PHE C C 1
ATOM 4898 O O . PHE C 3 137 ? 50.541 24.693 -26.212 1.00 18.79 134 PHE C O 1
ATOM 4906 N N . ILE C 3 138 ? 50.284 26.891 -25.849 1.00 16.61 135 ILE C N 1
ATOM 4907 C CA . ILE C 3 138 ? 49.483 26.687 -24.665 1.00 16.66 135 ILE C CA 1
ATOM 4908 C C . ILE C 3 138 ? 48.051 26.452 -25.125 1.00 15.22 135 ILE C C 1
ATOM 4909 O O . ILE C 3 138 ? 47.482 27.257 -25.864 1.00 15.08 135 ILE C O 1
ATOM 4914 N N . TYR C 3 139 ? 47.457 25.320 -24.713 1.00 15.11 136 TYR C N 1
ATOM 4915 C CA . TYR C 3 139 ? 46.161 24.889 -25.178 1.00 13.46 136 TYR C CA 1
ATOM 4916 C C . TYR C 3 139 ? 45.146 25.295 -24.108 1.00 16.02 136 TYR C C 1
ATOM 4917 O O . TYR C 3 139 ? 45.100 24.709 -23.013 1.00 16.35 136 TYR C O 1
ATOM 4926 N N . ILE C 3 140 ? 44.344 26.331 -24.397 1.00 16.71 137 ILE C N 1
ATOM 4927 C CA . ILE C 3 140 ? 43.523 26.983 -23.381 1.00 17.66 137 ILE C CA 1
ATOM 4928 C C . ILE C 3 140 ? 42.198 26.237 -23.178 1.00 18.05 137 ILE C C 1
ATOM 4929 O O . ILE C 3 140 ? 41.157 26.590 -23.716 1.00 20.07 137 ILE C O 1
ATOM 4934 N N . THR C 3 141 ? 42.270 25.142 -22.418 1.00 19.78 138 THR C N 1
ATOM 4935 C CA . THR C 3 141 ? 41.113 24.342 -22.125 1.00 19.97 138 THR C CA 1
ATOM 4936 C C . THR C 3 141 ? 40.791 24.528 -20.648 1.00 21.29 138 THR C C 1
ATOM 4937 O O . THR C 3 141 ? 40.033 25.411 -20.294 1.00 22.74 138 THR C O 1
ATOM 4941 N N . GLU C 3 142 ? 41.367 23.708 -19.773 1.00 20.17 139 GLU C N 1
ATOM 4942 C CA . GLU C 3 142 ? 41.108 23.790 -18.327 1.00 20.09 139 GLU C CA 1
ATOM 4943 C C . GLU C 3 142 ? 42.433 23.845 -17.582 1.00 19.78 139 GLU C C 1
ATOM 4944 O O . GLU C 3 142 ? 43.421 23.223 -18.008 1.00 23.02 139 GLU C O 1
ATOM 4950 N N . ARG C 3 143 ? 42.485 24.632 -16.500 1.00 21.72 140 ARG C N 1
ATOM 4951 C CA . ARG C 3 143 ? 43.650 24.651 -15.642 1.00 22.54 140 ARG C CA 1
ATOM 4952 C C . ARG C 3 143 ? 43.658 23.471 -14.699 1.00 22.08 140 ARG C C 1
ATOM 4953 O O . ARG C 3 143 ? 42.648 23.110 -14.091 1.00 25.08 140 ARG C O 1
ATOM 4961 N N . ASP C 3 144 ? 44.816 22.881 -14.554 1.00 23.50 141 ASP C N 1
ATOM 4962 C CA . ASP C 3 144 ? 45.018 21.802 -13.616 1.00 26.75 141 ASP C CA 1
ATOM 4963 C C . ASP C 3 144 ? 45.220 22.276 -12.161 1.00 27.65 141 ASP C C 1
ATOM 4964 O O . ASP C 3 144 ? 45.104 23.477 -11.851 1.00 27.85 141 ASP C O 1
ATOM 4969 N N . ALA C 3 145 ? 45.521 21.329 -11.271 1.00 27.02 142 ALA C N 1
ATOM 4970 C CA . ALA C 3 145 ? 45.674 21.659 -9.856 1.00 29.79 142 ALA C CA 1
ATOM 4971 C C . ALA C 3 145 ? 46.788 22.660 -9.607 1.00 30.21 142 ALA C C 1
ATOM 4972 O O . ALA C 3 145 ? 46.800 23.281 -8.567 1.00 28.61 142 ALA C O 1
ATOM 4974 N N . ASN C 3 146 ? 47.741 22.763 -10.531 1.00 29.44 143 ASN C N 1
ATOM 4975 C CA . ASN C 3 146 ? 48.811 23.754 -10.437 1.00 28.61 143 ASN C CA 1
ATOM 4976 C C . ASN C 3 146 ? 48.518 25.071 -11.148 1.00 24.10 143 ASN C C 1
ATOM 4977 O O . ASN C 3 146 ? 49.371 25.942 -11.193 1.00 28.50 143 ASN C O 1
ATOM 4982 N N . GLY C 3 147 ? 47.318 25.235 -11.681 1.00 24.64 144 GLY C N 1
ATOM 4983 C CA . GLY C 3 147 ? 46.990 26.454 -12.422 1.00 22.81 144 GLY C CA 1
ATOM 4984 C C . GLY C 3 147 ? 47.595 26.495 -13.813 1.00 21.65 144 GLY C C 1
ATOM 4985 O O . GLY C 3 147 ? 47.795 27.585 -14.382 1.00 21.51 144 GLY C O 1
ATOM 4986 N N A GLU C 3 148 ? 47.840 25.326 -14.390 0.70 20.39 145 GLU C N 1
ATOM 4987 N N B GLU C 3 148 ? 47.883 25.327 -14.389 0.30 22.00 145 GLU C N 1
ATOM 4988 C CA A GLU C 3 148 ? 48.422 25.245 -15.729 0.70 21.80 145 GLU C CA 1
ATOM 4989 C CA B GLU C 3 148 ? 48.476 25.249 -15.732 0.30 22.53 145 GLU C CA 1
ATOM 4990 C C A GLU C 3 148 ? 47.494 24.663 -16.770 0.70 20.90 145 GLU C C 1
ATOM 4991 C C B GLU C 3 148 ? 47.524 24.661 -16.767 0.30 21.19 145 GLU C C 1
ATOM 4992 O O A GLU C 3 148 ? 46.673 23.798 -16.465 0.70 23.80 145 GLU C O 1
ATOM 4993 O O B GLU C 3 148 ? 46.697 23.810 -16.446 0.30 23.50 145 GLU C O 1
ATOM 5004 N N . TYR C 3 149 ? 47.696 25.089 -18.019 1.00 20.66 146 TYR C N 1
ATOM 5005 C CA . TYR C 3 149 ? 47.060 24.470 -19.176 1.00 17.76 146 TYR C CA 1
ATOM 5006 C C . TYR C 3 149 ? 48.033 23.515 -19.844 1.00 16.31 146 TYR C C 1
ATOM 5007 O O . TYR C 3 149 ? 49.268 23.600 -19.635 1.00 18.66 146 TYR C O 1
ATOM 5016 N N . PRO C 3 150 ? 47.514 22.578 -20.643 1.00 17.47 147 PRO C N 1
ATOM 5017 C CA . PRO C 3 150 ? 48.414 21.703 -21.420 1.00 16.97 147 PRO C CA 1
ATOM 5018 C C . PRO C 3 150 ? 49.178 22.410 -22.520 1.00 16.91 147 PRO C C 1
ATOM 5019 O O . PRO C 3 150 ? 48.806 23.518 -22.903 1.00 15.65 147 PRO C O 1
ATOM 5023 N N . ILE C 3 151 ? 50.216 21.762 -23.030 1.00 16.51 148 ILE C N 1
ATOM 5024 C CA . ILE C 3 151 ? 50.911 22.169 -24.228 1.00 15.29 148 ILE C CA 1
ATOM 5025 C C . ILE C 3 151 ? 50.446 21.303 -25.387 1.00 16.32 148 ILE C C 1
ATOM 5026 O O . ILE C 3 151 ? 50.317 20.047 -25.251 1.00 17.23 148 ILE C O 1
ATOM 5031 N N . ALA C 3 152 ? 50.165 21.950 -26.503 1.00 15.80 149 ALA C N 1
ATOM 5032 C CA . ALA C 3 152 ? 49.943 21.257 -27.761 1.00 16.67 149 ALA C CA 1
ATOM 5033 C C . ALA C 3 152 ? 51.066 21.541 -28.692 1.00 18.81 149 ALA C C 1
ATOM 5034 O O . ALA C 3 152 ? 51.625 22.654 -28.684 1.00 20.75 149 ALA C O 1
ATOM 5036 N N . ARG C 3 153 ? 51.385 20.541 -29.508 1.00 17.89 150 ARG C N 1
ATOM 5037 C CA . ARG C 3 153 ? 52.399 20.656 -30.543 1.00 17.28 150 ARG C CA 1
ATOM 5038 C C . ARG C 3 153 ? 51.768 20.456 -31.925 1.00 18.77 150 ARG C C 1
ATOM 5039 O O . ARG C 3 153 ? 50.825 19.702 -32.089 1.00 18.70 150 ARG C O 1
ATOM 5055 N N . GLU C 3 155 ? 53.059 19.989 -36.081 1.00 19.17 152 GLU C N 1
ATOM 5056 C CA . GLU C 3 155 ? 54.023 20.001 -37.119 1.00 25.05 152 GLU C CA 1
ATOM 5057 C C . GLU C 3 155 ? 53.339 19.551 -38.370 1.00 29.38 152 GLU C C 1
ATOM 5058 O O . GLU C 3 155 ? 52.841 18.411 -38.433 1.00 22.43 152 GLU C O 1
ATOM 5064 N N . ARG C 3 156 ? 53.289 20.480 -39.337 1.00 29.39 153 ARG C N 1
ATOM 5065 C CA . ARG C 3 156 ? 52.709 20.264 -40.640 1.00 22.82 153 ARG C CA 1
ATOM 5066 C C . ARG C 3 156 ? 51.254 19.917 -40.504 1.00 25.63 153 ARG C C 1
ATOM 5067 O O . ARG C 3 156 ? 50.492 20.752 -40.055 1.00 25.83 153 ARG C O 1
ATOM 5075 N N . ASN C 3 157 ? 50.880 18.684 -40.877 1.00 23.13 154 ASN C N 1
ATOM 5076 C CA . ASN C 3 157 ? 49.503 18.247 -40.869 1.00 22.45 154 ASN C CA 1
ATOM 5077 C C . ASN C 3 157 ? 49.083 17.585 -39.542 1.00 21.26 154 ASN C C 1
ATOM 5078 O O . ASN C 3 157 ? 47.929 17.219 -39.388 1.00 22.43 154 ASN C O 1
ATOM 5083 N N . GLU C 3 158 ? 50.003 17.448 -38.590 1.00 19.29 155 GLU C N 1
ATOM 5084 C CA . GLU C 3 158 ? 49.701 16.792 -37.313 1.00 20.12 155 GLU C CA 1
ATOM 5085 C C . GLU C 3 158 ? 49.633 17.774 -36.129 1.00 17.28 155 GLU C C 1
ATOM 5086 O O . GLU C 3 158 ? 50.468 18.678 -35.995 1.00 19.74 155 GLU C O 1
ATOM 5092 N N . PHE C 3 159 ? 48.648 17.561 -35.265 1.00 17.39 156 PHE C N 1
ATOM 5093 C CA . PHE C 3 159 ? 48.415 18.411 -34.098 1.00 15.56 156 PHE C CA 1
ATOM 5094 C C . PHE C 3 159 ? 48.151 17.461 -32.934 1.00 16.45 156 PHE C C 1
ATOM 5095 O O . PHE C 3 159 ? 47.279 16.578 -33.048 1.00 18.33 156 PHE C O 1
ATOM 5103 N N . TRP C 3 160 ? 48.883 17.610 -31.850 1.00 16.92 157 TRP C N 1
ATOM 5104 C CA . TRP C 3 160 ? 48.738 16.679 -30.712 1.00 18.05 157 TRP C CA 1
ATOM 5105 C C . TRP C 3 160 ? 49.010 17.320 -29.368 1.00 18.87 157 TRP C C 1
ATOM 5106 O O . TRP C 3 160 ? 49.747 18.290 -29.268 1.00 20.01 157 TRP C O 1
ATOM 5117 N N . LEU C 3 161 ? 48.410 16.773 -28.331 1.00 18.01 158 LEU C N 1
ATOM 5118 C CA . LEU C 3 161 ? 48.700 17.202 -26.988 1.00 17.97 158 LEU C CA 1
ATOM 5119 C C . LEU C 3 161 ? 50.054 16.641 -26.573 1.00 19.72 158 LEU C C 1
ATOM 5120 O O . LEU C 3 161 ? 50.336 15.466 -26.764 1.00 20.35 158 LEU C O 1
ATOM 5125 N N . ALA C 3 162 ? 50.906 17.492 -26.042 1.00 17.43 159 ALA C N 1
ATOM 5126 C CA . ALA C 3 162 ? 52.282 17.135 -25.765 1.00 21.07 159 ALA C CA 1
ATOM 5127 C C . ALA C 3 162 ? 52.653 17.277 -24.277 1.00 21.91 159 ALA C C 1
ATOM 5128 O O . ALA C 3 162 ? 52.142 16.534 -23.440 1.00 22.53 159 ALA C O 1
ATOM 5130 N N . GLU C 3 163 ? 53.522 18.220 -23.914 1.00 21.07 160 GLU C N 1
ATOM 5131 C CA . GLU C 3 163 ? 53.910 18.382 -22.506 1.00 20.57 160 GLU C CA 1
ATOM 5132 C C . GLU C 3 163 ? 52.686 18.705 -21.595 1.00 18.31 160 GLU C C 1
ATOM 5133 O O . GLU C 3 163 ? 51.663 19.210 -22.080 1.00 18.93 160 GLU C O 1
ATOM 5139 N N . SER C 3 164 ? 52.810 18.366 -20.319 1.00 19.44 161 SER C N 1
ATOM 5140 C CA . SER C 3 164 ? 51.755 18.532 -19.356 1.00 18.40 161 SER C CA 1
ATOM 5141 C C . SER C 3 164 ? 51.433 19.992 -19.141 1.00 18.89 161 SER C C 1
ATOM 5142 O O . SER C 3 164 ? 50.309 20.326 -18.891 1.00 20.46 161 SER C O 1
ATOM 5145 N N . SER C 3 165 ? 52.434 20.842 -19.311 1.00 18.89 162 SER C N 1
ATOM 5146 C CA . SER C 3 165 ? 52.292 22.291 -19.092 1.00 18.15 162 SER C CA 1
ATOM 5147 C C . SER C 3 165 ? 53.521 23.002 -19.600 1.00 19.76 162 SER C C 1
ATOM 5148 O O . SER C 3 165 ? 54.547 22.359 -19.938 1.00 19.67 162 SER C O 1
ATOM 5151 N N . LEU C 3 166 ? 53.435 24.341 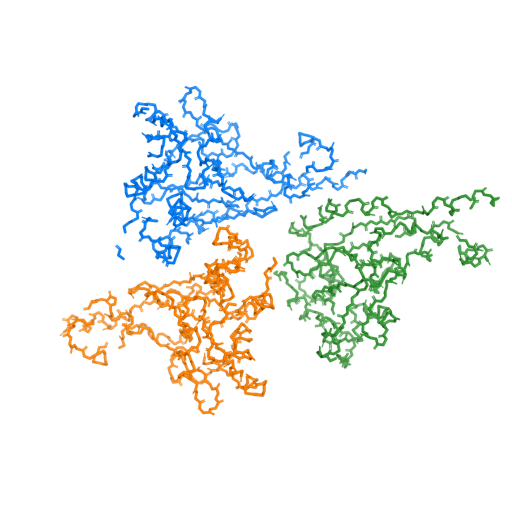-19.614 1.00 18.14 163 LEU C N 1
ATOM 5152 C CA . LEU C 3 166 ? 54.586 25.163 -19.935 1.00 17.31 163 LEU C CA 1
ATOM 5153 C C . LEU C 3 166 ? 55.749 24.914 -18.999 1.00 18.29 163 LEU C C 1
ATOM 5154 O O . LEU C 3 166 ? 56.919 25.079 -19.385 1.00 20.86 163 LEU C O 1
ATOM 5159 N N . VAL C 3 167 ? 55.442 24.528 -17.750 1.00 19.41 164 VAL C N 1
ATOM 5160 C CA . VAL C 3 167 ? 56.462 24.210 -16.781 1.00 18.79 164 VAL C CA 1
ATOM 5161 C C . VAL C 3 167 ? 57.287 22.978 -17.236 1.00 18.12 164 VAL C C 1
ATOM 5162 O O . VAL C 3 167 ? 58.527 22.990 -17.234 1.00 20.20 164 VAL C O 1
ATOM 5166 N N . GLU C 3 168 ? 56.630 21.912 -17.631 1.00 20.41 165 GLU C N 1
ATOM 5167 C CA . GLU C 3 168 ? 57.376 20.751 -18.157 1.00 19.47 165 GLU C CA 1
ATOM 5168 C C . GLU C 3 168 ? 58.170 21.099 -19.435 1.00 19.67 165 GLU C C 1
ATOM 5169 O O . GLU C 3 168 ? 59.348 20.685 -19.623 1.00 20.96 165 GLU C O 1
ATOM 5175 N N . TYR C 3 169 ? 57.542 21.873 -20.308 1.00 20.23 166 TYR C N 1
ATOM 5176 C CA . TYR C 3 169 ? 58.231 22.339 -21.523 1.00 18.22 166 TYR C CA 1
ATOM 5177 C C . TYR C 3 169 ? 59.527 23.065 -21.181 1.00 18.17 166 TYR C C 1
ATOM 5178 O O . TYR C 3 169 ? 60.553 22.785 -21.743 1.00 19.53 166 TYR C O 1
ATOM 5187 N N . LEU C 3 170 ? 59.454 24.032 -20.270 1.00 19.06 167 LEU C N 1
ATOM 5188 C CA . LEU C 3 170 ? 60.584 24.851 -19.975 1.00 20.64 167 LEU C CA 1
ATOM 5189 C C . LEU C 3 170 ? 61.673 24.134 -19.219 1.00 20.02 167 LEU C C 1
ATOM 5190 O O . LEU C 3 170 ? 62.851 24.408 -19.479 1.00 22.79 167 LEU C O 1
ATOM 5195 N N . TYR C 3 171 ? 61.329 23.226 -18.293 1.00 20.92 168 TYR C N 1
ATOM 5196 C CA . TYR C 3 171 ? 62.332 22.386 -17.677 1.00 22.08 168 TYR C CA 1
ATOM 5197 C C . TYR C 3 171 ? 63.121 21.653 -18.761 1.00 19.55 168 TYR C C 1
ATOM 5198 O O . TYR C 3 171 ? 64.343 21.496 -18.655 1.00 22.10 168 TYR C O 1
ATOM 5207 N N . ASN C 3 172 ? 62.435 21.223 -19.805 1.00 21.07 169 ASN C N 1
ATOM 5208 C CA . ASN C 3 172 ? 63.138 20.499 -20.901 1.00 23.16 169 ASN C CA 1
ATOM 5209 C C . ASN C 3 172 ? 64.035 21.412 -21.729 1.00 18.98 169 ASN C C 1
ATOM 5210 O O . ASN C 3 172 ? 65.179 21.088 -22.015 1.00 21.37 169 ASN C O 1
ATOM 5215 N N . ILE C 3 173 ? 63.537 22.586 -22.080 1.00 20.20 170 ILE C N 1
ATOM 5216 C CA . ILE C 3 173 ? 64.377 23.556 -22.748 1.00 19.71 170 ILE C CA 1
ATOM 5217 C C . ILE C 3 173 ? 65.653 23.842 -21.952 1.00 21.73 170 ILE C C 1
ATOM 5218 O O . ILE C 3 173 ? 66.764 23.808 -22.500 1.00 23.66 170 ILE C O 1
ATOM 5223 N N . ILE C 3 174 ? 65.518 24.132 -20.660 1.00 20.50 171 ILE C N 1
ATOM 5224 C CA . ILE C 3 174 ? 66.662 24.570 -19.875 1.00 22.04 171 ILE C CA 1
ATOM 5225 C C . ILE C 3 174 ? 67.619 23.429 -19.518 1.00 21.68 171 ILE C C 1
ATOM 5226 O O . ILE C 3 174 ? 68.788 23.663 -19.238 1.00 26.10 171 ILE C O 1
ATOM 5231 N N . SER C 3 175 ? 67.148 22.192 -19.618 1.00 25.07 172 SER C N 1
ATOM 5232 C CA . SER C 3 175 ? 67.998 21.036 -19.325 1.00 26.99 172 SER C CA 1
ATOM 5233 C C . SER C 3 175 ? 69.205 20.864 -20.256 1.00 29.20 172 SER C C 1
ATOM 5234 O O . SER C 3 175 ? 70.099 20.115 -19.956 1.00 31.93 172 SER C O 1
ATOM 5237 N N . GLY C 3 176 ? 69.225 21.527 -21.397 1.00 28.13 173 GLY C N 1
ATOM 5238 C CA . GLY C 3 176 ? 70.398 21.507 -22.254 1.00 29.52 173 GLY C CA 1
ATOM 5239 C C . GLY C 3 176 ? 71.527 22.456 -21.825 1.00 28.64 173 GLY C C 1
ATOM 5240 O O . GLY C 3 176 ? 72.621 22.418 -22.383 1.00 33.82 173 GLY C O 1
ATOM 5241 N N . ALA C 3 177 ? 71.262 23.336 -20.864 1.00 29.61 174 ALA C N 1
ATOM 5242 C CA . ALA C 3 177 ? 72.261 24.300 -20.414 1.00 27.95 174 ALA C CA 1
ATOM 5243 C C . ALA C 3 177 ? 73.355 23.586 -19.622 1.00 32.82 174 ALA C C 1
ATOM 5244 O O . ALA C 3 177 ? 73.074 22.743 -18.767 1.00 34.32 174 ALA C O 1
ATOM 5246 N N . LYS C 3 178 ? 74.603 23.921 -19.905 1.00 34.45 175 LYS C N 1
ATOM 5247 C CA . LYS C 3 178 ? 75.736 23.312 -19.186 1.00 33.99 175 LYS C CA 1
ATOM 5248 C C . LYS C 3 178 ? 75.691 23.751 -17.718 1.00 36.19 175 LYS C C 1
ATOM 5249 O O . LYS C 3 178 ? 75.366 24.897 -17.409 1.00 45.09 175 LYS C O 1
ATOM 5255 N N . ASP C 3 179 ? 75.968 22.815 -16.817 1.00 41.48 176 ASP C N 1
ATOM 5256 C CA . ASP C 3 179 ? 76.024 23.078 -15.368 1.00 50.22 176 ASP C CA 1
ATOM 5257 C C . ASP C 3 179 ? 74.687 23.488 -14.728 1.00 49.29 176 ASP C C 1
ATOM 5258 O O . ASP C 3 179 ? 74.661 24.051 -13.642 1.00 50.35 176 ASP C O 1
ATOM 5263 N N . ILE C 3 180 ? 73.571 23.185 -15.371 1.00 39.38 177 ILE C N 1
ATOM 5264 C CA . ILE C 3 180 ? 72.271 23.513 -14.800 1.00 37.45 177 ILE C CA 1
ATOM 5265 C C . ILE C 3 180 ? 71.875 22.514 -13.707 1.00 37.30 177 ILE C C 1
ATOM 5266 O O . ILE C 3 180 ? 70.986 22.791 -12.904 1.00 41.39 177 ILE C O 1
ATOM 5271 N N . GLY C 3 181 ? 72.529 21.356 -13.666 1.00 36.62 178 GLY C N 1
ATOM 5272 C CA . GLY C 3 181 ? 72.301 20.410 -12.574 1.00 39.51 178 GLY C CA 1
ATOM 5273 C C . GLY C 3 181 ? 71.466 19.185 -12.944 1.00 42.20 178 GLY C C 1
ATOM 5274 O O . GLY C 3 181 ? 71.257 18.300 -12.121 1.00 40.27 178 GLY C O 1
ATOM 5275 N N . PHE C 3 182 ? 70.993 19.132 -14.176 1.00 35.19 179 PHE C N 1
ATOM 5276 C CA . PHE C 3 182 ? 70.246 17.993 -14.681 1.00 38.50 179 PHE C CA 1
ATOM 5277 C C . PHE C 3 182 ? 70.273 18.011 -16.198 1.00 38.11 179 PHE C C 1
ATOM 5278 O O . PHE C 3 182 ? 70.703 19.004 -16.811 1.00 36.42 179 PHE C O 1
ATOM 5286 N N . THR C 3 183 ? 69.824 16.906 -16.795 1.00 33.48 180 THR C N 1
ATOM 5287 C CA . THR C 3 183 ? 69.660 16.821 -18.244 1.00 35.38 180 THR C CA 1
ATOM 5288 C C . THR C 3 183 ? 68.253 16.309 -18.565 1.00 41.04 180 THR C C 1
ATOM 5289 O O . THR C 3 183 ? 67.464 16.004 -17.640 1.00 34.97 180 THR C O 1
ATOM 5293 N N . GLU C 3 184 ? 67.942 16.212 -19.866 1.00 35.72 181 GLU C N 1
ATOM 5294 C CA . GLU C 3 184 ? 66.642 15.727 -20.299 1.00 34.59 181 GLU C CA 1
ATOM 5295 C C . GLU C 3 184 ? 66.361 14.316 -19.778 1.00 33.42 181 GLU C C 1
ATOM 5296 O O . GLU C 3 184 ? 65.203 13.944 -19.625 1.00 36.47 181 GLU C O 1
ATOM 5302 N N . GLU C 3 185 ? 67.417 13.558 -19.495 1.00 36.32 182 GLU C N 1
ATOM 5303 C CA . GLU C 3 185 ? 67.262 12.193 -18.995 1.00 38.79 182 GLU C CA 1
ATOM 5304 C C . GLU C 3 185 ? 66.718 12.130 -17.570 1.00 39.42 182 GLU C C 1
ATOM 5305 O O . GLU C 3 185 ? 66.235 11.073 -17.159 1.00 41.50 182 GLU C O 1
ATOM 5311 N N . ASP C 3 186 ? 66.790 13.247 -16.833 1.00 35.19 183 ASP C N 1
ATOM 5312 C CA . ASP C 3 186 ? 66.223 13.360 -15.472 1.00 39.20 183 ASP C CA 1
ATOM 5313 C C . ASP C 3 186 ? 64.762 13.829 -15.441 1.00 36.56 183 ASP C C 1
ATOM 5314 O O . ASP C 3 186 ? 64.209 14.052 -14.348 1.00 37.54 183 ASP C O 1
ATOM 5319 N N . LEU C 3 187 ? 64.149 14.006 -16.611 1.00 31.80 184 LEU C N 1
ATOM 5320 C CA . LEU C 3 187 ? 62.859 14.676 -16.713 1.00 25.02 184 LEU C CA 1
ATOM 5321 C C . LEU C 3 187 ? 61.734 13.770 -17.159 1.00 29.96 184 LEU C C 1
ATOM 5322 O O . LEU C 3 187 ? 60.647 14.243 -17.484 1.00 30.10 184 LEU C O 1
ATOM 5327 N N . HIS C 3 188 ? 61.966 12.462 -17.124 1.00 32.11 185 HIS C N 1
ATOM 5328 C CA . HIS C 3 188 ? 60.920 11.503 -17.491 1.00 32.26 185 HIS C CA 1
ATOM 5329 C C . HIS C 3 188 ? 60.088 11.158 -16.268 1.00 35.03 185 HIS C C 1
ATOM 5330 O O . HIS C 3 188 ? 60.031 10.001 -15.848 1.00 36.41 185 HIS C O 1
ATOM 5337 N N . LEU C 3 189 ? 59.434 12.177 -15.706 1.00 33.34 186 LEU C N 1
ATOM 5338 C CA . LEU C 3 189 ? 58.819 12.075 -14.397 1.00 29.76 186 LEU C CA 1
ATOM 5339 C C . LEU C 3 189 ? 57.401 11.497 -14.451 1.00 31.28 186 LEU C C 1
ATOM 5340 O O . LEU C 3 189 ? 56.586 11.905 -15.293 1.00 27.88 186 LEU C O 1
ATOM 5345 N N . PRO C 3 190 ? 57.108 10.521 -13.562 1.00 31.75 187 PRO C N 1
ATOM 5346 C CA . PRO C 3 190 ? 55.771 9.902 -13.528 1.00 32.36 187 PRO C CA 1
ATOM 5347 C C . PRO C 3 190 ? 54.628 10.874 -13.325 1.00 30.75 187 PRO C C 1
ATOM 5348 O O . PRO C 3 190 ? 53.559 10.701 -13.911 1.00 32.69 187 PRO C O 1
ATOM 5352 N N . GLN C 3 191 ? 54.834 11.904 -12.512 1.00 33.46 188 GLN C N 1
ATOM 5353 C CA . GLN C 3 191 ? 53.781 12.898 -12.289 1.00 33.37 188 GLN C CA 1
ATOM 5354 C C . GLN C 3 191 ? 53.381 13.543 -13.631 1.00 28.78 188 GLN C C 1
ATOM 5355 O O . GLN C 3 191 ? 52.208 13.824 -13.889 1.00 27.05 188 GLN C O 1
ATOM 5361 N N . TRP C 3 192 ? 54.355 13.761 -14.499 1.00 27.33 189 TRP C N 1
ATOM 5362 C CA . TRP C 3 192 ? 54.092 14.430 -15.765 1.00 24.97 189 TRP C CA 1
ATOM 5363 C C . TRP C 3 192 ? 53.435 13.487 -16.760 1.00 22.96 189 TRP C C 1
ATOM 5364 O O . TRP C 3 192 ? 52.570 13.873 -17.529 1.00 25.55 189 TRP C O 1
ATOM 5386 N N . ALA C 3 194 ? 51.448 11.146 -15.989 1.00 24.94 191 ALA C N 1
ATOM 5387 C CA . ALA C 3 194 ? 50.074 10.994 -15.546 1.00 21.69 191 ALA C CA 1
ATOM 5388 C C . ALA C 3 194 ? 49.289 12.214 -15.968 1.00 21.91 191 ALA C C 1
ATOM 5389 O O . ALA C 3 194 ? 48.197 12.086 -16.539 1.00 19.71 191 ALA C O 1
ATOM 5391 N N A GLN C 3 195 ? 49.821 13.404 -15.708 0.50 20.43 192 GLN C N 1
ATOM 5392 N N B GLN C 3 195 ? 49.848 13.391 -15.702 0.50 20.61 192 GLN C N 1
ATOM 5393 C CA A GLN C 3 195 ? 49.082 14.638 -16.083 0.50 19.52 192 GLN C CA 1
ATOM 5394 C CA B GLN C 3 195 ? 49.168 14.666 -16.038 0.50 20.80 192 GLN C CA 1
ATOM 5395 C C A GLN C 3 195 ? 48.839 14.700 -17.585 0.50 18.96 192 GLN C C 1
ATOM 5396 C C B GLN C 3 195 ? 48.894 14.770 -17.552 0.50 19.29 192 GLN C C 1
ATOM 5397 O O A GLN C 3 195 ? 47.739 15.077 -18.032 0.50 18.48 192 GLN C O 1
ATOM 5398 O O B GLN C 3 195 ? 47.814 15.216 -17.966 0.50 20.96 192 GLN C O 1
ATOM 5409 N N . GLN C 3 196 ? 49.842 14.304 -18.370 1.00 20.63 193 GLN C N 1
ATOM 5410 C CA . GLN C 3 196 ? 49.667 14.231 -19.808 1.00 21.28 193 GLN C CA 1
ATOM 5411 C C . GLN C 3 196 ? 48.455 13.397 -20.213 1.00 19.63 193 GLN C C 1
ATOM 5412 O O . GLN C 3 196 ? 47.644 13.829 -20.996 1.00 19.68 193 GLN C O 1
ATOM 5418 N N . LYS C 3 197 ? 48.388 12.162 -19.727 1.00 19.02 194 LYS C N 1
ATOM 5419 C CA . LYS C 3 197 ? 47.298 11.313 -20.124 1.00 18.74 194 LYS C CA 1
ATOM 5420 C C . LYS C 3 197 ? 45.962 11.811 -19.603 1.00 19.14 194 LYS C C 1
ATOM 5421 O O . LYS C 3 197 ? 44.969 11.755 -20.326 1.00 19.77 194 LYS C O 1
ATOM 5435 N N . ASN C 3 199 ? 45.154 14.943 -19.130 1.00 22.03 196 ASN C N 1
ATOM 5436 C CA . ASN C 3 199 ? 44.804 16.042 -20.060 1.00 19.46 196 ASN C CA 1
ATOM 5437 C C . ASN C 3 199 ? 44.271 15.519 -21.429 1.00 16.90 196 ASN C C 1
ATOM 5438 O O . ASN C 3 199 ? 43.283 16.004 -21.975 1.00 18.85 196 ASN C O 1
ATOM 5443 N N . GLU C 3 200 ? 44.927 14.495 -21.966 1.00 20.50 197 GLU C N 1
ATOM 5444 C CA . GLU C 3 200 ? 44.545 13.955 -23.247 1.00 21.90 197 GLU C CA 1
ATOM 5445 C C . GLU C 3 200 ? 43.105 13.390 -23.206 1.00 18.87 197 GLU C C 1
ATOM 5446 O O . GLU C 3 200 ? 42.307 13.573 -24.141 1.00 20.08 197 GLU C O 1
ATOM 5452 N N . GLN C 3 201 ? 42.788 12.707 -22.110 1.00 21.92 198 GLN C N 1
ATOM 5453 C CA . GLN C 3 201 ? 41.469 12.153 -21.901 1.00 21.75 198 GLN C CA 1
ATOM 5454 C C . GLN C 3 201 ? 40.419 13.253 -21.647 1.00 19.59 198 GLN C C 1
ATOM 5455 O O . GLN C 3 201 ? 39.348 13.238 -22.234 1.00 19.36 198 GLN C O 1
ATOM 5461 N N . ARG C 3 202 ? 40.764 14.218 -20.813 1.00 19.44 199 ARG C N 1
ATOM 5462 C CA . ARG C 3 202 ? 39.874 15.349 -20.501 1.00 21.57 199 ARG C CA 1
ATOM 5463 C C . ARG C 3 202 ? 39.534 16.148 -21.768 1.00 21.49 199 ARG C C 1
ATOM 5464 O O . ARG C 3 202 ? 38.385 16.492 -22.021 1.00 20.03 199 ARG C O 1
ATOM 5472 N N . ASP C 3 203 ? 40.542 16.384 -22.588 1.00 20.66 200 ASP C N 1
ATOM 5473 C CA . ASP C 3 203 ? 40.387 17.236 -23.768 1.00 19.75 200 ASP C CA 1
ATOM 5474 C C . ASP C 3 203 ? 40.210 16.481 -25.105 1.00 20.95 200 ASP C C 1
ATOM 5475 O O . ASP C 3 203 ? 40.241 17.086 -26.187 1.00 17.72 200 ASP C O 1
ATOM 5480 N N . ALA C 3 204 ? 39.956 15.164 -25.013 1.00 21.25 201 ALA C N 1
ATOM 5481 C CA . ALA C 3 204 ? 39.833 14.315 -26.174 1.00 19.43 201 ALA C CA 1
ATOM 5482 C C . ALA C 3 204 ? 38.845 14.833 -27.250 1.00 20.28 201 ALA C C 1
ATOM 5483 O O . ALA C 3 204 ? 39.137 14.744 -28.463 1.00 21.99 201 ALA C O 1
ATOM 5485 N N . ALA C 3 205 ? 37.671 15.320 -26.847 1.00 20.05 202 ALA C N 1
ATOM 5486 C CA . ALA C 3 205 ? 36.672 15.698 -27.847 1.00 23.45 202 ALA C CA 1
ATOM 5487 C C . ALA C 3 205 ? 37.150 16.921 -28.630 1.00 22.57 202 ALA C C 1
ATOM 5488 O O . ALA C 3 205 ? 36.823 17.074 -29.826 1.00 23.98 202 ALA C O 1
ATOM 5490 N N . LEU C 3 206 ? 37.930 17.774 -27.968 1.00 19.56 203 LEU C N 1
ATOM 5491 C CA . LEU C 3 206 ? 38.502 18.943 -28.632 1.00 18.83 203 LEU C CA 1
ATOM 5492 C C . LEU C 3 206 ? 39.669 18.582 -29.564 1.00 18.93 203 LEU C C 1
ATOM 5493 O O . LEU C 3 206 ? 39.767 19.038 -30.720 1.00 18.78 203 LEU C O 1
ATOM 5498 N N . LEU C 3 207 ? 40.525 17.715 -29.085 1.00 18.68 204 LEU C N 1
ATOM 5499 C CA . LEU C 3 207 ? 41.655 17.229 -29.879 1.00 16.30 204 LEU C CA 1
ATOM 5500 C C . LEU C 3 207 ? 41.182 16.511 -31.129 1.00 17.72 204 LEU C C 1
ATOM 5501 O O . LEU C 3 207 ? 41.812 16.617 -32.179 1.00 17.89 204 LEU C O 1
ATOM 5506 N N A ASP C 3 208 ? 40.066 15.790 -31.024 0.70 19.57 205 ASP C N 1
ATOM 5507 N N B ASP C 3 208 ? 40.069 15.782 -31.024 0.30 19.08 205 ASP C N 1
ATOM 5508 C CA A ASP C 3 208 ? 39.491 15.123 -32.177 0.70 21.07 205 ASP C CA 1
ATOM 5509 C CA B ASP C 3 208 ? 39.465 15.119 -32.178 0.30 19.98 205 ASP C CA 1
ATOM 5510 C C A ASP C 3 208 ? 39.029 16.092 -33.277 0.70 21.42 205 ASP C C 1
ATOM 5511 C C B ASP C 3 208 ? 39.115 16.113 -33.291 0.30 19.95 205 ASP C C 1
ATOM 5512 O O A ASP C 3 208 ? 38.933 15.718 -34.430 0.70 22.42 205 ASP C O 1
ATOM 5513 O O B ASP C 3 208 ? 39.215 15.787 -34.467 0.30 18.04 205 ASP C O 1
ATOM 5522 N N . LEU C 3 209 ? 38.742 17.332 -32.918 1.00 19.63 206 LEU C N 1
ATOM 5523 C CA . LEU C 3 209 ? 38.378 18.361 -33.890 1.00 18.43 206 LEU C CA 1
ATOM 5524 C C . LEU C 3 209 ? 39.549 19.090 -34.554 1.00 15.79 206 LEU C C 1
ATOM 5525 O O . LEU C 3 209 ? 39.317 19.892 -35.464 1.00 19.92 206 LEU C O 1
ATOM 5530 N N . GLU C 3 210 ? 40.775 18.886 -34.079 1.00 16.34 207 GLU C N 1
ATOM 5531 C CA . GLU C 3 210 ? 41.960 19.598 -34.628 1.00 17.66 207 GLU C CA 1
ATOM 5532 C C . GLU C 3 210 ? 42.416 18.917 -35.914 1.00 17.80 207 GLU C C 1
ATOM 5533 O O . GLU C 3 210 ? 43.227 17.960 -35.905 1.00 18.73 207 GLU C O 1
ATOM 5539 N N . ASP C 3 211 ? 41.875 19.363 -37.017 1.00 14.92 208 ASP C N 1
ATOM 5540 C CA . ASP C 3 211 ? 42.217 18.797 -38.320 1.00 17.85 208 ASP C CA 1
ATOM 5541 C C . ASP C 3 211 ? 41.799 19.806 -39.346 1.00 17.21 208 ASP C C 1
ATOM 5542 O O . ASP C 3 211 ? 41.153 20.807 -39.000 1.00 16.72 208 ASP C O 1
ATOM 5547 N N . TYR C 3 212 ? 42.137 19.537 -40.603 1.00 17.11 209 TYR C N 1
ATOM 5548 C CA . TYR C 3 212 ? 41.780 20.416 -41.693 1.00 16.85 209 TYR C CA 1
ATOM 5549 C C . TYR C 3 212 ? 40.275 20.534 -41.806 1.00 16.25 209 TYR C C 1
ATOM 5550 O O . TYR C 3 212 ? 39.552 19.586 -41.600 1.00 17.29 209 TYR C O 1
ATOM 5559 N N . HIS C 3 213 ? 39.816 21.713 -42.187 1.00 16.26 210 HIS C N 1
ATOM 5560 C CA . HIS C 3 213 ? 38.404 21.923 -42.472 1.00 15.69 210 HIS C CA 1
ATOM 5561 C C . HIS C 3 213 ? 37.983 21.120 -43.694 1.00 17.92 210 HIS C C 1
ATOM 5562 O O . HIS C 3 213 ? 38.703 21.089 -44.692 1.00 19.48 210 HIS C O 1
ATOM 5569 N N A GLU C 3 214 ? 36.829 20.462 -43.637 0.50 19.12 211 GLU C N 1
ATOM 5570 N N B GLU C 3 214 ? 36.828 20.456 -43.621 0.50 18.58 211 GLU C N 1
ATOM 5571 C CA A GLU C 3 214 ? 36.338 19.721 -44.818 0.50 20.81 211 GLU C CA 1
ATOM 5572 C CA B GLU C 3 214 ? 36.300 19.715 -44.790 0.50 19.72 211 GLU C CA 1
ATOM 5573 C C A GLU C 3 214 ? 36.217 20.593 -46.074 0.50 19.30 211 GLU C C 1
ATOM 5574 C C B GLU C 3 214 ? 36.225 20.590 -46.058 0.50 18.74 211 GLU C C 1
ATOM 5575 O O A GLU C 3 214 ? 36.377 20.113 -47.193 0.50 22.78 211 GLU C O 1
ATOM 5576 O O B GLU C 3 214 ? 36.460 20.115 -47.166 0.50 22.71 211 GLU C O 1
ATOM 5587 N N . ALA C 3 215 ? 35.923 21.876 -45.900 1.00 21.60 212 ALA C N 1
ATOM 5588 C CA . ALA C 3 215 ? 35.789 22.785 -47.052 1.00 19.41 212 ALA C CA 1
ATOM 5589 C C . ALA C 3 215 ? 37.144 23.055 -47.700 1.00 18.33 212 ALA C C 1
ATOM 5590 O O . ALA C 3 215 ? 37.221 23.312 -48.894 1.00 20.79 212 ALA C O 1
ATOM 5592 N N . PHE C 3 216 ? 38.209 22.979 -46.910 1.00 18.73 213 PHE C N 1
ATOM 5593 C CA . PHE C 3 216 ? 39.556 23.209 -47.407 1.00 18.82 213 PHE C CA 1
ATOM 5594 C C . PHE C 3 216 ? 39.955 22.048 -48.291 1.00 18.92 213 PHE C C 1
ATOM 5595 O O . PHE C 3 216 ? 40.444 22.257 -49.388 1.00 20.96 213 PHE C O 1
ATOM 5603 N N . TRP C 3 217 ? 39.683 20.815 -47.843 1.00 19.83 214 TRP C N 1
ATOM 5604 C CA . TRP C 3 217 ? 39.951 19.672 -48.686 1.00 21.69 214 TRP C CA 1
ATOM 5605 C C . TRP C 3 217 ? 39.172 19.769 -50.004 1.00 21.87 214 TRP C C 1
ATOM 5606 O O . TRP C 3 217 ? 39.726 19.476 -51.090 1.00 27.14 214 TRP C O 1
ATOM 5617 N N . ALA C 3 218 ? 37.900 20.155 -49.942 1.00 23.78 215 ALA C N 1
ATOM 5618 C CA . ALA C 3 218 ? 37.145 20.387 -51.170 1.00 27.64 215 ALA C CA 1
ATOM 5619 C C . ALA C 3 218 ? 37.853 21.377 -52.113 1.00 27.90 215 ALA C C 1
ATOM 5620 O O . ALA C 3 218 ? 37.854 21.161 -53.318 1.00 28.62 215 ALA C O 1
ATOM 5632 N N . LEU C 3 220 ? 41.168 22.022 -52.270 1.00 28.51 217 LEU C N 1
ATOM 5633 C CA . LEU C 3 220 ? 42.375 21.367 -52.787 1.00 33.00 217 LEU C CA 1
ATOM 5634 C C . LEU C 3 220 ? 42.083 20.279 -53.810 1.00 38.97 217 LEU C C 1
ATOM 5635 O O . LEU C 3 220 ? 42.769 20.161 -54.836 1.00 41.20 217 LEU C O 1
ATOM 5640 N N . ASP C 3 221 ? 41.083 19.470 -53.511 1.00 38.32 218 ASP C N 1
ATOM 5641 C CA . ASP C 3 221 ? 40.666 18.396 -54.398 1.00 43.11 218 ASP C CA 1
ATOM 5642 C C . ASP C 3 221 ? 40.187 18.967 -55.754 1.00 41.83 218 ASP C C 1
ATOM 5643 O O . ASP C 3 221 ? 40.391 18.350 -56.799 1.00 52.78 218 ASP C O 1
ATOM 5648 N N . ALA C 3 222 ? 39.596 20.162 -55.729 1.00 44.62 219 ALA C N 1
ATOM 5649 C CA . ALA C 3 222 ? 39.199 20.875 -56.952 1.00 46.50 219 ALA C CA 1
ATOM 5650 C C . ALA C 3 222 ? 40.385 21.379 -57.766 1.00 47.88 219 ALA C C 1
ATOM 5651 O O . ALA C 3 222 ? 40.293 21.468 -58.983 1.00 72.02 219 ALA C O 1
ATOM 5653 N N . LEU C 3 223 ? 41.476 21.753 -57.106 1.00 52.60 220 LEU C N 1
ATOM 5654 C CA . LEU C 3 223 ? 42.748 22.019 -57.808 1.00 60.68 220 LEU C CA 1
ATOM 5655 C C . LEU C 3 223 ? 43.405 20.700 -58.228 1.00 65.12 220 LEU C C 1
ATOM 5656 O O . LEU C 3 223 ? 43.458 20.367 -59.401 1.00 70.33 220 LEU C O 1
#

B-factor: mean 28.37, std 11.01, range [12.71, 118.92]

Secondary structure (DSSP, 8-state):
----HHHHHHHHHHH---SS----HHHHHH-EEESBS-TT---EEPPPS----TTT-TT---TT---SSGGGGGB-TTSEEPPP-THHHHHHHT---S---GGG---B---TTPBEEEEE--SSSS-EEEEES---TTS-PPEE--TT---B-SSSHHHHHHHHHTT---S--GGG---HHHHHHH--HHHHHHHHTT-SB-HHHH--TT--/---HHHHHHH-----SS----HHHHHT-EE----TT----BPPPS---HHHH-TT---TT---SHHHHTTB-TTSEEPPP--HHHHHHHT---S---GGG---B---TTPPEEEEEP-SSSS-EEEEES---TTS-PPEE--TT---B-SSSHHHHHHHHHHTSTT-S--GGG---TT------HHHHHHHHHT-SB-HHHHHHHH-/---HHHHHHH------SS----HHHHHH-EEESBS-TT---EEPPPS---HHHH-TT---TT---SHHHHTTB-TTSEEPPP-SHHHHHHHT--TT---GGG---B---TTPBEEEEE--SSSS-EEEEES---TTS-PPEE--TT---B-SSSHHHHHHHHHTTSTTSS--GGG---TT------TTTTHHHHTT-SB-HHHH-----

Radius of gyration: 28.57 Å; Cα contacts (8 Å, |Δi|>4): 1125; chains: 3; bounding box: 58×71×102 Å

Nearest PDB structures (foldseek):
  4iqn-assembly2_B  TM=9.958E-01  e=2.501E-38  Salmonella enterica subsp. enterica serovar Typhimurium str. 14028S
  2icg-assembly1_A  TM=4.177E-01  e=8.344E-02  Listeria innocua
  4iqn-assembly2_B  TM=1.001E+00  e=2.705E-38  Salmonella enterica subsp. enterica serovar Typhimurium str. 14028S
  2icg-assembly1_A  TM=4.972E-01  e=7.581E-02  Listeria innocua
  4iqn-assembly2_B  TM=9.902E-01  e=6.226E-38  Salmonella enterica subsp. enterica serovar Typhimurium str. 14028S

Foldseek 3Di:
DDLDLVVLVVLLVVQWPDPDFDADPVLLVQAWEAWALPQVRRDTHHDFPNVNNRRTGCQTQGNLGFWQPVQVVQQDPSNYRYADDCQVLQVCLQPVPPPDDSVVFSFKFPPGPQTGWRWTDDSDDKTKTFRRHDADPNRFGFIWMGRFDIGTDWLGPSLVSCQRRQPDVSPHHPVVSPDVVRVVSSVSCVVCVVNSVRTGTDPRNVCCVPDD/DDDLVVLVVLLCWPPDDFDADPVLQVQAWEAFQDQVHRDTDHDFPNVNVRRTHCQTQHNVGFWQPVQVVQQDPRRYRYADDCQVQQVVLVPVPPPDDSVLFSFKDDDRVQFGWRWTDDDDDKTKTQRPDDADPRRFGFIWIGRFDIGTDFLGPSLVSVQRRQPRPPPPHHPVVSPDPVSCSSVSCVVCVVNNVRTGTDPRRVVVVVD/DADLVVLLVLLCFWPPPDADADPVLLVQAWEAFAQDQPRRHTHDDFPNVNCRRTHCQTQGNLGFWQPVQVVQQDPSNYRYADDCQVQQVVLVPVVPPDDSVVFSFKFPPGPQTGWRWTDDDDAKTKTQRRDDADPNRFGFIWMGRQDIGTDFLGVRLVSVQRRQVHPPSPHHNVVSPDPVSVSSVSCVVCVVNNVRTGTDPRRVCCVVD

InterPro domains:
  IPR031990 Protein of unknown function DUF5066 [PF16728] (1-222)

Sequence (628 aa):
ADISLTNNLIELVKKVNRNKVPTPSAEEISRLRVRKYRDPQNTETTELPESLALLAYDRDLLSNYNPVIETLQKSIDNEEGVIHSYSPDEEEAYYGVGDSSGIDIEDLPVWSNDPRLPALIRIDHVGDQAIFIYITERDANGEYPIARERNEEFWLAESSLVEYLYNIIISGADIGFTEEDLHLPQWKAQQKNEQQRDAALLDDLEDYHEAFWALDALVDISLTNLIEELVVNRNKVPTPSAEEEISRRLRVRYRDPQNTETTELPESLALLAYDRDLLSNYNPVIETLQKSIDNEGVIHSYSPDEEEAYYGVGDSSGIDDIEDLPVWSNDPRLPALIRIDHVGDQAIFIYITERDANGEYPIARERNEEFWLAESSLVEYLYNIISGAKKDDIGFTEEEDLHLPQWAQQKNEEQRDAALLDLEDYHEEAFWAKLDADISLTNNLIELVKVNRNKVPTPSAEEISRRLRVRKYRDPQNTETTELPESLALLAYDRDLLSNYNPVIETLQKSIDNEGVIHSYSPDEEEAYYGVGDDSSGIDIEDLPVWSNDPRLPALIRIDHVGDQAIFIYITERDANGEEYPIARERNEFWLAESSLVEYLYNIISGAKDIGFTEEDLHLPQWAQQQKNEQRDAALLDDLEDYHEEAFWALDAL